Protein 3HR0 (pdb70)

Nearest PDB structures (foldseek):
  3hr0-assembly1_B  TM=9.623E-01  e=1.674E-31  Homo sapiens
  5h11-assembly1_A  TM=6.540E-01  e=1.143E-01  Danio rerio
  2b7m-assembly4_D  TM=2.422E-01  e=5.672E-01  Saccharomyces cerevisiae
  8ips-assembly1_B  TM=4.112E-01  e=6.415E+00  Escherichia coli BL21(DE3)
  3hr0-assembly1_B  TM=1.004E+00  e=2.377E-34  Homo sapiens

GO terms:
  GO:0032588 trans-Golgi network membrane (C, TAS)
  GO:0000139 Golgi membrane (C, TAS)
  GO:0005515 protein binding (F, IPI)
  GO:0000301 retrograde transport, vesicle recycling within Golgi (P, IMP)
  GO:0007030 Golgi organization (P, IMP)
  GO:0017119 COG complex (C, IDA)
  GO:0006890 retrograde vesicle-mediated transport, Golgi to endoplasmic reticulum (P, IMP)
  GO:0042802 identical protein binding (F, IPI)

B-factor: mean 29.46, std 10.55, range [13.44, 82.01]

Sequence (499 aa):
STDEAKMSFLVTLNNVEVCSENISTLKKTLESDCTKLFSQGIGGEQAQAKFDSCLSDLAAVSNKFRDLLQEGLTELNSTAIKPQVQPWINSFFSVSHNIEEEEFNDYEANDPWVQQFILNLEQQMAEFKASLSPVIYDSLTGLMTSLVAVELEKVVLKSTFNRLGGLQFDKELRSLIAYLTTVTTWTIRDKFARLSQMATILNLERVTEILDYWGPNSGPLTWRLTPAEVRQVLALRIDFRSEDIKRLRLTDEAKMSFLVTLNNVEVCSENISTLKKTLESDCTKLFSQGIGGEQAQAKFDSCLSDLAAVSNKFRDLLQEGLTELNSTAIKPQVQPWINSFFSVSHNIEEEEFNDYEANDPWVQQFILNLEQQMAEFKASLSPVIYDSLTGLMTSLVAVELEKVVLKSTFNRLGGLQFDKELRSLIAYLTTVTTWTIRDKFARLSQMATILNLERVTEILDYWGPNSGPLTWRLTPAEVRQVLALRIDFRSEDIKRLRL

Foldseek 3Di:
DLVVVLLVLQLVLQVLVVVLVVLVVVLVVLVVVLCVVPVPPDDDDVVNVVSVVVSVVSVVVSVVSVVVSLVSLLCSCVPRPCVQLLVLLLQVQVQAQADDVVVVVVCVVPPRHQVVSLVSVVVVLVSSVVRHDPVSSQSNLVSVLLSSLVSNVVNLLVHAHAQSSLVVLLVSVVVNLVSSCVRYPPCSCVSNVQVNVLSVLRNDPALVCVVCCDDVNVVPDDHPADLVRSLSSNVSHVPYDNVSSVPDDD/DVVVLVVLLLVLQVLVVVLVVLVVVLVVLVVVLCVVPVPPPDDDVRNVVSVVVSVVSVVVSVVSVVVSLVSLLVSCVPPVCVVLLVLLLQVQVQAQADDVVVVVVCVVPPRHQVVSLVSVVVVLVVVVVRHDPVSSQSNLVSVLLSSLVSNVVSLLVHAHAQVSLVVLQVSLVVNLVSSCVVHVDRCCVSNVQVNVLSVLRNDPANQCVVCCDDPNVPPDDDPADLVRSLSSNVSYVPYDNVCSVPHDD

Radius of gyration: 40.69 Å; Cα contacts (8 Å, |Δi|>4): 498; chains: 2; bounding box: 79×62×114 Å

InterPro domains:
  IPR013167 COG4 transport protein, middle alpha-helical bundle [PF08318] (217-497)
  IPR013167 COG4 transport protein, middle alpha-helical bundle [SM00762] (188-498)
  IPR048680 Conserved oligomeric Golgi complex subunit 4, N-terminal [PF20663] (76-170)
  IPR048682 Conserved oligomeric Golgi complex subunit 4 [PTHR24016] (25-785)
  IPR048684 Conserved oligomeric Golgi complex subunit 4, C-terminal [PF20662] (544-767)

Organism: Homo sapiens (NCBI:txid9606)

Structure (mmCIF, N/CA/C/O backbone):
data_3HR0
#
_entry.id   3HR0
#
_cell.length_a   87.114
_cell.length_b   87.114
_cell.length_c   214.773
_cell.angle_alpha   90.000
_cell.angle_beta   90.000
_cell.angle_gamma   120.000
#
_symmetry.space_group_name_H-M   'P 32 2 1'
#
loop_
_entity.id
_entity.type
_entity.pdbx_description
1 polymer CoG4
2 water water
#
loop_
_atom_site.group_PDB
_atom_site.id
_atom_site.type_symbol
_atom_site.label_atom_id
_atom_site.label_alt_id
_atom_site.label_comp_id
_atom_site.label_asym_id
_atom_site.label_entity_id
_atom_site.label_seq_id
_atom_site.pdbx_PDB_ins_code
_atom_site.Cartn_x
_atom_site.Cartn_y
_atom_site.Cartn_z
_atom_site.occupancy
_atom_site.B_iso_or_equiv
_atom_site.auth_seq_id
_atom_site.auth_comp_id
_atom_site.auth_asym_id
_atom_site.auth_atom_id
_atom_site.pdbx_PDB_model_num
ATOM 1 N N . SER A 1 14 ? 59.624 55.516 49.657 1.00 64.34 536 SER A N 1
ATOM 2 C CA . SER A 1 14 ? 60.228 54.675 48.659 1.00 59.22 536 SER A CA 1
ATOM 3 C C . SER A 1 14 ? 59.642 53.325 48.293 1.00 54.53 536 SER A C 1
ATOM 4 O O . SER A 1 14 ? 59.550 53.037 47.147 1.00 49.14 536 SER A O 1
ATOM 7 N N . THR A 1 15 ? 59.268 52.473 49.225 1.00 49.95 537 THR A N 1
ATOM 8 C CA . THR A 1 15 ? 58.853 51.157 48.713 1.00 46.27 537 THR A CA 1
ATOM 9 C C . THR A 1 15 ? 57.508 51.217 47.953 1.00 43.81 537 THR A C 1
ATOM 10 O O . THR A 1 15 ? 57.350 50.504 46.971 1.00 37.69 537 THR A O 1
ATOM 14 N N . ASP A 1 16 ? 56.573 52.086 48.353 1.00 40.36 538 ASP A N 1
ATOM 15 C CA . ASP A 1 16 ? 55.355 52.295 47.537 1.00 39.79 538 ASP A CA 1
ATOM 16 C C . ASP A 1 16 ? 55.676 52.834 46.138 1.00 39.96 538 ASP A C 1
ATOM 17 O O . ASP A 1 16 ? 55.049 52.429 45.148 1.00 34.59 538 ASP A O 1
ATOM 22 N N . GLU A 1 17 ? 56.629 53.765 46.058 1.00 38.55 539 GLU A N 1
ATOM 23 C CA . GLU A 1 17 ? 56.981 54.340 44.764 1.00 39.35 539 GLU A CA 1
ATOM 24 C C . GLU A 1 17 ? 57.775 53.344 43.910 1.00 33.14 539 GLU A C 1
ATOM 25 O O . GLU A 1 17 ? 57.604 53.332 42.702 1.00 34.04 539 GLU A O 1
ATOM 31 N N . ALA A 1 18 ? 58.610 52.512 44.534 1.00 31.66 540 ALA A N 1
ATOM 32 C CA . ALA A 1 18 ? 59.313 51.454 43.798 1.00 32.99 540 ALA A CA 1
ATOM 33 C C . ALA A 1 18 ? 58.294 50.468 43.217 1.00 34.19 540 ALA A C 1
ATOM 34 O O . ALA A 1 18 ? 58.396 50.055 42.053 1.00 30.52 540 ALA A O 1
ATOM 36 N N . LYS A 1 19 ? 57.318 50.092 44.043 1.00 29.91 541 LYS A N 1
ATOM 37 C CA . LYS A 1 19 ? 56.276 49.154 43.628 1.00 29.62 541 LYS A CA 1
ATOM 38 C C . LYS A 1 19 ? 55.496 49.696 42.432 1.00 29.07 541 LYS A C 1
ATOM 39 O O . LYS A 1 19 ? 55.292 48.984 41.444 1.00 27.57 541 LYS A O 1
ATOM 45 N N . MET A 1 20 ? 55.062 50.954 42.518 1.00 28.49 542 MET A N 1
ATOM 46 C CA . MET A 1 20 ? 54.260 51.566 41.455 1.00 28.36 542 MET A CA 1
ATOM 47 C C . MET A 1 20 ? 55.081 51.857 40.210 1.00 28.14 542 MET A C 1
ATOM 48 O O . MET A 1 20 ? 54.578 51.728 39.108 1.00 28.89 542 MET A O 1
ATOM 53 N N . SER A 1 21 ? 56.344 52.236 40.384 1.00 29.64 543 SER A N 1
ATOM 54 C CA . SER A 1 21 ? 57.227 52.407 39.229 1.00 31.20 543 SER A CA 1
ATOM 55 C C . SER A 1 21 ? 57.378 51.086 38.460 1.00 25.64 543 SER A C 1
ATOM 56 O O . SER A 1 21 ? 57.275 51.072 37.241 1.00 27.54 543 SER A O 1
ATOM 59 N N . PHE A 1 22 ? 57.618 49.988 39.177 1.00 24.59 544 PHE A N 1
ATOM 60 C CA . PHE A 1 22 ? 57.661 48.657 38.569 1.00 23.61 544 PHE A CA 1
ATOM 61 C C . PHE A 1 22 ? 56.385 48.319 37.781 1.00 25.43 544 PHE A C 1
ATOM 62 O O . PHE A 1 22 ? 56.449 47.873 36.638 1.00 25.92 544 PHE A O 1
ATOM 70 N N . LEU A 1 23 ? 55.224 48.514 38.407 1.00 22.84 545 LEU A N 1
ATOM 71 C CA . LEU A 1 23 ? 53.944 48.186 37.782 1.00 25.36 545 LEU A CA 1
ATOM 72 C C . LEU A 1 23 ? 53.640 49.027 36.543 1.00 26.08 545 LEU A C 1
ATOM 73 O O . LEU A 1 23 ? 53.180 48.505 35.518 1.00 24.91 545 LEU A O 1
ATOM 78 N N . VAL A 1 24 ? 53.890 50.326 36.649 1.00 24.78 546 VAL A N 1
ATOM 79 C CA . VAL A 1 24 ? 53.654 51.246 35.536 1.00 25.49 546 VAL A CA 1
ATOM 80 C C . VAL A 1 24 ? 54.608 50.927 34.382 1.00 23.57 546 VAL A C 1
ATOM 81 O O . VAL A 1 24 ? 54.226 51.011 33.197 1.00 25.78 546 VAL A O 1
ATOM 85 N N . THR A 1 25 ? 55.832 50.534 34.726 1.00 22.77 547 THR A N 1
ATOM 86 C CA . THR A 1 25 ? 56.808 50.169 33.682 1.00 25.51 547 THR A CA 1
ATOM 87 C C . THR A 1 25 ? 56.380 48.865 33.008 1.00 25.35 547 THR A C 1
ATOM 88 O O . THR A 1 25 ? 56.349 48.767 31.782 1.00 25.54 547 THR A O 1
ATOM 92 N N . LEU A 1 26 ? 56.003 47.873 33.811 1.00 26.76 548 LEU A N 1
ATOM 93 C CA . LEU A 1 26 ? 55.541 46.605 33.254 1.00 25.86 548 LEU A CA 1
ATOM 94 C C . LEU A 1 26 ? 54.289 46.814 32.394 1.00 22.81 548 LEU A C 1
ATOM 95 O O . LEU A 1 26 ? 54.104 46.153 31.374 1.00 23.42 548 LEU A O 1
ATOM 100 N N . ASN A 1 27 ? 53.412 47.715 32.816 1.00 24.22 549 ASN A N 1
ATOM 101 C CA . ASN A 1 27 ? 52.236 48.046 32.023 1.00 25.20 549 ASN A CA 1
ATOM 102 C C . ASN A 1 27 ? 52.622 48.632 30.664 1.00 26.79 549 ASN A C 1
ATOM 103 O O . ASN A 1 27 ? 52.007 48.314 29.645 1.00 23.83 549 ASN A O 1
ATOM 108 N N . ASN A 1 28 ? 53.653 49.470 30.645 1.00 25.07 550 ASN A N 1
ATOM 109 C CA . ASN A 1 28 ? 54.173 49.949 29.359 1.00 25.26 550 ASN A CA 1
ATOM 110 C C . ASN A 1 28 ? 54.725 48.832 28.466 1.00 23.69 550 ASN A C 1
ATOM 111 O O . ASN A 1 28 ? 54.539 48.853 27.241 1.00 25.65 550 ASN A O 1
ATOM 116 N N . VAL A 1 29 ? 55.395 47.854 29.071 1.00 23.56 551 VAL A N 1
ATOM 117 C CA . VAL A 1 29 ? 55.853 46.669 28.330 1.00 23.87 551 VAL A CA 1
ATOM 118 C C . VAL A 1 29 ? 54.653 45.964 27.672 1.00 26.41 551 VAL A C 1
ATOM 119 O O . VAL A 1 29 ? 54.722 45.551 26.514 1.00 24.61 551 VAL A O 1
ATOM 123 N N . GLU A 1 30 ? 53.553 45.832 28.419 1.00 26.68 552 GLU A N 1
ATOM 124 C CA . GLU A 1 30 ? 52.299 45.276 27.881 1.00 25.16 552 GLU A CA 1
ATOM 125 C C . GLU A 1 30 ? 51.768 46.066 26.670 1.00 22.59 552 GLU A C 1
ATOM 126 O O . GLU A 1 30 ? 51.358 45.459 25.676 1.00 26.47 552 GLU A O 1
ATOM 132 N N . VAL A 1 31 ? 51.756 47.396 26.767 1.00 23.45 553 VAL A N 1
ATOM 133 C CA . VAL A 1 31 ? 51.352 48.275 25.646 1.00 26.34 553 VAL A CA 1
ATOM 134 C C . VAL A 1 31 ? 52.238 48.031 24.401 1.00 24.74 553 VAL A C 1
ATOM 135 O O . VAL A 1 31 ? 51.728 47.819 23.287 1.00 23.75 553 VAL A O 1
ATOM 139 N N . CYS A 1 32 ? 53.559 48.023 24.608 1.00 23.07 554 CYS A N 1
ATOM 140 C CA . CYS A 1 32 ? 54.502 47.634 23.549 1.00 24.67 554 CYS A CA 1
ATOM 141 C C . CYS A 1 32 ? 54.233 46.259 22.922 1.00 26.26 554 CYS A C 1
ATOM 142 O O . CYS A 1 32 ? 54.260 46.132 21.699 1.00 25.28 554 CYS A O 1
ATOM 145 N N . SER A 1 33 ? 53.984 45.234 23.746 1.00 24.53 555 SER A N 1
ATOM 146 C CA . SER A 1 33 ? 53.746 43.889 23.218 1.00 25.04 555 SER A CA 1
ATOM 147 C C . SER A 1 33 ? 52.458 43.814 22.401 1.00 26.34 555 SER A C 1
ATOM 148 O O . SER A 1 33 ? 52.415 43.139 21.369 1.00 25.71 555 SER A O 1
ATOM 151 N N . GLU A 1 34 ? 51.418 44.511 22.845 1.00 26.84 556 GLU A N 1
ATOM 152 C CA . GLU A 1 34 ? 50.188 44.624 22.047 1.00 29.86 556 GLU A CA 1
ATOM 153 C C . GLU A 1 34 ? 50.465 45.293 20.701 1.00 27.17 556 GLU A C 1
ATOM 154 O O . GLU A 1 34 ? 49.908 44.886 19.689 1.00 26.51 556 GLU A O 1
ATOM 160 N N . ASN A 1 35 ? 51.326 46.306 20.698 1.00 27.11 557 ASN A N 1
ATOM 161 C CA . ASN A 1 35 ? 51.719 46.991 19.456 1.00 28.93 557 ASN A CA 1
ATOM 162 C C . ASN A 1 35 ? 52.474 46.035 18.514 1.00 29.01 557 ASN A C 1
ATOM 163 O O . ASN A 1 35 ? 52.243 46.046 17.305 1.00 28.98 557 ASN A O 1
ATOM 168 N N . ILE A 1 36 ? 53.347 45.192 19.073 1.00 25.05 558 ILE A N 1
ATOM 169 C CA . ILE A 1 36 ? 54.031 44.166 18.287 1.00 25.93 558 ILE A CA 1
ATOM 170 C C . ILE A 1 36 ? 53.013 43.218 17.627 1.00 28.14 558 ILE A C 1
ATOM 171 O O . ILE A 1 36 ? 53.100 42.901 16.433 1.00 26.42 558 ILE A O 1
ATOM 176 N N . SER A 1 37 ? 52.021 42.790 18.402 1.00 26.26 559 SER A N 1
ATOM 177 C CA . SER A 1 37 ? 50.960 41.929 17.869 1.00 25.94 559 SER A CA 1
ATOM 178 C C . SER A 1 37 ? 50.176 42.575 16.730 1.00 22.93 559 SER A C 1
ATOM 179 O O . SER A 1 37 ? 49.863 41.892 15.759 1.00 29.11 559 SER A O 1
ATOM 182 N N . THR A 1 38 ? 49.857 43.862 16.845 1.00 23.97 560 THR A N 1
ATOM 183 C CA . THR A 1 38 ? 49.117 44.540 15.773 1.00 30.55 560 THR A CA 1
ATOM 184 C C . THR A 1 38 ? 49.989 44.700 14.526 1.00 30.63 560 THR A C 1
ATOM 185 O O . THR A 1 38 ? 49.508 44.544 13.398 1.00 27.07 560 THR A O 1
ATOM 189 N N . LEU A 1 39 ? 51.278 44.971 14.732 1.00 26.45 561 LEU A N 1
ATOM 190 C CA . LEU A 1 39 ? 52.219 45.020 13.610 1.00 24.01 561 LEU A CA 1
ATOM 191 C C . LEU A 1 39 ? 52.327 43.660 12.940 1.00 25.26 561 LEU A C 1
ATOM 192 O O . LEU A 1 39 ? 52.301 43.576 11.710 1.00 28.80 561 LEU A O 1
ATOM 197 N N . LYS A 1 40 ? 52.440 42.589 13.724 1.00 22.70 562 LYS A N 1
ATOM 198 C CA . LYS A 1 40 ? 52.486 41.245 13.152 1.00 24.21 562 LYS A CA 1
ATOM 199 C C . LYS A 1 40 ? 51.269 40.977 12.230 1.00 26.90 562 LYS A C 1
ATOM 200 O O . LYS A 1 40 ? 51.416 40.401 11.140 1.00 25.18 562 LYS A O 1
ATOM 206 N N . LYS A 1 41 ? 50.082 41.419 12.665 1.00 29.41 563 LYS A N 1
ATOM 207 C CA . LYS A 1 41 ? 48.857 41.252 11.863 1.00 30.21 563 LYS A CA 1
ATOM 208 C C . LYS A 1 41 ? 48.923 42.015 10.530 1.00 28.17 563 LYS A C 1
ATOM 209 O O . LYS A 1 41 ? 48.569 41.483 9.476 1.00 27.77 563 LYS A O 1
ATOM 215 N N . THR A 1 42 ? 49.372 43.259 10.581 1.00 25.40 564 THR A N 1
ATOM 216 C CA . THR A 1 42 ? 49.582 44.052 9.363 1.00 29.78 564 THR A CA 1
ATOM 217 C C . THR A 1 42 ? 50.583 43.364 8.435 1.00 28.01 564 THR A C 1
ATOM 218 O O . THR A 1 42 ? 50.380 43.317 7.233 1.00 25.71 564 THR A O 1
ATOM 222 N N . LEU A 1 43 ? 51.651 42.816 9.020 1.00 25.45 565 LEU A N 1
ATOM 223 C CA . LEU A 1 43 ? 52.720 42.165 8.269 1.00 24.46 565 LEU A CA 1
ATOM 224 C C . LEU A 1 43 ? 52.265 40.842 7.634 1.00 28.12 565 LEU A C 1
ATOM 225 O O . LEU A 1 43 ? 52.706 40.484 6.537 1.00 23.68 565 LEU A O 1
ATOM 230 N N . GLU A 1 44 ? 51.380 40.114 8.318 1.00 26.22 566 GLU A N 1
ATOM 231 C CA . GLU A 1 44 ? 50.775 38.906 7.735 1.00 30.75 566 GLU A CA 1
ATOM 232 C C . GLU A 1 44 ? 49.979 39.251 6.472 1.00 27.02 566 GLU A C 1
ATOM 233 O O . GLU A 1 44 ? 50.027 38.514 5.480 1.00 29.89 566 GLU A O 1
ATOM 239 N N . SER A 1 45 ? 49.262 40.368 6.519 1.00 27.83 567 SER A N 1
ATOM 240 C CA . SER A 1 45 ? 48.470 40.836 5.371 1.00 30.26 567 SER A CA 1
ATOM 241 C C . SER A 1 45 ? 49.377 41.316 4.249 1.00 31.88 567 SER A C 1
ATOM 242 O O . SER A 1 45 ? 49.113 41.049 3.080 1.00 26.67 567 SER A O 1
ATOM 245 N N . ASP A 1 46 ? 50.440 42.039 4.612 1.00 29.66 568 ASP A N 1
ATOM 246 C CA . ASP A 1 46 ? 51.482 42.421 3.649 1.00 27.78 568 ASP A CA 1
ATOM 247 C C . ASP A 1 46 ? 52.065 41.205 2.943 1.00 26.74 568 ASP A C 1
ATOM 248 O O . ASP A 1 46 ? 52.219 41.227 1.728 1.00 29.97 568 ASP A O 1
ATOM 253 N N . CYS A 1 47 ? 52.411 40.151 3.686 1.00 24.76 569 CYS A N 1
ATOM 254 C CA . CYS A 1 47 ? 53.021 38.972 3.071 1.00 26.65 569 CYS A CA 1
ATOM 255 C C . CYS A 1 47 ? 52.091 38.375 1.996 1.00 30.52 569 CYS A C 1
ATOM 256 O O . CYS A 1 47 ? 52.509 38.067 0.870 1.00 25.62 569 CYS A O 1
ATOM 259 N N . THR A 1 48 ? 50.819 38.213 2.345 1.00 29.57 570 THR A N 1
ATOM 260 C CA . THR A 1 48 ? 49.833 37.740 1.357 1.00 27.12 570 THR A CA 1
ATOM 261 C C . THR A 1 48 ? 49.758 38.650 0.134 1.00 23.24 570 THR A C 1
ATOM 262 O O . THR A 1 48 ? 49.833 38.172 -0.998 1.00 31.52 570 THR A O 1
ATOM 266 N N . LYS A 1 49 ? 49.613 39.947 0.362 1.00 26.77 571 LYS A N 1
ATOM 267 C CA . LYS A 1 49 ? 49.502 40.906 -0.727 1.00 29.42 571 LYS A CA 1
ATOM 268 C C . LYS A 1 49 ? 50.762 40.903 -1.613 1.00 32.61 571 LYS A C 1
ATOM 269 O O . LYS A 1 49 ? 50.674 40.959 -2.844 1.00 28.45 571 LYS A O 1
ATOM 275 N N . LEU A 1 50 ? 51.934 40.808 -0.984 1.00 28.70 572 LEU A N 1
ATOM 276 C CA . LEU A 1 50 ? 53.191 40.870 -1.725 1.00 27.65 572 LEU A CA 1
ATOM 277 C C . LEU A 1 50 ? 53.293 39.812 -2.829 1.00 24.54 572 LEU A C 1
ATOM 278 O O . LEU A 1 50 ? 53.736 40.107 -3.923 1.00 28.66 572 LEU A O 1
ATOM 283 N N . PHE A 1 51 ? 52.883 38.583 -2.537 1.00 23.59 573 PHE A N 1
ATOM 284 C CA . PHE A 1 51 ? 53.022 37.484 -3.476 1.00 27.70 573 PHE A CA 1
ATOM 285 C C . PHE A 1 51 ? 51.784 37.234 -4.348 1.00 31.42 573 PHE A C 1
ATOM 286 O O . PHE A 1 51 ? 51.762 36.286 -5.135 1.00 31.86 573 PHE A O 1
ATOM 294 N N . SER A 1 52 ? 50.793 38.106 -4.231 1.00 30.70 574 SER A N 1
ATOM 295 C CA . SER A 1 52 ? 49.451 37.854 -4.820 1.00 32.04 574 SER A CA 1
ATOM 296 C C . SER A 1 52 ? 49.360 38.075 -6.334 1.00 36.36 574 SER A C 1
ATOM 297 O O . SER A 1 52 ? 48.396 37.624 -6.968 1.00 34.02 574 SER A O 1
ATOM 300 N N . GLN A 1 53 ? 50.351 38.763 -6.907 1.00 34.78 575 GLN A N 1
ATOM 301 C CA . GLN A 1 53 ? 50.319 39.125 -8.325 1.00 37.65 575 GLN A CA 1
ATOM 302 C C . GLN A 1 53 ? 51.498 38.573 -9.139 1.00 35.16 575 GLN A C 1
ATOM 303 O O . GLN A 1 53 ? 51.910 39.173 -10.130 1.00 37.27 575 GLN A O 1
ATOM 309 N N . GLY A 1 54 ? 52.040 37.438 -8.712 1.00 32.20 576 GLY A N 1
ATOM 310 C CA . GLY A 1 54 ? 53.027 36.712 -9.506 1.00 33.70 576 GLY A CA 1
ATOM 311 C C . GLY A 1 54 ? 54.461 37.228 -9.473 1.00 35.02 576 GLY A C 1
ATOM 312 O O . GLY A 1 54 ? 55.310 36.701 -10.191 1.00 35.45 576 GLY A O 1
ATOM 313 N N . ILE A 1 55 ? 54.724 38.246 -8.650 1.00 32.29 577 ILE A N 1
ATOM 314 C CA . ILE A 1 55 ? 56.097 38.725 -8.378 1.00 30.98 577 ILE A CA 1
ATOM 315 C C . ILE A 1 55 ? 56.544 38.197 -7.005 1.00 30.75 577 ILE A C 1
ATOM 316 O O . ILE A 1 55 ? 55.718 38.056 -6.073 1.00 29.28 577 ILE A O 1
ATOM 321 N N . GLY A 1 56 ? 57.833 37.886 -6.885 1.00 29.75 578 GLY A N 1
ATOM 322 C CA . GLY A 1 56 ? 58.392 37.409 -5.617 1.00 27.33 578 GLY A CA 1
ATOM 323 C C . GLY A 1 56 ? 58.911 35.999 -5.757 1.00 30.14 578 GLY A C 1
ATOM 324 O O . GLY A 1 56 ? 58.242 35.122 -6.311 1.00 31.84 578 GLY A O 1
ATOM 325 N N . GLY A 1 57 ? 60.113 35.774 -5.246 1.00 26.81 579 GLY A N 1
ATOM 326 C CA . GLY A 1 57 ? 60.782 34.501 -5.399 1.00 24.49 579 GLY A CA 1
ATOM 327 C C . GLY A 1 57 ? 60.925 33.733 -4.106 1.00 22.29 579 GLY A C 1
ATOM 328 O O . GLY A 1 57 ? 60.347 34.099 -3.078 1.00 23.28 579 GLY A O 1
ATOM 329 N N . GLU A 1 58 ? 61.722 32.671 -4.171 1.00 21.10 580 GLU A N 1
ATOM 330 C CA . GLU A 1 58 ? 61.859 31.711 -3.088 1.00 24.67 580 GLU A CA 1
ATOM 331 C C . GLU A 1 58 ? 62.435 32.408 -1.863 1.00 27.97 580 GLU A C 1
ATOM 332 O O . GLU A 1 58 ? 61.948 32.221 -0.744 1.00 24.78 580 GLU A O 1
ATOM 338 N N . GLN A 1 59 ? 63.470 33.220 -2.086 1.00 23.33 581 GLN A N 1
ATOM 339 C CA . GLN A 1 59 ? 64.136 33.896 -0.972 1.00 23.05 581 GLN A CA 1
ATOM 340 C C . GLN A 1 59 ? 63.236 34.908 -0.259 1.00 19.15 581 GLN A C 1
ATOM 341 O O . GLN A 1 59 ? 63.219 34.948 0.965 1.00 20.13 581 GLN A O 1
ATOM 347 N N . ALA A 1 60 ? 62.484 35.725 -0.994 1.00 18.15 582 ALA A N 1
ATOM 348 C CA . ALA A 1 60 ? 61.625 36.690 -0.317 1.00 20.55 582 ALA A CA 1
ATOM 349 C C . ALA A 1 60 ? 60.525 35.976 0.505 1.00 23.17 582 ALA A C 1
ATOM 350 O O . ALA A 1 60 ? 60.189 36.403 1.600 1.00 20.28 582 ALA A O 1
ATOM 352 N N . GLN A 1 61 ? 59.961 34.913 -0.057 1.00 23.04 583 GLN A N 1
ATOM 353 C CA . GLN A 1 61 ? 58.921 34.115 0.628 1.00 24.31 583 GLN A CA 1
ATOM 354 C C . GLN A 1 61 ? 59.452 33.487 1.921 1.00 21.42 583 GLN A C 1
ATOM 355 O O . GLN A 1 61 ? 58.846 33.634 2.981 1.00 24.16 583 GLN A O 1
ATOM 361 N N . ALA A 1 62 ? 60.581 32.789 1.816 1.00 20.59 584 ALA A N 1
ATOM 362 C CA . ALA A 1 62 ? 61.244 32.137 2.965 1.00 24.32 584 ALA A CA 1
ATOM 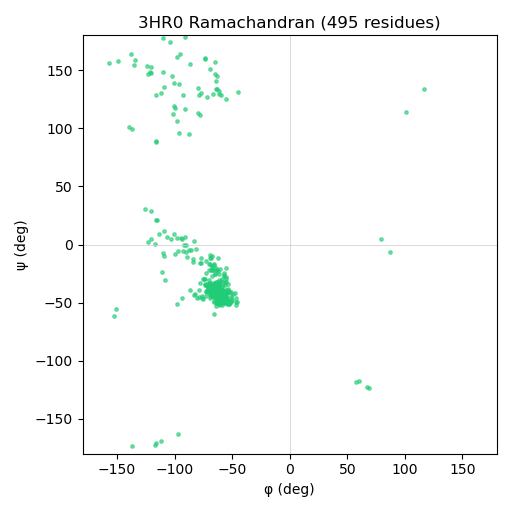363 C C . ALA A 1 62 ? 61.594 33.170 4.051 1.00 23.84 584 ALA A C 1
ATOM 364 O O . ALA A 1 62 ? 61.355 32.939 5.237 1.00 21.02 584 ALA A O 1
ATOM 366 N N . LYS A 1 63 ? 62.130 34.320 3.641 1.00 22.34 585 LYS A N 1
ATOM 367 C CA . LYS A 1 63 ? 62.502 35.362 4.628 1.00 20.38 585 LYS A CA 1
ATOM 368 C C . LYS A 1 63 ? 61.279 35.945 5.330 1.00 19.74 585 LYS A C 1
ATOM 369 O O . LYS A 1 63 ? 61.272 36.149 6.553 1.00 17.89 585 LYS A O 1
ATOM 375 N N . PHE A 1 64 ? 60.226 36.204 4.556 1.00 18.86 586 PHE A N 1
ATOM 376 C CA . PHE A 1 64 ? 59.045 36.797 5.150 1.00 18.71 586 PHE A CA 1
ATOM 377 C C . PHE A 1 64 ? 58.426 35.775 6.116 1.00 19.03 586 PHE A C 1
ATOM 378 O O . PHE A 1 64 ? 58.019 36.150 7.222 1.00 22.49 586 PHE A O 1
ATOM 386 N N . ASP A 1 65 ? 58.359 34.503 5.714 1.00 20.05 587 ASP A N 1
ATOM 387 C CA . ASP A 1 65 ? 57.772 33.477 6.596 1.00 23.73 587 ASP A CA 1
ATOM 388 C C . ASP A 1 65 ? 58.568 33.374 7.898 1.00 26.10 587 ASP A C 1
ATOM 389 O O . ASP A 1 65 ? 58.003 33.264 8.997 1.00 22.97 587 ASP A O 1
ATOM 394 N N . SER A 1 66 ? 59.890 33.425 7.760 1.00 22.75 588 SER A N 1
ATOM 395 C CA . SER A 1 66 ? 60.779 33.375 8.918 1.00 24.11 588 SER A CA 1
ATOM 396 C C . SER A 1 66 ? 60.582 34.581 9.841 1.00 24.22 588 SER A C 1
ATOM 397 O O . SER A 1 66 ? 60.543 34.423 11.078 1.00 24.94 588 SER A O 1
ATOM 400 N N . CYS A 1 67 ? 60.463 35.779 9.265 1.00 25.10 589 CYS A N 1
ATOM 401 C CA . CYS A 1 67 ? 60.214 36.983 10.055 1.00 19.48 589 CYS A CA 1
ATOM 402 C C . CYS A 1 67 ? 58.926 36.858 10.866 1.00 24.19 589 CYS A C 1
ATOM 403 O O . CYS A 1 67 ? 58.886 37.226 12.019 1.00 19.74 589 CYS A O 1
ATOM 406 N N . LEU A 1 68 ? 57.860 36.378 10.225 1.00 21.85 590 LEU A N 1
ATOM 407 C CA . LEU A 1 68 ? 56.581 36.229 10.919 1.00 22.09 590 LEU A CA 1
ATOM 408 C C . LEU A 1 68 ? 56.623 35.174 12.039 1.00 19.56 590 LEU A C 1
ATOM 409 O O . LEU A 1 68 ? 56.038 35.387 13.087 1.00 24.57 590 LEU A O 1
ATOM 414 N N . SER A 1 69 ? 57.295 34.055 11.798 1.00 20.32 591 SER A N 1
ATOM 415 C CA . SER A 1 69 ? 57.470 32.996 12.786 1.00 23.52 591 SER A CA 1
ATOM 416 C C . SER A 1 69 ? 58.232 33.566 13.986 1.00 27.66 591 SER A C 1
ATOM 417 O O . SER A 1 69 ? 57.912 33.274 15.128 1.00 22.82 591 SER A O 1
ATOM 420 N N . ASP A 1 70 ? 59.228 34.410 13.718 1.00 24.50 592 ASP A N 1
ATOM 421 C CA . ASP A 1 70 ? 60.012 35.050 14.786 1.00 24.36 592 ASP A CA 1
ATOM 422 C C . ASP A 1 70 ? 59.184 36.014 15.629 1.00 21.10 592 ASP A C 1
ATOM 423 O O . ASP A 1 70 ? 59.382 36.121 16.845 1.00 23.93 592 ASP A O 1
ATOM 428 N N . LEU A 1 71 ? 58.267 36.735 14.992 1.00 20.89 593 LEU A N 1
ATOM 429 C CA . LEU A 1 71 ? 57.406 37.644 15.716 1.00 19.76 593 LEU A CA 1
ATOM 430 C C . LEU A 1 71 ? 56.411 36.871 16.574 1.00 22.80 593 LEU A C 1
ATOM 431 O O . LEU A 1 71 ? 56.112 37.284 17.679 1.00 26.01 593 LEU A O 1
ATOM 436 N N . ALA A 1 72 ? 55.922 35.748 16.057 1.00 24.00 594 ALA A N 1
ATOM 437 C CA . ALA A 1 72 ? 55.103 34.810 16.862 1.00 24.35 594 ALA A CA 1
ATOM 438 C C . ALA A 1 72 ? 55.859 34.345 18.122 1.00 26.93 594 ALA A C 1
ATOM 439 O O . ALA A 1 72 ? 55.333 34.431 19.225 1.00 26.07 594 ALA A O 1
ATOM 441 N N . ALA A 1 73 ? 57.101 33.889 17.953 1.00 21.44 595 ALA A N 1
ATOM 442 C CA . ALA A 1 73 ? 57.925 33.424 19.054 1.00 21.86 595 ALA A CA 1
ATOM 443 C C . ALA A 1 73 ? 58.153 34.520 20.106 1.00 25.08 595 ALA A C 1
ATOM 444 O O . ALA A 1 73 ? 58.058 34.263 21.310 1.00 25.20 595 ALA A O 1
ATOM 446 N N . VAL A 1 74 ? 58.445 35.741 19.661 1.00 24.51 596 VAL A N 1
ATOM 447 C CA . VAL A 1 74 ? 58.756 36.811 20.616 1.00 25.42 596 VAL A CA 1
ATOM 448 C C . VAL A 1 74 ? 57.504 37.313 21.346 1.00 25.48 596 VAL A C 1
ATOM 449 O O . VAL A 1 74 ? 57.588 37.709 22.517 1.00 23.54 596 VAL A O 1
ATOM 453 N N . SER A 1 75 ? 56.335 37.244 20.690 1.00 25.52 597 SER A N 1
ATOM 454 C CA . SER A 1 75 ? 55.069 37.565 21.379 1.00 26.19 597 SER A CA 1
ATOM 455 C C . SER A 1 75 ? 54.800 36.611 22.529 1.00 23.05 597 SER A C 1
ATOM 456 O O . SER A 1 75 ? 54.289 37.018 23.556 1.00 25.19 597 SER A O 1
ATOM 459 N N . ASN A 1 76 ? 55.132 35.338 22.347 1.00 23.48 598 ASN A N 1
ATOM 460 C CA . ASN A 1 76 ? 55.054 34.373 23.442 1.00 26.72 598 ASN A CA 1
ATOM 461 C C . ASN A 1 76 ? 56.017 34.745 24.570 1.00 26.92 598 ASN A C 1
ATOM 462 O O . ASN A 1 76 ? 55.667 34.668 25.746 1.00 24.98 598 ASN A O 1
ATOM 467 N N . LYS A 1 77 ? 57.234 35.138 24.212 1.00 26.98 599 LYS A N 1
ATOM 468 C CA . LYS A 1 77 ? 58.221 35.503 25.224 1.00 25.24 599 LYS A CA 1
ATOM 469 C C . LYS A 1 77 ? 57.788 36.731 25.996 1.00 21.75 599 LYS A C 1
ATOM 470 O O . LYS A 1 77 ? 58.019 36.801 27.206 1.00 26.08 599 LYS A O 1
ATOM 476 N N . PHE A 1 78 ? 57.151 37.692 25.320 1.00 19.49 600 PHE A N 1
ATOM 477 C CA . PHE A 1 78 ? 56.644 38.887 26.008 1.00 21.59 600 PHE A CA 1
ATOM 478 C C . PHE A 1 78 ? 55.552 38.580 27.018 1.00 25.62 600 PHE A C 1
ATOM 479 O O . PHE A 1 78 ? 55.547 39.132 28.111 1.00 22.42 600 PHE A O 1
ATOM 487 N N . ARG A 1 79 ? 54.645 37.677 26.658 1.00 23.95 601 ARG A N 1
ATOM 488 C CA . ARG A 1 79 ? 53.621 37.222 27.609 1.00 26.26 601 ARG A CA 1
ATOM 489 C C . ARG A 1 79 ? 54.238 36.576 28.859 1.00 21.99 601 ARG A C 1
ATOM 490 O O . ARG A 1 79 ? 53.791 36.861 29.990 1.00 25.21 601 ARG A O 1
ATOM 498 N N . ASP A 1 80 ? 55.249 35.729 28.643 1.00 22.47 602 ASP A N 1
ATOM 499 C CA . ASP A 1 80 ? 56.016 35.036 29.692 1.00 21.30 602 ASP A CA 1
ATOM 500 C C . ASP A 1 80 ? 56.685 36.073 30.622 1.00 25.86 602 ASP A C 1
ATOM 501 O O . ASP A 1 80 ? 56.599 35.983 31.856 1.00 22.56 602 ASP A O 1
ATOM 506 N N . LEU A 1 81 ? 57.340 37.057 30.013 1.00 21.77 603 LEU A N 1
ATOM 507 C CA . LEU A 1 81 ? 57.978 38.161 30.754 1.00 20.59 603 LEU A CA 1
ATOM 508 C C . LEU A 1 81 ? 56.985 38.908 31.642 1.00 21.61 603 LEU A C 1
ATOM 509 O O . LEU A 1 81 ? 57.261 39.208 32.803 1.00 21.63 603 LEU A O 1
ATOM 514 N N . LEU A 1 82 ? 55.833 39.247 31.078 1.00 19.43 604 LEU A N 1
ATOM 515 C CA . LEU A 1 82 ? 54.816 39.982 31.814 1.00 20.31 604 LEU A CA 1
ATOM 516 C C . LEU A 1 82 ? 54.329 39.201 33.036 1.00 21.75 604 LEU A C 1
ATOM 517 O O . LEU A 1 82 ? 54.224 39.751 34.127 1.00 22.65 604 LEU A O 1
ATOM 522 N N . GLN A 1 83 ? 54.073 37.911 32.847 1.00 23.55 605 GLN A N 1
ATOM 523 C CA . GLN A 1 83 ? 53.621 37.051 33.939 1.00 23.44 605 GLN A CA 1
ATOM 524 C C . GLN A 1 83 ? 54.722 36.884 34.977 1.00 24.19 605 GLN A C 1
ATOM 525 O O . GLN A 1 83 ? 54.453 36.914 36.176 1.00 21.99 605 GLN A O 1
ATOM 531 N N . GLU A 1 84 ? 55.964 36.709 34.528 1.00 21.03 606 GLU A N 1
ATOM 532 C CA . GLU A 1 84 ? 57.085 36.636 35.462 1.00 20.07 606 GLU A CA 1
ATOM 533 C C . GLU A 1 84 ? 57.197 37.931 36.295 1.00 20.69 606 GLU A C 1
ATOM 534 O O . GLU A 1 84 ? 57.362 37.900 37.518 1.00 23.45 606 GLU A O 1
ATOM 540 N N . GLY A 1 85 ? 57.143 39.065 35.613 1.00 21.36 607 GLY A N 1
ATOM 541 C CA . GLY A 1 85 ? 57.180 40.362 36.264 1.00 21.86 607 GLY A CA 1
ATOM 542 C C . GLY A 1 85 ? 56.104 40.475 37.328 1.00 23.67 607 GLY A C 1
ATOM 543 O O . GLY A 1 85 ? 56.376 40.890 38.448 1.00 20.63 607 GLY A O 1
ATOM 544 N N . LEU A 1 86 ? 54.870 40.123 36.979 1.00 21.41 608 LEU A N 1
ATOM 545 C CA . LEU A 1 86 ? 53.768 40.300 37.937 1.00 21.14 608 LEU A CA 1
ATOM 546 C C . LEU A 1 86 ? 53.874 39.389 39.154 1.00 19.91 608 LEU A C 1
ATOM 547 O O . LEU A 1 86 ? 53.576 39.819 40.270 1.00 21.29 608 LEU A O 1
ATOM 552 N N . THR A 1 87 ? 54.287 38.135 38.937 1.00 19.47 609 THR A N 1
ATOM 553 C CA . THR A 1 87 ? 54.449 37.196 40.043 1.00 22.72 609 THR A CA 1
ATOM 554 C C . THR A 1 87 ? 55.588 37.635 40.982 1.00 23.75 609 THR A C 1
ATOM 555 O O . THR A 1 87 ? 55.465 37.525 42.203 1.00 19.45 609 THR A O 1
ATOM 559 N N . GLU A 1 88 ? 56.685 38.155 40.419 1.00 21.88 610 GLU A N 1
ATOM 560 C CA . GLU A 1 88 ? 57.781 38.685 41.252 1.00 20.52 610 GLU A CA 1
ATOM 561 C C . GLU A 1 88 ? 57.358 39.933 42.023 1.00 19.64 610 GLU A C 1
ATOM 562 O O . GLU A 1 88 ? 57.707 40.072 43.188 1.00 25.95 610 GLU A O 1
ATOM 568 N N . LEU A 1 89 ? 56.615 40.835 41.383 1.00 20.51 611 LEU A N 1
ATOM 569 C CA . LEU A 1 89 ? 56.105 42.025 42.062 1.00 22.04 611 LEU A CA 1
ATOM 570 C C . LEU A 1 89 ? 55.208 41.609 43.247 1.00 25.34 611 LEU A C 1
ATOM 571 O O . LEU A 1 89 ? 55.370 42.094 44.379 1.00 22.05 611 LEU A O 1
ATOM 576 N N . ASN A 1 90 ? 54.264 40.712 42.974 1.00 24.19 612 ASN A N 1
ATOM 577 C CA . ASN A 1 90 ? 53.388 40.165 44.023 1.00 23.46 612 ASN A CA 1
ATOM 578 C C . ASN A 1 90 ? 54.215 39.611 45.203 1.00 24.87 612 ASN A C 1
ATOM 579 O O . ASN A 1 90 ? 53.974 39.974 46.354 1.00 26.42 612 ASN A O 1
ATOM 584 N N . SER A 1 91 ? 55.197 38.748 44.926 1.00 22.94 613 SER A N 1
ATOM 585 C CA . SER A 1 91 ? 56.029 38.165 45.983 1.00 25.18 613 SER A CA 1
ATOM 586 C C . SER A 1 91 ? 56.879 39.212 46.710 1.00 26.58 613 SER A C 1
ATOM 587 O O . SER A 1 91 ? 57.066 39.127 47.922 1.00 25.39 613 SER A O 1
ATOM 590 N N . THR A 1 92 ? 57.387 40.189 45.966 1.00 26.75 614 THR A N 1
ATOM 591 C CA . THR A 1 92 ? 58.357 41.153 46.520 1.00 27.94 614 THR A CA 1
ATOM 592 C C . THR A 1 92 ? 57.717 42.304 47.270 1.00 26.95 614 THR A C 1
ATOM 593 O O . THR A 1 92 ? 58.197 42.697 48.334 1.00 28.00 614 THR A O 1
ATOM 597 N N . ALA A 1 93 ? 56.653 42.865 46.705 1.00 23.55 615 ALA A N 1
ATOM 598 C CA . ALA A 1 93 ? 56.113 44.129 47.175 1.00 27.55 615 ALA A CA 1
ATOM 599 C C . ALA A 1 93 ? 54.746 43.971 47.841 1.00 30.56 615 ALA A C 1
ATOM 600 O O . ALA A 1 93 ? 54.331 44.815 48.635 1.00 30.01 615 ALA A O 1
ATOM 602 N N . ILE A 1 94 ? 54.035 42.908 47.491 1.00 26.38 616 ILE A N 1
ATOM 603 C CA . ILE A 1 94 ? 52.663 42.736 47.979 1.00 24.88 616 ILE A CA 1
ATOM 604 C C . ILE A 1 94 ? 52.605 41.806 49.179 1.00 24.79 616 ILE A C 1
ATOM 605 O O . ILE A 1 94 ? 52.034 42.167 50.206 1.00 26.44 616 ILE A O 1
ATOM 610 N N . LYS A 1 95 ? 53.206 40.626 49.052 1.00 21.09 617 LYS A N 1
ATOM 611 C CA . LYS A 1 95 ? 53.246 39.651 50.125 1.00 24.79 617 LYS A CA 1
ATOM 612 C C . LYS A 1 95 ? 53.740 40.229 51.469 1.00 28.01 617 LYS A C 1
ATOM 613 O O . LYS A 1 95 ? 53.128 39.961 52.516 1.00 24.26 617 LYS A O 1
ATOM 619 N N . PRO A 1 96 ? 54.829 41.040 51.461 1.00 29.19 618 PRO A N 1
ATOM 620 C CA . PRO A 1 96 ? 55.301 41.623 52.733 1.00 30.30 618 PRO A CA 1
ATOM 621 C C . PRO A 1 96 ? 54.324 42.602 53.405 1.00 28.27 618 PRO A C 1
ATOM 622 O O . PRO A 1 96 ? 54.394 42.766 54.610 1.00 28.11 618 PRO A O 1
ATOM 626 N N . GLN A 1 97 ? 53.441 43.247 52.644 1.00 27.46 619 GLN A N 1
ATOM 627 C CA . GLN A 1 97 ? 52.376 44.067 53.234 1.00 29.40 619 GLN A CA 1
ATOM 628 C C . GLN A 1 97 ? 51.237 43.191 53.729 1.00 31.60 619 GLN A C 1
ATOM 629 O O . GLN A 1 97 ? 50.691 43.423 54.811 1.00 30.70 619 GLN A O 1
ATOM 635 N N . VAL A 1 98 ? 50.841 42.230 52.889 1.00 27.81 620 VAL A N 1
ATOM 636 C CA . VAL A 1 98 ? 49.648 41.405 53.129 1.00 25.93 620 VAL A CA 1
ATOM 637 C C . VAL A 1 98 ? 49.840 40.378 54.244 1.00 29.14 620 VAL A C 1
ATOM 638 O O . VAL A 1 98 ? 48.917 40.146 55.057 1.00 26.44 620 VAL A O 1
ATOM 642 N N . GLN A 1 99 ? 51.021 39.759 54.306 1.00 24.22 621 GLN A N 1
ATOM 643 C CA . GLN A 1 99 ? 51.290 38.730 55.324 1.00 31.93 621 GLN A CA 1
ATOM 644 C C . GLN A 1 99 ? 51.051 39.184 56.783 1.00 27.78 621 GLN A C 1
ATOM 645 O O . GLN A 1 99 ? 50.396 38.463 57.545 1.00 27.89 621 GLN A O 1
ATOM 651 N N . PRO A 1 100 ? 51.598 40.352 57.191 1.00 27.73 622 PRO A N 1
ATOM 652 C CA . PRO A 1 100 ? 51.290 40.887 58.527 1.00 28.78 622 PRO A CA 1
ATOM 653 C C . PRO A 1 100 ? 49.789 41.109 58.772 1.00 26.29 622 PRO A C 1
ATOM 654 O O . PRO A 1 100 ? 49.302 40.825 59.867 1.00 25.84 622 PRO A O 1
ATOM 658 N N . TRP A 1 101 ? 49.076 41.610 57.766 1.00 21.25 623 TRP A N 1
ATOM 659 C CA . TRP A 1 101 ? 47.629 41.849 57.887 1.00 25.89 623 TRP A CA 1
ATOM 660 C C . TRP A 1 101 ? 46.877 40.559 58.151 1.00 26.42 623 TRP A C 1
ATOM 661 O O . TRP A 1 101 ? 45.945 40.532 58.951 1.00 24.34 623 TRP A O 1
ATOM 672 N N . ILE A 1 102 ? 47.279 39.496 57.457 1.00 21.90 624 ILE A N 1
ATOM 673 C CA . ILE A 1 102 ? 46.675 38.171 57.626 1.00 22.69 624 ILE A CA 1
ATOM 674 C C . ILE A 1 102 ? 47.094 37.536 58.957 1.00 24.49 624 ILE A C 1
ATOM 675 O O . ILE A 1 102 ? 46.254 36.997 59.686 1.00 22.11 624 ILE A O 1
ATOM 680 N N . ASN A 1 103 ? 48.386 37.622 59.299 1.00 23.90 625 ASN A N 1
ATOM 681 C CA . ASN A 1 103 ? 48.878 37.058 60.555 1.00 26.25 625 ASN A CA 1
ATOM 682 C C . ASN A 1 103 ? 48.165 37.616 61.772 1.00 22.14 625 ASN A C 1
ATOM 683 O O . ASN A 1 103 ? 48.078 36.934 62.795 1.00 23.55 625 ASN A O 1
ATOM 688 N N . SER A 1 104 ? 47.643 38.839 61.645 1.00 23.58 626 SER A N 1
ATOM 689 C CA . SER A 1 104 ? 46.859 39.495 62.708 1.00 25.79 626 SER A CA 1
ATOM 690 C C . SER A 1 104 ? 45.640 38.688 63.147 1.00 25.66 626 SER A C 1
ATOM 691 O O . SER A 1 104 ? 45.166 38.842 64.266 1.00 23.23 626 SER A O 1
ATOM 694 N N . PHE A 1 105 ? 45.143 37.835 62.253 1.00 21.21 627 PHE A N 1
ATOM 695 C CA . PHE A 1 105 ? 44.016 36.932 62.564 1.00 22.72 627 PHE A CA 1
ATOM 696 C C . PHE A 1 105 ? 44.320 36.090 63.810 1.00 22.90 627 PHE A C 1
ATOM 697 O O . PHE A 1 105 ? 43.440 35.840 64.648 1.00 22.61 627 PHE A O 1
ATOM 705 N N . PHE A 1 106 ? 45.579 35.651 63.921 1.00 23.03 628 PHE A N 1
ATOM 706 C CA . PHE A 1 106 ? 46.021 34.825 65.043 1.00 25.20 628 PHE A CA 1
ATOM 707 C C . PHE A 1 106 ? 45.791 35.468 66.422 1.00 24.25 628 PHE A C 1
ATOM 708 O O . PHE A 1 106 ? 45.506 34.774 67.402 1.00 27.40 628 PHE A O 1
ATOM 716 N N . SER A 1 107 ? 45.894 36.791 66.489 1.00 23.64 629 SER A N 1
ATOM 717 C CA . SER A 1 107 ? 45.714 37.538 67.731 1.00 24.81 629 SER A CA 1
ATOM 718 C C . SER A 1 107 ? 44.266 37.814 68.111 1.00 26.67 629 SER A C 1
ATOM 719 O O . SER A 1 107 ? 43.987 38.400 69.168 1.00 26.22 629 SER A O 1
ATOM 722 N N . VAL A 1 108 ? 43.341 37.423 67.240 1.00 21.23 630 VAL A N 1
ATOM 723 C CA . VAL A 1 108 ? 41.922 37.612 67.504 1.00 21.27 630 VAL A CA 1
ATOM 724 C C . VAL A 1 108 ? 41.391 36.278 68.009 1.00 22.00 630 VAL A C 1
ATOM 725 O O . VAL A 1 108 ? 41.434 35.280 67.278 1.00 20.23 630 VAL A O 1
ATOM 729 N N . SER A 1 109 ? 40.905 36.243 69.247 1.00 16.98 631 SER A N 1
ATOM 730 C CA . SER A 1 109 ? 40.399 34.971 69.782 1.00 21.32 631 SER A CA 1
ATOM 731 C C . SER A 1 109 ? 39.185 34.526 68.979 1.00 19.19 631 SER A C 1
ATOM 732 O O . SER A 1 109 ? 38.312 35.331 68.679 1.00 19.02 631 SER A O 1
ATOM 735 N N . HIS A 1 110 ? 39.162 33.262 68.597 1.00 19.04 632 HIS A N 1
ATOM 736 C CA . HIS A 1 110 ? 38.010 32.592 68.017 1.00 18.73 632 HIS A CA 1
ATOM 737 C C . HIS A 1 110 ? 37.533 31.462 68.927 1.00 20.41 632 HIS A C 1
ATOM 738 O O . HIS A 1 110 ? 36.855 30.584 68.529 1.00 18.43 632 HIS A O 1
ATOM 745 N N . ASN A 1 111 ? 37.911 31.572 70.186 1.00 19.69 633 ASN A N 1
ATOM 746 C CA . ASN A 1 111 ? 37.347 30.705 71.223 1.00 22.09 633 ASN A CA 1
ATOM 747 C C . ASN A 1 111 ? 36.586 31.618 72.172 1.00 20.56 633 ASN A C 1
ATOM 748 O O . ASN A 1 111 ? 37.151 32.123 73.151 1.00 19.98 633 ASN A O 1
ATOM 753 N N . ILE A 1 112 ? 35.304 31.855 71.866 1.00 21.95 634 ILE A N 1
ATOM 754 C CA . ILE A 1 112 ? 34.595 33.024 72.414 1.00 19.41 634 ILE A CA 1
ATOM 755 C C . ILE A 1 112 ? 33.204 32.670 72.948 1.00 19.85 634 ILE A C 1
ATOM 756 O O . ILE A 1 112 ? 32.597 31.663 72.568 1.00 19.37 634 ILE A O 1
ATOM 761 N N . GLU A 1 113 ? 32.706 33.535 73.821 1.00 21.47 635 GLU A N 1
ATOM 762 C CA . GLU A 1 113 ? 31.313 33.467 74.269 1.00 26.58 635 GLU A CA 1
ATOM 763 C C . GLU A 1 113 ? 30.547 34.654 73.700 1.00 24.07 635 GLU A C 1
ATOM 764 O O . GLU A 1 113 ? 31.133 35.500 72.995 1.00 18.87 635 GLU A O 1
ATOM 770 N N . GLU A 1 114 ? 29.243 34.732 73.972 1.00 22.98 636 GLU A N 1
ATOM 771 C CA . GLU A 1 114 ? 28.417 35.772 73.341 1.00 21.51 636 GLU A CA 1
ATOM 772 C C . GLU A 1 114 ? 28.865 37.161 73.681 1.00 19.39 636 GLU A C 1
ATOM 773 O O . GLU A 1 114 ? 28.737 38.052 72.869 1.00 23.19 636 GLU A O 1
ATOM 779 N N . GLU A 1 115 ? 29.385 37.374 74.883 1.00 20.10 637 GLU A N 1
ATOM 780 C CA . GLU A 1 115 ? 29.800 38.730 75.237 1.00 25.30 637 GLU A CA 1
ATOM 781 C C . GLU A 1 115 ? 30.881 39.228 74.272 1.00 22.93 637 GLU A C 1
ATOM 782 O O . GLU A 1 115 ? 30.807 40.354 73.753 1.00 22.55 637 GLU A O 1
ATOM 788 N N . GLU A 1 116 ? 31.882 38.391 74.011 1.00 22.44 638 GLU A N 1
ATOM 789 C CA . GLU A 1 116 ? 32.914 38.729 73.019 1.00 21.26 638 GLU A CA 1
ATOM 790 C C . GLU A 1 116 ? 32.401 38.762 71.579 1.00 18.37 638 GLU A C 1
ATOM 791 O O . GLU A 1 116 ? 32.824 39.624 70.791 1.00 18.69 638 GLU A O 1
ATOM 797 N N . PHE A 1 117 ? 31.550 37.801 71.211 1.00 19.06 639 PHE A N 1
ATOM 798 C CA . PHE A 1 117 ? 30.919 37.800 69.890 1.00 20.00 639 PHE A CA 1
ATOM 799 C C . PHE A 1 117 ? 30.190 39.125 69.668 1.00 22.81 639 PHE A C 1
ATOM 800 O O . PHE A 1 117 ? 30.305 39.735 68.591 1.00 18.50 639 PHE A O 1
ATOM 808 N N . ASN A 1 118 ? 29.463 39.587 70.694 1.00 22.10 640 ASN A N 1
ATOM 809 C CA . ASN A 1 118 ? 28.760 40.881 70.583 1.00 22.72 640 ASN A CA 1
ATOM 810 C C . ASN A 1 118 ? 29.718 42.059 70.511 1.00 21.63 640 ASN A C 1
ATOM 811 O O . ASN A 1 118 ? 29.457 43.003 69.769 1.00 21.51 640 ASN A O 1
ATOM 816 N N . ASP A 1 119 ? 30.829 41.985 71.259 1.00 20.44 641 ASP A N 1
ATOM 817 C CA . ASP A 1 119 ? 31.920 42.961 71.156 1.00 22.78 641 ASP A CA 1
ATOM 818 C C . ASP A 1 119 ? 32.412 43.068 69.718 1.00 20.88 641 ASP A C 1
ATOM 819 O O . ASP A 1 119 ? 32.587 44.176 69.193 1.00 21.28 641 ASP A O 1
ATOM 824 N N . TYR A 1 120 ? 32.645 41.911 69.089 1.00 18.71 642 TYR A N 1
ATOM 825 C CA . TYR A 1 120 ? 33.098 41.850 67.678 1.00 19.57 642 TYR A CA 1
ATOM 826 C C . TYR A 1 120 ? 32.102 42.434 66.700 1.00 21.30 642 TYR A C 1
ATOM 827 O O . TYR A 1 120 ? 32.490 42.987 65.689 1.00 21.50 642 TYR A O 1
ATOM 836 N N . GLU A 1 121 ? 30.813 42.250 66.976 1.00 21.89 643 GLU A N 1
ATOM 837 C CA . GLU A 1 121 ? 29.765 42.831 66.125 1.00 25.85 643 GLU A CA 1
ATOM 838 C C . GLU A 1 121 ? 29.761 44.364 66.193 1.00 27.29 643 GLU A C 1
ATOM 839 O O . GLU A 1 121 ? 29.611 45.035 65.155 1.00 25.43 643 GLU A O 1
ATOM 845 N N . ALA A 1 122 ? 29.961 44.900 67.398 1.00 25.04 644 ALA A N 1
ATOM 846 C CA . ALA A 1 122 ? 29.991 46.341 67.635 1.00 27.41 644 ALA A CA 1
ATOM 847 C C . ALA A 1 122 ? 31.256 46.953 67.068 1.00 29.73 644 ALA A C 1
ATOM 848 O O . ALA A 1 122 ? 31.213 48.052 66.512 1.00 28.04 644 ALA A O 1
ATOM 850 N N . ASN A 1 123 ? 32.382 46.247 67.219 1.00 25.42 645 ASN A N 1
ATOM 851 C CA . ASN A 1 123 ? 33.668 46.724 66.723 1.00 25.70 645 ASN A CA 1
ATOM 852 C C . ASN A 1 123 ? 34.444 45.556 66.118 1.00 23.40 645 ASN A C 1
ATOM 853 O O . ASN A 1 123 ? 35.043 44.756 66.845 1.00 22.01 645 ASN A O 1
ATOM 858 N N . ASP A 1 124 ? 34.420 45.474 64.794 1.00 25.42 646 ASP A N 1
ATOM 859 C CA . ASP A 1 124 ? 35.009 44.330 64.099 1.00 23.93 646 ASP A CA 1
ATOM 860 C C . ASP A 1 124 ? 36.520 44.242 64.398 1.00 21.57 646 ASP A C 1
ATOM 861 O O . ASP A 1 124 ? 37.236 45.242 64.306 1.00 23.46 646 ASP A O 1
ATOM 866 N N . PRO A 1 125 ? 37.003 43.046 64.816 1.00 19.74 647 PRO A N 1
ATOM 867 C CA . PRO A 1 125 ? 38.397 42.931 65.237 1.00 20.68 647 PRO A CA 1
ATOM 868 C C . PRO A 1 125 ? 39.470 42.719 64.165 1.00 21.46 647 PRO A C 1
ATOM 869 O O . PRO A 1 125 ? 40.656 42.844 64.491 1.00 22.09 647 PRO A O 1
ATOM 873 N N . TRP A 1 126 ? 39.081 42.390 62.933 1.00 22.14 648 TRP A N 1
ATOM 874 C CA . TRP A 1 126 ? 40.081 42.004 61.913 1.00 20.33 648 TRP A CA 1
ATOM 875 C C . TRP A 1 126 ? 39.696 42.264 60.463 1.00 20.68 648 TRP A C 1
ATOM 876 O O . TRP A 1 126 ? 40.389 42.984 59.738 1.00 19.44 648 TRP A O 1
ATOM 887 N N . VAL A 1 127 ? 38.617 41.632 60.007 1.00 20.04 649 VAL A N 1
ATOM 888 C CA . VAL A 1 127 ? 38.358 41.574 58.578 1.00 18.54 649 VAL A CA 1
ATOM 889 C C . VAL A 1 127 ? 38.063 42.935 57.950 1.00 20.89 649 VAL A C 1
ATOM 890 O O . VAL A 1 127 ? 38.439 43.169 56.821 1.00 20.22 649 VAL A O 1
ATOM 894 N N . GLN A 1 128 ? 37.406 43.846 58.675 1.00 20.50 650 GLN A N 1
ATOM 895 C CA . GLN A 1 128 ? 36.995 45.107 58.036 1.00 20.92 650 GLN A CA 1
ATOM 896 C C . GLN A 1 128 ? 38.211 45.983 57.753 1.00 18.82 650 GLN A C 1
ATOM 897 O O . GLN A 1 128 ? 38.294 46.584 56.685 1.00 21.18 650 GLN A O 1
ATOM 903 N N . GLN A 1 129 ? 39.157 46.019 58.691 1.00 21.27 651 GLN A N 1
ATOM 904 C CA . GLN A 1 129 ? 40.412 46.730 58.486 1.00 22.28 651 GLN A CA 1
ATOM 905 C C . GLN A 1 129 ? 41.258 46.041 57.414 1.00 26.16 651 GLN A C 1
ATOM 906 O O . GLN A 1 129 ? 41.909 46.714 56.618 1.00 21.39 651 GLN A O 1
ATOM 912 N N . PHE A 1 130 ? 41.277 44.708 57.422 1.00 23.12 652 PHE A N 1
ATOM 913 C CA . PHE A 1 130 ? 41.967 43.965 56.365 1.00 20.72 652 PHE A CA 1
ATOM 914 C C . PHE A 1 130 ? 41.430 44.351 54.984 1.00 20.95 652 PHE A C 1
ATOM 915 O O . PHE A 1 130 ? 42.212 44.608 54.048 1.00 20.52 652 PHE A O 1
ATOM 923 N N . ILE A 1 131 ? 40.099 44.397 54.855 1.00 18.94 653 ILE A N 1
ATOM 924 C CA . ILE A 1 131 ? 39.447 44.809 53.618 1.00 20.75 653 ILE A CA 1
ATOM 925 C C . ILE A 1 131 ? 39.846 46.236 53.233 1.00 25.69 653 ILE A C 1
ATOM 926 O O . ILE A 1 131 ? 40.179 46.501 52.073 1.00 22.41 653 ILE A O 1
ATOM 931 N N . LEU A 1 132 ? 39.814 47.157 54.196 1.00 23.97 654 LEU A N 1
ATOM 932 C CA . LEU A 1 132 ? 40.272 48.533 53.916 1.00 25.13 654 LEU A CA 1
ATOM 933 C C . LEU A 1 132 ? 41.725 48.589 53.404 1.00 24.82 654 LEU A C 1
ATOM 934 O O . LEU A 1 132 ? 42.024 49.345 52.472 1.00 25.61 654 LEU A O 1
ATOM 939 N N . ASN A 1 133 ? 42.607 47.815 54.043 1.00 21.81 655 ASN A N 1
ATOM 940 C CA . ASN A 1 133 ? 44.026 47.714 53.661 1.00 26.05 655 ASN A CA 1
ATOM 941 C C . ASN A 1 133 ? 44.171 47.213 52.224 1.00 26.46 655 ASN A C 1
ATOM 942 O O . ASN A 1 133 ? 44.944 47.783 51.422 1.00 27.04 655 ASN A O 1
ATOM 947 N N . LEU A 1 134 ? 43.415 46.170 51.884 1.00 24.28 656 LEU A N 1
ATOM 948 C CA . LEU A 1 134 ? 43.386 45.641 50.505 1.00 26.41 656 LEU A CA 1
ATOM 949 C C . LEU A 1 134 ? 42.844 46.639 49.491 1.00 26.69 656 LEU A C 1
ATOM 950 O O . LEU A 1 134 ? 43.427 46.794 48.417 1.00 25.08 656 LEU A O 1
ATOM 955 N N . GLU A 1 135 ? 41.717 47.283 49.829 1.00 27.45 657 GLU A N 1
ATOM 956 C CA . GLU A 1 135 ? 41.065 48.303 48.981 1.00 29.82 657 GLU A CA 1
ATOM 957 C C . GLU A 1 135 ? 42.011 49.422 48.567 1.00 25.25 657 GLU A C 1
ATOM 958 O O . GLU A 1 135 ? 41.966 49.901 47.436 1.00 25.82 657 GLU A O 1
ATOM 964 N N . GLN A 1 136 ? 42.836 49.855 49.504 1.00 26.28 658 GLN A N 1
ATOM 965 C CA . GLN A 1 136 ? 43.742 50.965 49.269 1.00 32.97 658 GLN A CA 1
ATOM 966 C C . GLN A 1 136 ? 44.763 50.549 48.194 1.00 32.00 658 GLN A C 1
ATOM 967 O O . GLN A 1 136 ? 45.045 51.322 47.274 1.00 25.67 658 GLN A O 1
ATOM 973 N N . GLN A 1 137 ? 45.272 49.315 48.298 1.00 30.50 659 GLN A N 1
ATOM 974 C CA . GLN A 1 137 ? 46.142 48.730 47.254 1.00 29.60 659 GLN A CA 1
ATOM 975 C C . GLN A 1 137 ? 45.426 48.540 45.928 1.00 29.22 659 GLN A C 1
ATOM 976 O O . GLN A 1 137 ? 45.946 48.936 44.886 1.00 30.62 659 GLN A O 1
ATOM 982 N N . MET A 1 138 ? 44.245 47.917 45.948 1.00 27.45 660 MET A N 1
ATOM 983 C CA . MET A 1 138 ? 43.524 47.602 44.707 1.00 27.99 660 MET A CA 1
ATOM 984 C C . MET A 1 138 ? 43.234 48.865 43.898 1.00 31.82 660 MET A C 1
ATOM 985 O O . MET A 1 138 ? 43.377 48.874 42.669 1.00 26.68 660 MET A O 1
ATOM 990 N N . ALA A 1 139 ? 42.797 49.912 44.598 1.00 28.63 661 ALA A N 1
ATOM 991 C CA . ALA A 1 139 ? 42.433 51.177 43.959 1.00 33.60 661 ALA A CA 1
ATOM 992 C C . ALA A 1 139 ? 43.656 51.868 43.364 1.00 32.12 661 ALA A C 1
ATOM 993 O O . ALA A 1 139 ? 43.555 52.511 42.320 1.00 34.50 661 ALA A O 1
ATOM 995 N N . GLU A 1 140 ? 44.790 51.755 44.047 1.00 31.38 662 GLU A N 1
ATOM 996 C CA . GLU A 1 140 ? 46.065 52.267 43.536 1.00 35.53 662 GLU A CA 1
ATOM 997 C C . GLU A 1 140 ? 46.398 51.574 42.198 1.00 36.96 662 GLU A C 1
ATOM 998 O O . GLU A 1 140 ? 46.722 52.238 41.214 1.00 35.08 662 GLU A O 1
ATOM 1004 N N . PHE A 1 141 ? 46.271 50.245 42.164 1.00 34.53 663 PHE A N 1
ATOM 1005 C CA . PHE A 1 141 ? 46.516 49.454 40.944 1.00 33.64 663 PHE A CA 1
ATOM 1006 C C . PHE A 1 141 ? 45.524 49.771 39.833 1.00 33.75 663 PHE A C 1
ATOM 1007 O O . PHE A 1 141 ? 45.902 49.903 38.658 1.00 32.16 663 PHE A O 1
ATOM 1015 N N . LYS A 1 142 ? 44.252 49.905 40.193 1.00 32.85 664 LYS A N 1
ATOM 1016 C CA . LYS A 1 142 ? 43.238 50.117 39.173 1.00 35.08 664 LYS A CA 1
ATOM 1017 C C . LYS A 1 142 ? 43.414 51.438 38.441 1.00 36.76 664 LYS A C 1
ATOM 1018 O O . LYS A 1 142 ? 43.131 51.519 37.259 1.00 37.35 664 LYS A O 1
ATOM 1024 N N . ALA A 1 143 ? 43.867 52.463 39.153 1.00 40.59 665 ALA A N 1
ATOM 1025 C CA . ALA A 1 143 ? 44.001 53.792 38.567 1.00 41.82 665 ALA A CA 1
ATOM 1026 C C . ALA A 1 143 ? 45.183 53.885 37.592 1.00 44.21 665 ALA A C 1
ATOM 1027 O O . ALA A 1 143 ? 45.165 54.720 36.688 1.00 44.19 665 ALA A O 1
ATOM 1029 N N . SER A 1 144 ? 46.181 53.013 37.755 1.00 40.16 666 SER A N 1
ATOM 1030 C CA . SER A 1 144 ? 47.432 53.111 36.988 1.00 42.13 666 SER A CA 1
ATOM 1031 C C . SER A 1 144 ? 47.706 52.027 35.928 1.00 40.81 666 SER A C 1
ATOM 1032 O O . SER A 1 144 ? 48.670 52.141 35.167 1.00 43.10 666 SER A O 1
ATOM 1035 N N . LEU A 1 145 ? 46.874 50.991 35.868 1.00 34.77 667 LEU A N 1
ATOM 1036 C CA . LEU A 1 145 ? 47.184 49.822 35.046 1.00 31.78 667 LEU A CA 1
ATOM 1037 C C . LEU A 1 145 ? 46.094 49.527 34.048 1.00 33.31 667 LEU A C 1
ATOM 1038 O O . LEU A 1 145 ? 44.929 49.854 34.274 1.00 34.66 667 LEU A O 1
ATOM 1043 N N . SER A 1 146 ? 46.481 48.894 32.944 1.00 29.73 668 SER A N 1
ATOM 1044 C CA . SER A 1 146 ? 45.542 48.437 31.946 1.00 29.81 668 SER A CA 1
ATOM 1045 C C . SER A 1 146 ? 44.720 47.272 32.535 1.00 32.02 668 SER A C 1
ATOM 1046 O O . SER A 1 146 ? 45.208 46.554 33.436 1.00 30.87 668 SER A O 1
ATOM 1049 N N . PRO A 1 147 ? 43.464 47.100 32.070 1.00 33.98 669 PRO A N 1
ATOM 1050 C CA . PRO A 1 147 ? 42.643 45.973 32.538 1.00 34.89 669 PRO A CA 1
ATOM 1051 C C . PRO A 1 147 ? 43.348 44.627 32.533 1.00 35.53 669 PRO A C 1
ATOM 1052 O O . PRO A 1 147 ? 43.198 43.876 33.484 1.00 33.67 669 PRO A O 1
ATOM 1056 N N . VAL A 1 148 ? 44.118 44.324 31.488 1.00 34.14 670 VAL A N 1
ATOM 1057 C CA . VAL A 1 148 ? 44.807 43.039 31.397 1.00 32.65 670 VAL A CA 1
ATOM 1058 C C . VAL A 1 148 ? 45.812 42.805 32.539 1.00 28.91 670 VAL A C 1
ATOM 1059 O O . VAL A 1 148 ? 45.878 41.704 33.099 1.00 29.90 670 VAL A O 1
ATOM 1063 N N . ILE A 1 149 ? 46.584 43.832 32.881 1.00 27.58 671 ILE A N 1
ATOM 1064 C CA . ILE A 1 149 ? 47.593 43.725 33.932 1.00 26.20 671 ILE A CA 1
ATOM 1065 C C . ILE A 1 149 ? 46.923 43.738 35.312 1.00 25.52 671 ILE A C 1
ATOM 1066 O O . ILE A 1 149 ? 47.258 42.935 36.187 1.00 24.67 671 ILE A O 1
ATOM 1071 N N . TYR A 1 150 ? 46.001 44.675 35.505 1.00 21.91 672 TYR A N 1
ATOM 1072 C CA . TYR A 1 150 ? 45.236 44.765 36.748 1.00 23.85 672 TYR A CA 1
ATOM 1073 C C . TYR A 1 150 ? 44.542 43.440 37.060 1.00 21.70 672 TYR A C 1
ATOM 1074 O O . TYR A 1 150 ? 44.676 42.940 38.167 1.00 21.70 672 TYR A O 1
ATOM 1083 N N . ASP A 1 151 ? 43.819 42.862 36.085 1.00 22.82 673 ASP A N 1
ATOM 1084 C CA . ASP A 1 151 ? 43.128 41.574 36.295 1.00 27.61 673 ASP A CA 1
ATOM 1085 C C . ASP A 1 151 ? 44.072 40.422 36.660 1.00 25.42 673 ASP A C 1
ATOM 1086 O O . ASP A 1 151 ? 43.793 39.610 37.544 1.00 24.10 673 ASP A O 1
ATOM 1091 N N . SER A 1 152 ? 45.201 40.358 35.963 1.00 23.93 674 SER A N 1
ATOM 1092 C CA . SER A 1 152 ? 46.226 39.376 36.245 1.00 25.74 674 SER A CA 1
ATOM 1093 C C . SER A 1 152 ? 46.764 39.557 37.678 1.00 23.90 674 SER A C 1
ATOM 1094 O O . SER A 1 152 ? 46.889 38.585 38.449 1.00 22.41 674 SER A O 1
ATOM 1097 N N . LEU A 1 153 ? 47.038 40.805 38.050 1.00 24.98 675 LEU A N 1
ATOM 1098 C CA . LEU A 1 153 ? 47.568 41.108 39.388 1.00 24.79 675 LEU A CA 1
ATOM 1099 C C . LEU A 1 153 ? 46.568 40.785 40.491 1.00 24.95 675 LEU A C 1
ATOM 1100 O O . LEU A 1 153 ? 46.928 40.150 41.473 1.00 23.21 675 LEU A O 1
ATOM 1105 N N . THR A 1 154 ? 45.304 41.178 40.322 1.00 24.86 676 THR A N 1
ATOM 1106 C CA . THR A 1 154 ? 44.302 40.847 41.352 1.00 25.00 676 THR A CA 1
ATOM 1107 C C . THR A 1 154 ? 44.085 39.335 41.497 1.00 21.86 676 THR A C 1
ATOM 1108 O O . THR A 1 154 ? 43.802 38.855 42.602 1.00 24.45 676 THR A O 1
ATOM 1112 N N . GLY A 1 155 ? 44.228 38.589 40.404 1.00 19.78 677 GLY A N 1
ATOM 1113 C CA . GLY A 1 155 ? 44.146 37.125 40.464 1.00 22.14 677 GLY A CA 1
ATOM 1114 C C . GLY A 1 155 ? 45.259 36.547 41.320 1.00 22.44 677 GLY A C 1
ATOM 1115 O O . GLY A 1 155 ? 45.038 35.663 42.136 1.00 20.81 677 GLY A O 1
ATOM 1116 N N . LEU A 1 156 ? 46.475 37.051 41.118 1.00 21.88 678 LEU A N 1
ATOM 1117 C CA . LEU A 1 156 ? 47.643 36.640 41.913 1.00 21.71 678 LEU A CA 1
ATOM 1118 C C . LEU A 1 156 ? 47.466 36.994 43.383 1.00 19.13 678 LEU A C 1
ATOM 1119 O O . LEU A 1 156 ? 47.795 36.202 44.274 1.00 20.31 678 LEU A O 1
ATOM 1124 N N . MET A 1 157 ? 46.948 38.186 43.632 1.00 20.85 679 MET A N 1
ATOM 1125 C CA . MET A 1 157 ? 46.673 38.645 45.000 1.00 22.81 679 MET A CA 1
ATOM 1126 C C . MET A 1 157 ? 45.599 37.814 45.681 1.00 21.08 679 MET A C 1
ATOM 1127 O O . MET A 1 157 ? 45.717 37.474 46.855 1.00 21.78 679 MET A O 1
ATOM 1132 N N . THR A 1 158 ? 44.540 37.488 44.944 1.00 21.21 680 THR A N 1
ATOM 1133 C CA . THR A 1 158 ? 43.456 36.659 45.505 1.00 18.80 680 THR A CA 1
ATOM 1134 C C . THR A 1 158 ? 44.018 35.296 45.928 1.00 19.66 680 THR A C 1
ATOM 1135 O O . THR A 1 158 ? 43.716 34.798 47.012 1.00 18.94 680 THR A O 1
ATOM 1139 N N . SER A 1 159 ? 44.848 34.686 45.079 1.00 17.53 681 SER A N 1
ATOM 1140 C CA . SER A 1 159 ? 45.461 33.403 45.431 1.00 20.01 681 SER A CA 1
ATOM 1141 C C . SER A 1 159 ? 46.345 33.484 46.682 1.00 20.18 681 SER A C 1
ATOM 1142 O O . SER A 1 159 ? 46.313 32.591 47.536 1.00 21.64 681 SER A O 1
ATOM 1145 N N . LEU A 1 160 ? 47.169 34.527 46.752 1.00 19.85 682 LEU A N 1
ATOM 1146 C CA . LEU A 1 160 ? 48.032 34.793 47.896 1.00 20.22 682 LEU A CA 1
ATOM 1147 C C . LEU A 1 160 ? 47.232 34.904 49.224 1.00 18.49 682 LEU A C 1
ATOM 1148 O O . LEU A 1 160 ? 47.582 34.295 50.240 1.00 17.79 682 LEU A O 1
ATOM 1153 N N . VAL A 1 161 ? 46.157 35.679 49.206 1.00 20.01 683 VAL A N 1
ATOM 1154 C CA . VAL A 1 161 ? 45.299 35.804 50.396 1.00 17.88 683 VAL A CA 1
ATOM 1155 C C . VAL A 1 161 ? 44.752 34.437 50.802 1.00 18.23 683 VAL A C 1
ATOM 1156 O O . VAL A 1 161 ? 44.792 34.079 51.988 1.00 19.39 683 VAL A O 1
ATOM 1160 N N . ALA A 1 162 ? 44.252 33.667 49.832 1.00 17.40 684 ALA A N 1
ATOM 1161 C CA . ALA A 1 162 ? 43.712 32.331 50.157 1.00 20.09 684 ALA A CA 1
ATOM 1162 C C . ALA A 1 162 ? 44.762 31.407 50.792 1.00 19.87 684 ALA A C 1
ATOM 1163 O O . ALA A 1 162 ? 44.466 30.710 51.765 1.00 17.38 684 ALA A O 1
ATOM 1165 N N . VAL A 1 163 ? 45.978 31.394 50.234 1.00 20.44 685 VAL A N 1
ATOM 1166 C CA . VAL A 1 163 ? 47.080 30.564 50.748 1.00 19.83 685 VAL A CA 1
ATOM 1167 C C . VAL A 1 163 ? 47.489 30.974 52.167 1.00 18.76 685 VAL A C 1
ATOM 1168 O O . VAL A 1 163 ? 47.592 30.129 53.069 1.00 18.72 685 VAL A O 1
ATOM 1172 N N . GLU A 1 164 ? 47.702 32.269 52.371 1.00 17.22 686 GLU A N 1
ATOM 1173 C CA . GLU A 1 164 ? 48.159 32.761 53.660 1.00 19.50 686 GLU A CA 1
ATOM 1174 C C . GLU A 1 164 ? 47.068 32.713 54.742 1.00 18.87 686 GLU A C 1
ATOM 1175 O O . GLU A 1 164 ? 47.368 32.447 55.894 1.00 17.61 686 GLU A O 1
ATOM 1181 N N . LEU A 1 165 ? 45.808 32.944 54.373 1.00 17.26 687 LEU A N 1
ATOM 1182 C CA . LEU A 1 165 ? 44.726 32.858 55.381 1.00 18.10 687 LEU A CA 1
ATOM 1183 C C . LEU A 1 165 ? 44.544 31.413 55.831 1.00 16.88 687 LEU A C 1
ATOM 1184 O O . LEU A 1 165 ? 44.359 31.151 57.012 1.00 18.51 687 LEU A O 1
ATOM 1189 N N . GLU A 1 166 ? 44.627 30.466 54.888 1.00 18.12 688 GLU A N 1
ATOM 1190 C CA . GLU A 1 166 ? 44.588 29.056 55.260 1.00 17.88 688 GLU A CA 1
ATOM 1191 C C . GLU A 1 166 ? 45.652 28.698 56.318 1.00 20.46 688 GLU A C 1
ATOM 1192 O O . GLU A 1 166 ? 45.334 28.050 57.316 1.00 19.76 688 GLU A O 1
ATOM 1198 N N . LYS A 1 167 ? 46.896 29.135 56.108 1.00 20.86 689 LYS A N 1
ATOM 1199 C CA . LYS A 1 167 ? 47.985 28.888 57.077 1.00 22.58 689 LYS A CA 1
ATOM 1200 C C . LYS A 1 167 ? 47.681 29.381 58.503 1.00 22.48 689 LYS A C 1
ATOM 1201 O O . LYS A 1 167 ? 47.888 28.643 59.474 1.00 22.06 689 LYS A O 1
ATOM 1207 N N . VAL A 1 168 ? 47.205 30.622 58.628 1.00 20.51 690 VAL A N 1
ATOM 1208 C CA . VAL A 1 168 ? 46.909 31.198 59.950 1.00 17.94 690 VAL A CA 1
ATOM 1209 C C . VAL A 1 168 ? 45.672 30.554 60.612 1.00 17.55 690 VAL A C 1
ATOM 1210 O O . VAL A 1 168 ? 45.649 30.334 61.835 1.00 20.83 690 VAL A O 1
ATOM 1214 N N . VAL A 1 169 ? 44.672 30.217 59.803 1.00 18.22 691 VAL A N 1
ATOM 1215 C CA . VAL A 1 169 ? 43.521 29.457 60.308 1.00 18.87 691 VAL A CA 1
ATOM 1216 C C . VAL A 1 169 ? 43.983 28.136 60.937 1.00 17.48 691 VAL A C 1
ATOM 1217 O O . VAL A 1 169 ? 43.540 27.768 62.012 1.00 18.19 691 VAL A O 1
ATOM 1221 N N . LEU A 1 170 ? 44.897 27.440 60.268 1.00 19.81 692 LEU A N 1
ATOM 1222 C CA . LEU A 1 170 ? 45.388 26.139 60.768 1.00 19.61 692 LEU A CA 1
ATOM 1223 C C . LEU A 1 170 ? 46.232 26.250 62.044 1.00 21.64 692 LEU A C 1
ATOM 1224 O O . LEU A 1 170 ? 46.503 25.247 62.710 1.00 22.71 692 LEU A O 1
ATOM 1229 N N . LYS A 1 171 ? 46.613 27.475 62.401 1.00 19.31 693 LYS A N 1
ATOM 1230 C CA . LYS A 1 171 ? 47.319 27.731 63.635 1.00 21.29 693 LYS A CA 1
ATOM 1231 C C . LYS A 1 171 ? 46.371 28.188 64.752 1.00 22.77 693 LYS A C 1
ATOM 1232 O O . LYS A 1 171 ? 46.793 28.341 65.888 1.00 21.07 693 LYS A O 1
ATOM 1238 N N . SER A 1 172 ? 45.099 28.395 64.418 1.00 20.28 694 SER A N 1
ATOM 1239 C CA . SER A 1 172 ? 44.151 29.074 65.329 1.00 19.38 694 SER A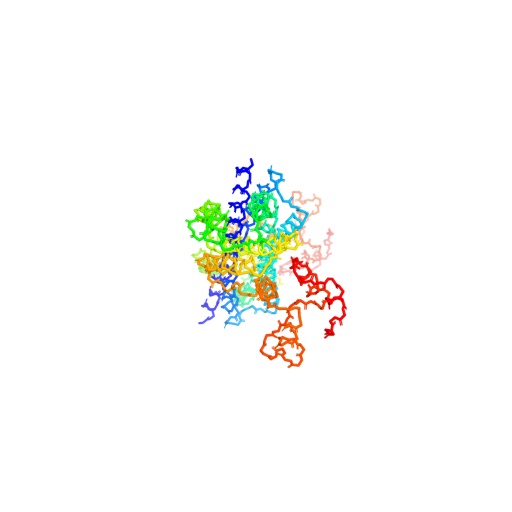 CA 1
ATOM 1240 C C . SER A 1 172 ? 43.289 28.074 66.120 1.00 21.02 694 SER A C 1
ATOM 1241 O O . SER A 1 172 ? 43.157 26.906 65.742 1.00 20.77 694 SER A O 1
ATOM 1244 N N . THR A 1 173 ? 42.703 28.553 67.215 1.00 19.25 695 THR A N 1
ATOM 1245 C CA . THR A 1 173 ? 41.821 27.750 68.058 1.00 21.05 695 THR A CA 1
ATOM 1246 C C . THR A 1 173 ? 40.390 28.276 67.956 1.00 21.01 695 THR A C 1
ATOM 1247 O O . THR A 1 173 ? 40.170 29.492 68.133 1.00 18.34 695 THR A O 1
ATOM 1251 N N . PHE A 1 174 ? 39.435 27.366 67.717 1.00 18.85 696 PHE A N 1
ATOM 1252 C CA . PHE A 1 174 ? 38.006 27.713 67.545 1.00 20.00 696 PHE A CA 1
ATOM 1253 C C . PHE A 1 174 ? 37.105 26.992 68.525 1.00 19.86 696 PHE A C 1
ATOM 1254 O O . PHE A 1 174 ? 37.384 25.855 68.924 1.00 18.78 696 PHE A O 1
ATOM 1262 N N . ASN A 1 175 ? 36.025 27.653 68.937 1.00 19.83 697 ASN A N 1
ATOM 1263 C CA . ASN A 1 175 ? 34.884 26.925 69.499 1.00 18.84 697 ASN A CA 1
ATOM 1264 C C . ASN A 1 175 ? 33.709 27.181 68.535 1.00 19.79 697 ASN A C 1
ATOM 1265 O O . ASN A 1 175 ? 33.913 27.724 67.442 1.00 17.31 697 ASN A O 1
ATOM 1270 N N . ARG A 1 176 ? 32.493 26.796 68.903 1.00 19.11 698 ARG A N 1
ATOM 1271 C CA . ARG A 1 176 ? 31.388 26.890 67.949 1.00 18.23 698 ARG A CA 1
ATOM 1272 C C . ARG A 1 176 ? 31.142 28.342 67.538 1.00 18.45 698 ARG A C 1
ATOM 1273 O O . ARG A 1 176 ? 31.048 28.668 66.363 1.00 20.31 698 ARG A O 1
ATOM 1281 N N . LEU A 1 177 ? 31.042 29.219 68.524 1.00 19.55 699 LEU A N 1
ATOM 1282 C CA . LEU A 1 177 ? 30.739 30.614 68.250 1.00 22.03 699 LEU A CA 1
ATOM 1283 C C . LEU A 1 177 ? 31.908 31.305 67.530 1.00 21.23 699 LEU A C 1
ATOM 1284 O O . LEU A 1 177 ? 31.686 32.183 66.693 1.00 19.49 699 LEU A O 1
ATOM 1289 N N . GLY A 1 178 ? 33.145 30.894 67.838 1.00 18.73 700 GLY A N 1
ATOM 1290 C CA . GLY A 1 178 ? 34.309 31.324 67.037 1.00 17.91 700 GLY A CA 1
ATOM 1291 C C . GLY A 1 178 ? 34.219 30.881 65.580 1.00 16.94 700 GLY A C 1
ATOM 1292 O O . GLY A 1 178 ? 34.631 31.608 64.667 1.00 17.68 700 GLY A O 1
ATOM 1293 N N . GLY A 1 179 ? 33.719 29.665 65.353 1.00 15.96 701 GLY A N 1
ATOM 1294 C CA . GLY A 1 179 ? 33.487 29.198 63.992 1.00 16.34 701 GLY A CA 1
ATOM 1295 C C . GLY A 1 179 ? 32.457 30.093 63.299 1.00 18.59 701 GLY A C 1
ATOM 1296 O O . GLY A 1 179 ? 32.579 30.423 62.114 1.00 16.85 701 GLY A O 1
ATOM 1297 N N . LEU A 1 180 ? 31.428 30.490 64.045 1.00 17.85 702 LEU A N 1
ATOM 1298 C CA . LEU A 1 180 ? 30.390 31.351 63.486 1.00 17.11 702 LEU A CA 1
ATOM 1299 C C . LEU A 1 180 ? 30.973 32.716 63.097 1.00 15.24 702 LEU A C 1
ATOM 1300 O O . LEU A 1 180 ? 30.644 33.257 62.051 1.00 15.34 702 LEU A O 1
ATOM 1305 N N . GLN A 1 181 ? 31.843 33.255 63.947 1.00 16.23 703 GLN A N 1
ATOM 1306 C CA . GLN A 1 181 ? 32.557 34.494 63.653 1.00 17.68 703 GLN A CA 1
ATOM 1307 C C . GLN A 1 181 ? 33.391 34.357 62.375 1.00 19.06 703 GLN A C 1
ATOM 1308 O O . GLN A 1 181 ? 33.368 35.232 61.501 1.00 15.88 703 GLN A O 1
ATOM 1314 N N . PHE A 1 182 ? 34.124 33.251 62.280 1.00 16.70 704 PHE A N 1
ATOM 1315 C CA . PHE A 1 182 ? 34.937 32.981 61.076 1.00 15.21 704 PHE A CA 1
ATOM 1316 C C . PHE A 1 182 ? 34.093 32.895 59.803 1.00 15.35 704 PHE A C 1
ATOM 1317 O O . PHE A 1 182 ? 34.462 33.428 58.755 1.00 19.00 704 PHE A O 1
ATOM 1325 N N . ASP A 1 183 ? 32.944 32.227 59.886 1.00 15.07 705 ASP A N 1
ATOM 1326 C CA . ASP A 1 183 ? 32.046 32.176 58.722 1.00 16.14 705 ASP A CA 1
ATOM 1327 C C . ASP A 1 183 ? 31.654 33.588 58.219 1.00 17.04 705 ASP A C 1
ATOM 1328 O O . ASP A 1 183 ? 31.646 33.843 57.008 1.00 19.05 705 ASP A O 1
ATOM 1333 N N . LYS A 1 184 ? 31.328 34.491 59.143 1.00 17.33 706 LYS A N 1
ATOM 1334 C CA . LYS A 1 184 ? 31.022 35.885 58.773 1.00 17.92 706 LYS A CA 1
ATOM 1335 C C . LYS A 1 184 ? 32.221 36.587 58.161 1.00 17.42 706 LYS A C 1
ATOM 1336 O O . LYS A 1 184 ? 32.097 37.294 57.168 1.00 16.32 706 LYS A O 1
ATOM 1342 N N . GLU A 1 185 ? 33.356 36.467 58.830 1.00 16.47 707 GLU A N 1
ATOM 1343 C CA . GLU A 1 185 ? 34.614 37.097 58.358 1.00 18.64 707 GLU A CA 1
ATOM 1344 C C . GLU A 1 185 ? 34.992 36.595 56.967 1.00 17.45 707 GLU A C 1
ATOM 1345 O O . GLU A 1 185 ? 35.308 37.403 56.074 1.00 16.56 707 GLU A O 1
ATOM 1351 N N . LEU A 1 186 ? 34.966 35.279 56.777 1.00 15.75 708 LEU A N 1
ATOM 1352 C CA . LEU A 1 186 ? 35.289 34.711 55.461 1.00 14.46 708 LEU A CA 1
ATOM 1353 C C . LEU A 1 186 ? 34.315 35.174 54.356 1.00 18.83 708 LEU A C 1
ATOM 1354 O O . LEU A 1 186 ? 34.728 35.563 53.262 1.00 16.84 708 LEU A O 1
ATOM 1359 N N . ARG A 1 187 ? 33.017 35.141 54.645 1.00 16.48 709 ARG A N 1
ATOM 1360 C CA . ARG A 1 187 ? 32.035 35.590 53.649 1.00 18.03 709 ARG A CA 1
ATOM 1361 C C . ARG A 1 187 ? 32.224 37.074 53.283 1.00 17.04 709 ARG A C 1
ATOM 1362 O O . ARG A 1 187 ? 32.081 37.431 52.102 1.00 18.71 709 ARG A O 1
ATOM 1370 N N . SER A 1 188 ? 32.536 37.938 54.267 1.00 18.57 710 SER A N 1
ATOM 1371 C CA . SER A 1 188 ? 32.817 39.367 53.969 1.00 19.47 710 SER A CA 1
ATOM 1372 C C . SER A 1 188 ? 34.040 39.534 53.079 1.00 18.88 710 SER A C 1
ATOM 1373 O O . SER A 1 188 ? 34.050 40.354 52.164 1.00 15.85 710 SER A O 1
ATOM 1376 N N . LEU A 1 189 ? 35.105 38.807 53.407 1.00 16.78 711 LEU A N 1
ATOM 1377 C CA . LEU A 1 189 ? 36.340 38.890 52.621 1.00 16.67 711 LEU A CA 1
ATOM 1378 C C . LEU A 1 189 ? 36.122 38.451 51.182 1.00 19.00 711 LEU A C 1
ATOM 1379 O O . LEU A 1 189 ? 36.544 39.114 50.239 1.00 19.91 711 LEU A O 1
ATOM 1384 N N . ILE A 1 190 ? 35.466 37.316 51.006 1.00 21.62 712 ILE A N 1
ATOM 1385 C CA . ILE A 1 190 ? 35.185 36.807 49.672 1.00 19.65 712 ILE A CA 1
ATOM 1386 C C . ILE A 1 190 ? 34.272 37.789 48.916 1.00 23.25 712 ILE A C 1
ATOM 1387 O O . ILE A 1 190 ? 34.491 38.063 47.720 1.00 20.46 712 ILE A O 1
ATOM 1392 N N . ALA A 1 191 ? 33.265 38.324 49.611 1.00 20.54 713 ALA A N 1
ATOM 1393 C CA . ALA A 1 191 ? 32.367 39.308 49.018 1.00 21.69 713 ALA A CA 1
ATOM 1394 C C . ALA A 1 191 ? 33.165 40.505 48.484 1.00 20.52 713 ALA A C 1
ATOM 1395 O O . ALA A 1 191 ? 32.918 40.961 47.361 1.00 21.83 713 ALA A O 1
ATOM 1397 N N . TYR A 1 192 ? 34.113 41.003 49.274 1.00 19.45 714 TYR A N 1
ATOM 1398 C CA . TYR A 1 192 ? 34.955 42.113 48.818 1.00 21.26 714 TYR A CA 1
ATOM 1399 C C . TYR A 1 192 ? 35.815 41.710 47.602 1.00 20.83 714 TYR A C 1
ATOM 1400 O O . TYR A 1 192 ? 35.826 42.408 46.576 1.00 19.91 714 TYR A O 1
ATOM 1409 N N . LEU A 1 193 ? 36.558 40.602 47.731 1.00 19.93 715 LEU A N 1
ATOM 1410 C CA . LEU A 1 193 ? 37.482 40.184 46.660 1.00 21.78 715 LEU A CA 1
ATOM 1411 C C . LEU A 1 193 ? 36.749 39.881 45.365 1.00 21.32 715 LEU A C 1
ATOM 1412 O O . LEU A 1 193 ? 37.270 40.122 44.271 1.00 22.87 715 LEU A O 1
ATOM 1417 N N . THR A 1 194 ? 35.519 39.391 45.484 1.00 19.50 716 THR A N 1
ATOM 1418 C CA . THR A 1 194 ? 34.691 39.093 44.315 1.00 20.92 716 THR A CA 1
ATOM 1419 C C . THR A 1 194 ? 34.552 40.334 43.429 1.00 24.78 716 THR A C 1
ATOM 1420 O O . THR A 1 194 ? 34.509 40.216 42.202 1.00 23.32 716 THR A O 1
ATOM 1424 N N . THR A 1 195 ? 34.551 41.521 44.040 1.00 22.62 717 THR A N 1
ATOM 1425 C CA . THR A 1 195 ? 34.383 42.776 43.271 1.00 25.81 717 THR A CA 1
ATOM 1426 C C . THR A 1 195 ? 35.633 43.235 42.512 1.00 27.93 717 THR A C 1
ATOM 1427 O O . THR A 1 195 ? 35.552 44.145 41.689 1.00 29.41 717 THR A O 1
ATOM 1431 N N . VAL A 1 196 ? 36.786 42.641 42.789 1.00 24.07 718 VAL A N 1
ATOM 1432 C CA . VAL A 1 196 ? 38.016 43.005 42.046 1.00 25.26 718 VAL A CA 1
ATOM 1433 C C . VAL A 1 196 ? 38.660 41.882 41.210 1.00 29.21 718 VAL A C 1
ATOM 1434 O O . VAL A 1 196 ? 39.706 42.084 40.567 1.00 29.82 718 VAL A O 1
ATOM 1438 N N . THR A 1 197 ? 38.064 40.700 41.217 1.00 25.56 719 THR A N 1
ATOM 1439 C CA . THR A 1 197 ? 38.583 39.588 40.411 1.00 23.75 719 THR A CA 1
ATOM 1440 C C . THR A 1 197 ? 37.446 38.845 39.707 1.00 27.60 719 THR A C 1
ATOM 1441 O O . THR A 1 197 ? 36.297 39.308 39.725 1.00 28.97 719 THR A O 1
ATOM 1445 N N . THR A 1 198 ? 37.758 37.726 39.057 1.00 25.48 720 THR A N 1
ATOM 1446 C CA . THR A 1 198 ? 36.769 36.970 38.276 1.00 26.36 720 THR A CA 1
ATOM 1447 C C . THR A 1 198 ? 36.083 35.907 39.135 1.00 27.91 720 THR A C 1
ATOM 1448 O O . THR A 1 198 ? 36.431 35.729 40.310 1.00 26.79 720 THR A O 1
ATOM 1452 N N . TRP A 1 199 ? 35.135 35.181 38.532 1.00 24.09 721 TRP A N 1
ATOM 1453 C CA . TRP A 1 199 ? 34.424 34.053 39.190 1.00 24.92 721 TRP A CA 1
ATOM 1454 C C . TRP A 1 199 ? 35.336 32.943 39.770 1.00 24.60 721 TRP A C 1
ATOM 1455 O O . TRP A 1 199 ? 34.895 32.145 40.603 1.00 23.17 721 TRP A O 1
ATOM 1466 N N . THR A 1 200 ? 36.586 32.854 39.305 1.00 24.29 722 THR A N 1
ATOM 1467 C CA . THR A 1 200 ? 37.513 31.823 39.834 1.00 23.79 722 THR A CA 1
ATOM 1468 C C . THR A 1 200 ? 37.784 32.004 41.336 1.00 23.89 722 THR A C 1
ATOM 1469 O O . THR A 1 200 ? 38.353 31.124 41.985 1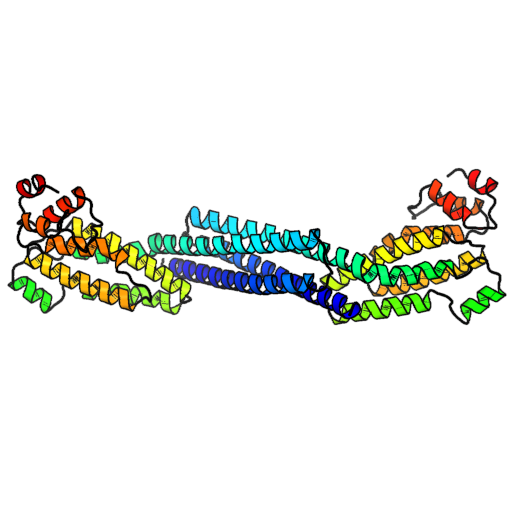.00 24.10 722 THR A O 1
ATOM 1473 N N . ILE A 1 201 ? 37.372 33.138 41.896 1.00 20.98 723 ILE A N 1
ATOM 1474 C CA . ILE A 1 201 ? 37.510 33.334 43.341 1.00 22.30 723 ILE A CA 1
ATOM 1475 C C . ILE A 1 201 ? 36.859 32.186 44.101 1.00 21.79 723 ILE A C 1
ATOM 1476 O O . ILE A 1 201 ? 37.344 31.765 45.147 1.00 18.70 723 ILE A O 1
ATOM 1481 N N . ARG A 1 202 ? 35.768 31.649 43.556 1.00 24.77 724 ARG A N 1
ATOM 1482 C CA . ARG A 1 202 ? 35.057 30.562 44.223 1.00 26.75 724 ARG A CA 1
ATOM 1483 C C . ARG A 1 202 ? 35.928 29.322 44.381 1.00 26.35 724 ARG A C 1
ATOM 1484 O O . ARG A 1 202 ? 35.931 28.695 45.445 1.00 28.17 724 ARG A O 1
ATOM 1492 N N . ASP A 1 203 ? 36.671 28.972 43.335 1.00 25.16 725 ASP A N 1
ATOM 1493 C CA . ASP A 1 203 ? 37.594 27.847 43.411 1.00 27.06 725 ASP A CA 1
ATOM 1494 C C . ASP A 1 203 ? 38.812 28.156 44.298 1.00 23.82 725 ASP A C 1
ATOM 1495 O O . ASP A 1 203 ? 39.272 27.283 45.049 1.00 24.14 725 ASP A O 1
ATOM 1500 N N . LYS A 1 204 ? 39.329 29.383 44.213 1.00 22.07 726 LYS A N 1
ATOM 1501 C CA . LYS A 1 204 ? 40.491 29.775 45.031 1.00 20.82 726 LYS A CA 1
ATOM 1502 C C . LYS A 1 204 ? 40.178 29.699 46.511 1.00 22.22 726 LYS A C 1
ATOM 1503 O O . LYS A 1 204 ? 41.047 29.377 47.315 1.00 21.58 726 LYS A O 1
ATOM 1509 N N . PHE A 1 205 ? 38.929 30.007 46.873 1.00 19.76 727 PHE A N 1
ATOM 1510 C CA . PHE A 1 205 ? 38.536 30.006 48.269 1.00 16.84 727 PHE A CA 1
ATOM 1511 C C . PHE A 1 205 ? 37.792 28.751 48.669 1.00 19.46 727 PHE A C 1
ATOM 1512 O O . PHE A 1 205 ? 37.321 28.665 49.780 1.00 19.01 727 PHE A O 1
ATOM 1520 N N . ALA A 1 206 ? 37.745 27.752 47.788 1.00 19.67 728 ALA A N 1
ATOM 1521 C CA . ALA A 1 206 ? 37.001 26.512 48.095 1.00 20.05 728 ALA A CA 1
ATOM 1522 C C . ALA A 1 206 ? 37.516 25.784 49.331 1.00 19.78 728 ALA A C 1
ATOM 1523 O O . ALA A 1 206 ? 36.712 25.326 50.138 1.00 21.19 728 ALA A O 1
ATOM 1525 N N . ARG A 1 207 ? 38.836 25.666 49.492 1.00 18.56 729 ARG A N 1
ATOM 1526 C CA . ARG A 1 207 ? 39.380 25.012 50.698 1.00 18.49 729 ARG A CA 1
ATOM 1527 C C . ARG A 1 207 ? 38.973 25.733 51.992 1.00 19.62 729 ARG A C 1
ATOM 1528 O O . ARG A 1 207 ? 38.540 25.105 52.959 1.00 17.52 729 ARG A O 1
ATOM 1536 N N . LEU A 1 208 ? 39.163 27.050 52.010 1.00 21.16 730 LEU A N 1
ATOM 1537 C CA . LEU A 1 208 ? 38.738 27.878 53.146 1.00 16.42 730 LEU A CA 1
ATOM 1538 C C . LEU A 1 208 ? 37.237 27.798 53.451 1.00 15.20 730 LEU A C 1
ATOM 1539 O O . LEU A 1 208 ? 36.848 27.736 54.629 1.00 16.97 730 LEU A O 1
ATOM 1544 N N . SER A 1 209 ? 36.398 27.800 52.406 1.00 17.80 731 SER A N 1
ATOM 1545 C CA . SER A 1 209 ? 34.944 27.677 52.633 1.00 18.97 731 SER A CA 1
ATOM 1546 C C . SER A 1 209 ? 34.593 26.326 53.255 1.00 19.82 731 SER A C 1
ATOM 1547 O O . SER A 1 209 ? 33.696 26.219 54.113 1.00 18.45 731 SER A O 1
ATOM 1550 N N . GLN A 1 210 ? 35.287 25.290 52.795 1.00 18.56 732 GLN A N 1
ATOM 1551 C CA . GLN A 1 210 ? 35.134 23.940 53.362 1.00 17.54 732 GLN A CA 1
ATOM 1552 C C . GLN A 1 210 ? 35.652 23.850 54.785 1.00 16.22 732 GLN A C 1
ATOM 1553 O O . GLN A 1 210 ? 35.051 23.183 55.647 1.00 19.24 732 GLN A O 1
ATOM 1559 N N . MET A 1 211 ? 36.758 24.531 55.054 1.00 17.60 733 MET A N 1
ATOM 1560 C CA . MET A 1 211 ? 37.242 24.642 56.432 1.00 18.09 733 MET A CA 1
ATOM 1561 C C . MET A 1 211 ? 36.205 25.324 57.310 1.00 18.56 733 MET A C 1
ATOM 1562 O O . MET A 1 211 ? 35.987 24.906 58.426 1.00 16.81 733 MET A O 1
ATOM 1567 N N . ALA A 1 212 ? 35.575 26.376 56.797 1.00 19.27 734 ALA A N 1
ATOM 1568 C CA . ALA A 1 212 ? 34.527 27.079 57.566 1.00 20.38 734 ALA A CA 1
ATOM 1569 C C . ALA A 1 212 ? 33.342 26.149 57.860 1.00 16.01 734 ALA A C 1
ATOM 1570 O O . ALA A 1 212 ? 32.789 26.166 58.963 1.00 17.32 734 ALA A O 1
ATOM 1572 N N . THR A 1 213 ? 32.951 25.331 56.889 1.00 19.90 735 THR A N 1
ATOM 1573 C CA . THR A 1 213 ? 31.901 24.324 57.133 1.00 20.51 735 THR A CA 1
ATOM 1574 C C . THR A 1 213 ? 32.249 23.434 58.331 1.00 18.67 735 THR A C 1
ATOM 1575 O O . THR A 1 213 ? 31.430 23.236 59.253 1.00 18.06 735 THR A O 1
ATOM 1579 N N . ILE A 1 214 ? 33.474 22.918 58.340 1.00 15.69 736 ILE A N 1
ATOM 1580 C CA . ILE A 1 214 ? 33.920 22.043 59.435 1.00 17.28 736 ILE A CA 1
ATOM 1581 C C . ILE A 1 214 ? 33.922 22.815 60.777 1.00 19.80 736 ILE A C 1
ATOM 1582 O O . ILE A 1 214 ? 33.418 22.325 61.791 1.00 18.35 736 ILE A O 1
ATOM 1587 N N . LEU A 1 215 ? 34.446 24.046 60.767 1.00 16.88 737 LEU A N 1
ATOM 1588 C CA . LEU A 1 215 ? 34.546 24.844 61.990 1.00 19.46 737 LEU A CA 1
ATOM 1589 C C . LEU A 1 215 ? 33.183 25.306 62.504 1.00 17.42 737 LEU A C 1
ATOM 1590 O O . LEU A 1 215 ? 33.090 25.857 63.607 1.00 20.62 737 LEU A O 1
ATOM 1595 N N . ASN A 1 216 ? 32.136 25.095 61.696 1.00 21.08 738 ASN A N 1
ATOM 1596 C CA . ASN A 1 216 ? 30.757 25.445 62.097 1.00 18.82 738 ASN A CA 1
ATOM 1597 C C . ASN A 1 216 ? 29.860 24.262 62.437 1.00 21.96 738 ASN A C 1
ATOM 1598 O O . ASN A 1 216 ? 28.664 24.440 62.713 1.00 22.66 738 ASN A O 1
ATOM 1603 N N . LEU A 1 217 ? 30.431 23.062 62.462 1.00 17.59 739 LEU A N 1
ATOM 1604 C CA . LEU A 1 217 ? 29.678 21.874 62.907 1.00 18.87 739 LEU A CA 1
ATOM 1605 C C . LEU A 1 217 ? 29.281 21.959 64.374 1.00 20.10 739 LEU A C 1
ATOM 1606 O O . LEU A 1 217 ? 30.005 22.537 65.200 1.00 19.81 739 LEU A O 1
ATOM 1611 N N . GLU A 1 218 ? 28.122 21.393 64.708 1.00 21.30 740 GLU A N 1
ATOM 1612 C CA . GLU A 1 218 ? 27.694 21.283 66.106 1.00 22.14 740 GLU A CA 1
ATOM 1613 C C . GLU A 1 218 ? 28.402 20.139 66.841 1.00 22.67 740 GLU A C 1
ATOM 1614 O O . GLU A 1 218 ? 28.660 20.243 68.037 1.00 23.44 740 GLU A O 1
ATOM 1620 N N . ARG A 1 219 ? 28.718 19.058 66.128 1.00 23.87 741 ARG A N 1
ATOM 1621 C CA . ARG A 1 219 ? 29.447 17.919 66.720 1.00 24.86 741 ARG A CA 1
ATOM 1622 C C . ARG A 1 219 ? 30.287 17.294 65.636 1.00 21.51 741 ARG A C 1
ATOM 1623 O O . ARG A 1 219 ? 29.979 17.431 64.454 1.00 20.97 741 ARG A O 1
ATOM 1631 N N . VAL A 1 220 ? 31.333 16.575 66.038 1.00 22.16 742 VAL A N 1
ATOM 1632 C CA . VAL A 1 220 ? 32.228 15.884 65.099 1.00 19.94 742 VAL A CA 1
ATOM 1633 C C . VAL A 1 220 ? 31.464 15.010 64.084 1.00 23.69 742 VAL A C 1
ATOM 1634 O O . VAL A 1 220 ? 31.704 15.099 62.882 1.00 21.46 742 VAL A O 1
ATOM 1638 N N . THR A 1 221 ? 30.531 14.184 64.559 1.00 22.60 743 THR A N 1
ATOM 1639 C CA . THR A 1 221 ? 29.864 13.233 63.653 1.00 24.78 743 THR A CA 1
ATOM 1640 C C . THR A 1 221 ? 29.012 13.938 62.589 1.00 27.26 743 THR A C 1
ATOM 1641 O O . THR A 1 221 ? 28.671 13.329 61.571 1.00 28.47 743 THR A O 1
ATOM 1645 N N . GLU A 1 222 ? 28.679 15.216 62.808 1.00 26.53 744 GLU A N 1
ATOM 1646 C CA . GLU A 1 222 ? 27.854 15.960 61.835 1.00 27.32 744 GLU A CA 1
ATOM 1647 C C . GLU A 1 222 ? 28.534 16.088 60.469 1.00 25.82 744 GLU A C 1
ATOM 1648 O O . GLU A 1 222 ? 27.859 16.280 59.449 1.00 27.64 744 GLU A O 1
ATOM 1654 N N . ILE A 1 223 ? 29.861 15.971 60.430 1.00 22.89 745 ILE A N 1
ATOM 1655 C CA . ILE A 1 223 ? 30.589 16.044 59.145 1.00 26.45 745 ILE A CA 1
ATOM 1656 C C . ILE A 1 223 ? 30.104 14.956 58.157 1.00 29.91 745 ILE A C 1
ATOM 1657 O O . ILE A 1 223 ? 30.133 15.145 56.932 1.00 26.76 745 ILE A O 1
ATOM 1662 N N . LEU A 1 224 ? 29.647 13.830 58.708 1.00 28.17 746 LEU A N 1
ATOM 1663 C CA . LEU A 1 224 ? 29.182 12.698 57.886 1.00 34.61 746 LEU A CA 1
ATOM 1664 C C . LEU A 1 224 ? 27.910 13.043 57.107 1.00 34.68 746 LEU A C 1
ATOM 1665 O O . LEU A 1 224 ? 27.614 12.417 56.088 1.00 36.26 746 LEU A O 1
ATOM 1670 N N . ASP A 1 225 ? 27.165 14.043 57.580 1.00 35.49 747 ASP A N 1
ATOM 1671 C CA . ASP A 1 225 ? 26.029 14.594 56.830 1.00 38.11 747 ASP A CA 1
ATOM 1672 C C . ASP A 1 225 ? 26.430 15.308 55.527 1.00 39.48 747 ASP A C 1
ATOM 1673 O O . ASP A 1 225 ? 25.572 15.559 54.679 1.00 39.70 747 ASP A O 1
ATOM 1678 N N . TYR A 1 226 ? 27.709 15.651 55.375 1.00 36.32 748 TYR A N 1
ATOM 1679 C CA . TYR A 1 226 ? 28.168 16.447 54.227 1.00 38.84 748 TYR A CA 1
ATOM 1680 C C . TYR A 1 226 ? 29.268 15.756 53.432 1.00 38.70 748 TYR A C 1
ATOM 1681 O O . TYR A 1 226 ? 29.762 16.317 52.451 1.00 38.35 748 TYR A O 1
ATOM 1690 N N . TRP A 1 227 ? 29.630 14.543 53.847 1.00 35.38 749 TRP A N 1
ATOM 1691 C CA . TRP A 1 227 ? 30.839 13.867 53.358 1.00 39.47 749 TRP A CA 1
ATOM 1692 C C . TRP A 1 227 ? 30.535 12.665 52.465 1.00 42.29 749 TRP A C 1
ATOM 1693 O O . TRP A 1 227 ? 29.525 11.986 52.654 1.00 43.38 749 TRP A O 1
ATOM 1704 N N . GLY A 1 228 ? 31.425 12.407 51.508 1.00 42.47 750 GLY A N 1
ATOM 1705 C CA . GLY A 1 228 ? 31.372 11.199 50.680 1.00 46.41 750 GLY A CA 1
ATOM 1706 C C . GLY A 1 228 ? 30.087 11.082 49.879 1.00 50.32 750 GLY A C 1
ATOM 1707 O O . GLY A 1 228 ? 29.806 11.935 49.027 1.00 49.23 750 GLY A O 1
ATOM 1708 N N . PRO A 1 229 ? 29.288 10.029 50.152 1.00 53.05 751 PRO A N 1
ATOM 1709 C CA . PRO A 1 229 ? 28.000 9.860 49.467 1.00 54.42 751 PRO A CA 1
ATOM 1710 C C . PRO A 1 229 ? 27.034 11.016 49.741 1.00 54.62 751 PRO A C 1
ATOM 1711 O O . PRO A 1 229 ? 26.160 11.290 48.922 1.00 55.85 751 PRO A O 1
ATOM 1715 N N . ASN A 1 230 ? 27.220 11.693 50.876 1.00 52.85 752 ASN A N 1
ATOM 1716 C CA . ASN A 1 230 ? 26.369 12.804 51.295 1.00 49.86 752 ASN A CA 1
ATOM 1717 C C . ASN A 1 230 ? 26.847 14.186 50.823 1.00 50.42 752 ASN A C 1
ATOM 1718 O O . ASN A 1 230 ? 26.272 15.200 51.222 1.00 47.89 752 ASN A O 1
ATOM 1723 N N . SER A 1 231 ? 27.890 14.218 49.982 1.00 48.87 753 SER A N 1
ATOM 1724 C CA . SER A 1 231 ? 28.429 15.464 49.403 1.00 52.01 753 SER A CA 1
ATOM 1725 C C . SER A 1 231 ? 27.395 16.212 48.565 1.00 53.83 753 SER A C 1
ATOM 1726 O O . SER A 1 231 ? 27.353 17.445 48.569 1.00 51.43 753 SER A O 1
ATOM 1729 N N . GLY A 1 232 ? 26.579 15.457 47.830 1.00 57.04 754 GLY A N 1
ATOM 1730 C CA . GLY A 1 232 ? 25.664 16.037 46.851 1.00 60.43 754 GLY A CA 1
ATOM 1731 C C . GLY A 1 232 ? 26.450 16.647 45.695 1.00 63.36 754 GLY A C 1
ATOM 1732 O O . GLY A 1 232 ? 27.243 15.950 45.047 1.00 62.91 754 GLY A O 1
ATOM 1733 N N . PRO A 1 233 ? 26.245 17.957 45.435 1.00 62.85 755 PRO A N 1
ATOM 1734 C CA . PRO A 1 233 ? 26.952 18.656 44.358 1.00 62.48 755 PRO A CA 1
ATOM 1735 C C . PRO A 1 233 ? 28.399 19.027 44.712 1.00 59.43 755 PRO A C 1
ATOM 1736 O O . PRO A 1 233 ? 29.187 19.351 43.818 1.00 57.54 755 PRO A O 1
ATOM 1740 N N . LEU A 1 234 ? 28.736 18.982 46.000 1.00 57.47 756 LEU A N 1
ATOM 1741 C CA . LEU A 1 234 ? 30.039 19.456 46.478 1.00 54.23 756 LEU A CA 1
ATOM 1742 C C . LEU A 1 234 ? 31.164 18.449 46.240 1.00 50.55 756 LEU A C 1
ATOM 1743 O O . LEU A 1 234 ? 31.046 17.275 46.602 1.00 52.05 756 LEU A O 1
ATOM 1748 N N . THR A 1 235 ? 32.251 18.910 45.630 1.00 48.14 757 THR A N 1
ATOM 1749 C CA . THR A 1 235 ? 33.483 18.124 45.600 1.00 49.26 757 THR A CA 1
ATOM 1750 C C . THR A 1 235 ? 34.464 18.661 46.646 1.00 43.70 757 THR A C 1
ATOM 1751 O O . THR A 1 235 ? 34.959 19.784 46.533 1.00 40.65 757 THR A O 1
ATOM 1755 N N . TRP A 1 236 ? 34.719 17.855 47.673 1.00 40.50 758 TRP A N 1
ATOM 1756 C CA . TRP A 1 236 ? 35.647 18.241 48.728 1.00 36.68 758 TRP A CA 1
ATOM 1757 C C . TRP A 1 236 ? 37.060 18.393 48.163 1.00 37.66 758 TRP A C 1
ATOM 1758 O O . TRP A 1 236 ? 37.467 17.653 47.272 1.00 37.66 758 TRP A O 1
ATOM 1769 N N . ARG A 1 237 ? 37.779 19.399 48.642 1.00 34.43 759 ARG A N 1
ATOM 1770 C CA . ARG A 1 237 ? 39.126 19.679 48.183 1.00 36.24 759 ARG A CA 1
ATOM 1771 C C . ARG A 1 237 ? 40.074 19.434 49.331 1.00 34.70 759 ARG A C 1
ATOM 1772 O O . ARG A 1 237 ? 41.254 19.763 49.247 1.00 37.79 759 ARG A O 1
ATOM 1780 N N . LEU A 1 238 ? 39.541 18.860 50.408 1.00 30.02 760 LEU A N 1
ATOM 1781 C CA . LEU A 1 238 ? 40.324 18.497 51.576 1.00 30.30 760 LEU A CA 1
ATOM 1782 C C . LEU A 1 238 ? 40.438 16.971 51.647 1.00 28.22 760 LEU A C 1
ATOM 1783 O O . LEU A 1 238 ? 39.453 16.267 51.447 1.00 28.65 760 LEU A O 1
ATOM 1788 N N . THR A 1 239 ? 41.638 16.478 51.933 1.00 30.74 761 THR A N 1
ATOM 1789 C CA . THR A 1 239 ? 41.834 15.040 52.176 1.00 33.35 761 THR A CA 1
ATOM 1790 C C . THR A 1 239 ? 41.266 14.666 53.546 1.00 34.62 761 THR A C 1
ATOM 1791 O O . THR A 1 239 ? 41.092 15.551 54.405 1.00 29.92 761 THR A O 1
ATOM 1795 N N . PRO A 1 240 ? 40.988 13.362 53.770 1.00 32.57 762 PRO A N 1
ATOM 1796 C CA . PRO A 1 240 ? 40.647 12.898 55.110 1.00 30.83 762 PRO A CA 1
ATOM 1797 C C . PRO A 1 240 ? 41.591 13.416 56.190 1.00 28.59 762 PRO A C 1
ATOM 1798 O O . PRO A 1 240 ? 41.110 13.872 57.233 1.00 29.18 762 PRO A O 1
ATOM 1802 N N . ALA A 1 241 ? 42.910 13.366 55.961 1.00 26.72 763 ALA A N 1
ATOM 1803 C CA . ALA A 1 241 ? 43.869 13.853 56.963 1.00 27.71 763 ALA A CA 1
ATOM 1804 C C . ALA A 1 241 ? 43.654 15.353 57.252 1.00 27.98 763 ALA A C 1
ATOM 1805 O O . ALA A 1 241 ? 43.699 15.788 58.405 1.00 26.71 763 ALA A O 1
ATOM 1807 N N . GLU A 1 242 ? 43.440 16.124 56.192 1.00 26.50 764 GLU A N 1
ATOM 1808 C CA . GLU A 1 242 ? 43.177 17.572 56.329 1.00 27.09 764 GLU A CA 1
ATOM 1809 C C . GLU A 1 242 ? 41.851 17.842 57.059 1.00 24.40 764 GLU A C 1
ATOM 1810 O O . GLU A 1 242 ? 41.782 18.747 57.879 1.00 24.44 764 GLU A O 1
ATOM 1816 N N . VAL A 1 243 ? 40.820 17.052 56.774 1.00 23.15 765 VAL A N 1
ATOM 1817 C CA . VAL A 1 243 ? 39.549 17.142 57.508 1.00 23.90 765 VAL A CA 1
ATOM 1818 C C . VAL A 1 243 ? 39.759 16.926 59.004 1.00 27.02 765 VAL A C 1
ATOM 1819 O O . VAL A 1 243 ? 39.284 17.717 59.817 1.00 21.43 765 VAL A O 1
ATOM 1823 N N . ARG A 1 244 ? 40.472 15.860 59.370 1.00 24.52 766 ARG A N 1
ATOM 1824 C CA . ARG A 1 244 ? 40.794 15.606 60.770 1.00 24.13 766 ARG A CA 1
ATOM 1825 C C . ARG A 1 244 ? 41.609 16.735 61.392 1.00 21.06 766 ARG A C 1
ATOM 1826 O O . ARG A 1 244 ? 41.388 17.088 62.554 1.00 24.00 766 ARG A O 1
ATOM 1834 N N . GLN A 1 245 ? 42.562 17.272 60.630 1.00 20.56 767 GLN A N 1
ATOM 1835 C CA . GLN A 1 245 ? 43.364 18.435 61.078 1.00 20.10 767 GLN A CA 1
ATOM 1836 C C . GLN A 1 245 ? 42.480 19.651 61.406 1.00 18.39 767 GLN A C 1
ATOM 1837 O O . GLN A 1 245 ? 42.687 20.328 62.407 1.00 21.49 767 GLN A O 1
ATOM 1843 N N . VAL A 1 246 ? 41.526 19.938 60.527 1.00 21.95 768 VAL A N 1
ATOM 1844 C CA . VAL A 1 246 ? 40.606 21.096 60.724 1.00 20.72 768 VAL A CA 1
ATOM 1845 C C . VAL A 1 246 ? 39.655 20.839 61.898 1.00 19.83 768 VAL A C 1
ATOM 1846 O O . VAL A 1 246 ? 39.460 21.717 62.746 1.00 19.36 768 VAL A O 1
ATOM 1850 N N . LEU A 1 247 ? 39.097 19.627 61.998 1.00 19.79 769 LEU A N 1
ATOM 1851 C CA . LEU A 1 247 ? 38.267 19.271 63.162 1.00 19.79 769 LEU A CA 1
ATOM 1852 C C . LEU A 1 247 ? 38.997 19.509 64.476 1.00 20.71 769 LEU A C 1
ATOM 1853 O O . LEU A 1 247 ? 38.400 19.934 65.473 1.00 20.87 769 LEU A O 1
ATOM 1858 N N . ALA A 1 248 ? 40.288 19.206 64.482 1.00 19.17 770 ALA A N 1
ATOM 1859 C CA . ALA A 1 248 ? 41.118 19.332 65.669 1.00 19.12 770 ALA A CA 1
ATOM 1860 C C . ALA A 1 248 ? 41.302 20.780 66.091 1.00 20.42 770 ALA A C 1
ATOM 1861 O O . ALA A 1 248 ? 41.651 21.039 67.250 1.00 22.31 770 ALA A O 1
ATOM 1863 N N . LEU A 1 249 ? 41.046 21.729 65.177 1.00 18.61 771 LEU A N 1
ATOM 1864 C CA . LEU A 1 249 ? 41.105 23.172 65.545 1.00 17.63 771 LEU A CA 1
ATOM 1865 C C . LEU A 1 249 ? 40.002 23.558 66.516 1.00 20.85 771 LEU A C 1
ATOM 1866 O O . LEU A 1 249 ? 40.113 24.573 67.231 1.00 19.62 771 LEU A O 1
ATOM 1871 N N . ARG A 1 250 ? 38.933 22.759 66.531 1.00 18.12 772 ARG A N 1
ATOM 1872 C CA . ARG A 1 250 ? 37.824 22.972 67.489 1.00 19.99 772 ARG A CA 1
ATOM 1873 C C . ARG A 1 250 ? 38.191 22.414 68.851 1.00 21.99 772 ARG A C 1
ATOM 1874 O O . ARG A 1 250 ? 38.357 21.204 69.039 1.00 22.18 772 ARG A O 1
ATOM 1882 N N . ILE A 1 251 ? 38.344 23.316 69.814 1.00 19.33 773 ILE A N 1
ATOM 1883 C CA . ILE A 1 251 ? 38.853 22.940 71.127 1.00 21.96 773 ILE A CA 1
ATOM 1884 C C . ILE A 1 251 ? 37.856 22.050 71.874 1.00 22.76 773 ILE A C 1
ATOM 1885 O O . ILE A 1 251 ? 38.243 21.340 72.808 1.00 21.28 773 ILE A O 1
ATOM 1890 N N . ASP A 1 252 ? 36.589 22.088 71.441 1.00 18.85 774 ASP A N 1
ATOM 1891 C CA . ASP A 1 252 ? 35.512 21.328 72.089 1.00 21.53 774 ASP A CA 1
ATOM 1892 C C . ASP A 1 252 ? 35.345 19.940 71.486 1.00 21.67 774 ASP A C 1
ATOM 1893 O O . ASP A 1 252 ? 34.582 19.133 71.988 1.00 23.74 774 ASP A O 1
ATOM 1898 N N . PHE A 1 253 ? 36.072 19.665 70.413 1.00 19.90 775 PHE A N 1
ATOM 1899 C CA . PHE A 1 253 ? 35.952 18.390 69.700 1.00 20.86 775 PHE A CA 1
ATOM 1900 C C . PHE A 1 253 ? 36.965 17.355 70.195 1.00 21.41 775 PHE A C 1
ATOM 1901 O O . PHE A 1 253 ? 38.162 17.624 70.246 1.00 21.38 775 PHE A O 1
ATOM 1909 N N . ARG A 1 254 ? 36.476 16.166 70.533 1.00 23.16 776 ARG A N 1
ATOM 1910 C CA . ARG A 1 254 ? 37.324 15.112 71.106 1.00 21.87 776 ARG A CA 1
ATOM 1911 C C . ARG A 1 254 ? 38.172 14.438 70.040 1.00 22.50 776 ARG A C 1
ATOM 1912 O O . ARG A 1 254 ? 37.658 13.993 69.014 1.00 21.38 776 ARG A O 1
ATOM 1920 N N . SER A 1 255 ? 39.468 14.325 70.312 1.00 24.99 777 SER A N 1
ATOM 1921 C CA . SER A 1 255 ? 40.381 13.557 69.460 1.00 28.20 777 SER A CA 1
ATOM 1922 C C . SER A 1 255 ? 39.855 12.154 69.131 1.00 31.11 777 SER A C 1
ATOM 1923 O O . SER A 1 255 ? 39.939 11.720 67.975 1.00 29.78 777 SER A O 1
ATOM 1926 N N . GLU A 1 256 ? 39.298 11.466 70.136 1.00 27.91 778 GLU A N 1
ATOM 1927 C CA . GLU A 1 256 ? 38.754 10.111 69.975 1.00 33.13 778 GLU A CA 1
ATOM 1928 C C . GLU A 1 256 ? 37.697 10.084 68.886 1.00 31.08 778 GLU A C 1
ATOM 1929 O O . GLU A 1 256 ? 37.690 9.180 68.044 1.00 28.53 778 GLU A O 1
ATOM 1935 N N . ASP A 1 257 ? 36.791 11.070 68.931 1.00 25.85 779 ASP A N 1
ATOM 1936 C CA . ASP A 1 257 ? 35.685 11.168 67.985 1.00 25.59 779 ASP A CA 1
ATOM 1937 C C . ASP A 1 257 ? 36.162 11.454 66.561 1.00 24.04 779 ASP A C 1
ATOM 1938 O O . ASP A 1 257 ? 35.621 10.904 65.576 1.00 24.41 779 ASP A O 1
ATOM 1943 N N . ILE A 1 258 ? 37.180 12.302 66.463 1.00 23.25 780 ILE A N 1
ATOM 1944 C CA . ILE A 1 258 ? 37.772 12.691 65.190 1.00 22.75 780 ILE A CA 1
ATOM 1945 C C . ILE A 1 258 ? 38.423 11.469 64.526 1.00 27.44 780 ILE A C 1
ATOM 1946 O O . ILE A 1 258 ? 38.232 11.217 63.329 1.00 24.76 780 ILE A O 1
ATOM 1951 N N . LYS A 1 259 ? 39.158 10.696 65.321 1.00 26.59 781 LYS A N 1
ATOM 1952 C CA . LYS A 1 259 ? 39.838 9.475 64.826 1.00 27.51 781 LYS A CA 1
ATOM 1953 C C . LYS A 1 259 ? 38.836 8.350 64.483 1.00 30.77 781 LYS A C 1
ATOM 1954 O O . LYS A 1 259 ? 39.085 7.533 63.589 1.00 31.92 781 LYS A O 1
ATOM 1960 N N . ARG A 1 260 ? 37.719 8.323 65.202 1.00 28.32 782 ARG A N 1
ATOM 1961 C CA . ARG A 1 260 ? 36.660 7.356 64.939 1.00 31.73 782 ARG A CA 1
ATOM 1962 C C . ARG A 1 260 ? 36.159 7.471 63.504 1.00 34.40 782 ARG A C 1
ATOM 1963 O O . ARG A 1 260 ? 35.940 6.463 62.831 1.00 30.27 782 ARG A O 1
ATOM 1971 N N . LEU A 1 261 ? 35.979 8.703 63.040 1.00 30.08 783 LEU A N 1
ATOM 1972 C CA . LEU A 1 261 ? 35.351 8.944 61.740 1.00 30.47 783 LEU A CA 1
ATOM 1973 C C . LEU A 1 261 ? 35.876 8.039 60.630 1.00 30.30 783 LEU A C 1
ATOM 1974 O O . LEU A 1 261 ? 37.086 7.922 60.432 1.00 28.21 783 LEU A O 1
ATOM 1979 N N . ARG A 1 262 ? 34.954 7.441 59.890 1.00 29.93 784 ARG A N 1
ATOM 1980 C CA . ARG A 1 262 ? 35.305 6.666 58.705 1.00 35.37 784 ARG A CA 1
ATOM 1981 C C . ARG A 1 262 ? 35.140 7.576 57.494 1.00 36.74 784 ARG A C 1
ATOM 1982 O O . ARG A 1 262 ? 34.027 7.737 56.980 1.00 39.00 784 ARG A O 1
ATOM 1990 N N . LEU A 1 263 ? 36.249 8.178 57.059 1.00 36.38 785 LEU A N 1
ATOM 1991 C CA . LEU A 1 263 ? 36.237 9.184 55.993 1.00 41.04 785 LEU A CA 1
ATOM 1992 C C . LEU A 1 263 ? 36.739 8.619 54.673 1.00 45.98 785 LEU A C 1
ATOM 1993 O O . LEU A 1 263 ? 36.412 9.144 53.606 1.00 45.08 785 LEU A O 1
ATOM 1999 N N . THR B 1 15 ? 50.890 44.672 -15.712 1.00 48.23 537 THR B N 1
ATOM 2000 C CA . THR B 1 15 ? 52.350 44.649 -15.371 1.00 46.04 537 THR B CA 1
ATOM 2001 C C . THR B 1 15 ? 52.737 45.832 -14.489 1.00 43.26 537 THR B C 1
ATOM 2002 O O . THR B 1 15 ? 53.287 45.635 -13.405 1.00 38.04 537 THR B O 1
ATOM 2006 N N . ASP B 1 16 ? 52.446 47.054 -14.932 1.00 40.31 538 ASP B N 1
ATOM 2007 C CA . ASP B 1 16 ? 52.780 48.227 -14.125 1.00 38.88 538 ASP B CA 1
ATOM 2008 C C . ASP B 1 16 ? 52.053 48.225 -12.779 1.00 40.76 538 ASP B C 1
ATOM 2009 O O . ASP B 1 16 ? 52.642 48.588 -11.756 1.00 38.21 538 ASP B O 1
ATOM 2014 N N . GLU B 1 17 ? 50.787 47.820 -12.786 1.00 38.65 539 GLU B N 1
ATOM 2015 C CA . GLU B 1 17 ? 50.011 47.710 -11.557 1.00 39.36 539 GLU B CA 1
ATOM 2016 C C . GLU B 1 17 ? 50.671 46.749 -10.574 1.00 36.10 539 GLU B C 1
ATOM 2017 O O . GLU B 1 17 ? 50.900 47.093 -9.414 1.00 37.83 539 GLU B O 1
ATOM 2023 N N . ALA B 1 18 ? 50.975 45.544 -11.045 1.00 32.96 540 ALA B N 1
ATOM 2024 C CA . ALA B 1 18 ? 51.537 44.506 -10.190 1.00 33.50 540 ALA B CA 1
ATOM 2025 C C . ALA B 1 18 ? 52.909 44.944 -9.630 1.00 35.68 540 ALA B C 1
ATOM 2026 O O . ALA B 1 18 ? 53.229 44.654 -8.475 1.00 32.99 540 ALA B O 1
ATOM 2028 N N . LYS B 1 19 ? 53.686 45.660 -10.450 1.00 32.29 541 LYS B N 1
ATOM 2029 C CA . LYS B 1 19 ? 54.987 46.204 -10.049 1.00 32.87 541 LYS B CA 1
ATOM 2030 C C . LYS B 1 19 ? 54.848 47.230 -8.926 1.00 32.79 541 LYS B C 1
ATOM 2031 O O . LYS B 1 19 ? 55.549 47.154 -7.903 1.00 31.09 541 LYS B O 1
ATOM 2037 N N . MET B 1 20 ? 53.955 48.197 -9.114 1.00 29.90 542 MET B N 1
ATOM 2038 C CA . MET B 1 20 ? 53.780 49.245 -8.109 1.00 32.06 542 MET B CA 1
ATOM 2039 C C . MET B 1 20 ? 53.137 48.686 -6.843 1.00 31.95 542 MET B C 1
ATOM 2040 O O . MET B 1 20 ? 53.478 49.111 -5.754 1.00 31.33 542 MET B O 1
ATOM 2045 N N . SER B 1 21 ? 52.219 47.733 -6.984 1.00 31.06 543 SER B N 1
ATOM 2046 C CA . SER B 1 21 ? 51.655 47.086 -5.796 1.00 32.50 543 SER B CA 1
ATOM 2047 C C . SER B 1 21 ? 52.761 46.418 -4.955 1.00 29.66 543 SER B C 1
ATOM 2048 O O . SER B 1 21 ? 52.804 46.600 -3.734 1.00 30.23 543 SER B O 1
ATOM 2051 N N . PHE B 1 22 ? 53.632 45.645 -5.604 1.00 25.35 544 PHE B N 1
ATOM 2052 C CA . PHE B 1 22 ? 54.781 45.018 -4.909 1.00 25.31 544 PHE B CA 1
ATOM 2053 C C . PHE B 1 22 ? 55.555 46.066 -4.123 1.00 27.49 544 PHE B C 1
ATOM 2054 O O . PHE B 1 22 ? 55.838 45.874 -2.940 1.00 27.26 544 PHE B O 1
ATOM 2062 N N . LEU B 1 23 ? 55.888 47.180 -4.773 1.00 25.45 545 LEU B N 1
ATOM 2063 C CA . LEU B 1 23 ? 56.711 48.222 -4.151 1.00 25.19 545 LEU B CA 1
ATOM 2064 C C . LEU B 1 23 ? 56.046 48.907 -2.979 1.00 28.40 545 LEU B C 1
ATOM 2065 O O . LEU B 1 23 ? 56.670 49.133 -1.924 1.00 27.12 545 LEU B O 1
ATOM 2070 N N . VAL B 1 24 ? 54.775 49.256 -3.171 1.00 26.39 546 VAL B N 1
ATOM 2071 C CA . VAL B 1 24 ? 53.982 49.883 -2.108 1.00 27.29 546 VAL B CA 1
ATOM 2072 C C . VAL B 1 24 ? 53.811 48.935 -0.898 1.00 25.18 546 VAL B C 1
ATOM 2073 O O . VAL B 1 24 ? 53.807 49.379 0.253 1.00 27.67 546 VAL B O 1
ATOM 2077 N N . THR B 1 25 ? 53.676 47.641 -1.168 1.00 26.45 547 THR B N 1
ATOM 2078 C CA . THR B 1 25 ? 53.606 46.643 -0.097 1.00 26.62 547 THR B CA 1
ATOM 2079 C C . THR B 1 25 ? 54.943 46.580 0.675 1.00 28.40 547 THR B C 1
ATOM 2080 O O . THR B 1 25 ? 54.944 46.645 1.904 1.00 26.64 547 THR B O 1
ATOM 2084 N N . LEU B 1 26 ? 56.074 46.472 -0.041 1.00 27.12 548 LEU B N 1
ATOM 2085 C CA . LEU B 1 26 ? 57.394 46.529 0.614 1.00 27.10 548 LEU B CA 1
ATOM 2086 C C . LEU B 1 26 ? 57.563 47.803 1.422 1.00 22.01 548 LEU B C 1
ATOM 2087 O O . LEU B 1 26 ? 58.142 47.790 2.497 1.00 24.01 548 LEU B O 1
ATOM 2092 N N . ASN B 1 27 ? 57.061 48.914 0.896 1.00 24.22 549 ASN B N 1
ATOM 2093 C CA . ASN B 1 27 ? 57.137 50.174 1.594 1.00 22.49 549 ASN B CA 1
ATOM 2094 C C . ASN B 1 27 ? 56.360 50.127 2.909 1.00 27.25 549 ASN B C 1
ATOM 2095 O O . ASN B 1 27 ? 56.782 50.728 3.898 1.00 24.87 549 ASN B O 1
ATOM 2100 N N . ASN B 1 28 ? 55.214 49.448 2.921 1.00 26.96 550 ASN B N 1
ATOM 2101 C CA . ASN B 1 28 ? 54.515 49.279 4.204 1.00 27.30 550 ASN B CA 1
ATOM 2102 C C . ASN B 1 28 ? 55.273 48.331 5.155 1.00 22.85 550 ASN B C 1
ATOM 2103 O O . ASN B 1 28 ? 55.228 48.510 6.362 1.00 24.10 550 ASN B O 1
ATOM 2108 N N . VAL B 1 29 ? 55.939 47.321 4.607 1.00 23.24 551 VAL B N 1
ATOM 2109 C CA . VAL B 1 29 ? 56.789 46.461 5.453 1.00 24.39 551 VAL B CA 1
ATOM 2110 C C . VAL B 1 29 ? 57.852 47.322 6.156 1.00 24.69 551 VAL B C 1
ATOM 2111 O O . VAL B 1 29 ? 58.132 47.140 7.339 1.00 22.58 551 VAL B O 1
ATOM 2115 N N . GLU B 1 30 ? 58.426 48.277 5.423 1.00 25.09 552 GLU B N 1
ATOM 2116 C CA . GLU B 1 30 ? 59.428 49.190 5.973 1.00 24.45 552 GLU B CA 1
ATOM 2117 C C . GLU B 1 30 ? 58.865 50.073 7.093 1.00 22.79 552 GLU B C 1
ATOM 2118 O O . GLU B 1 30 ? 59.525 50.309 8.114 1.00 24.38 552 GLU B O 1
ATOM 2124 N N . VAL B 1 31 ? 57.649 50.575 6.909 1.00 25.37 553 VAL B N 1
ATOM 2125 C CA . VAL B 1 31 ? 56.988 51.360 7.965 1.00 26.63 553 VAL B CA 1
ATOM 2126 C C . VAL B 1 31 ? 56.821 50.497 9.225 1.00 20.72 553 VAL B C 1
ATOM 2127 O O . VAL B 1 31 ? 57.101 50.966 10.328 1.00 23.43 553 VAL B O 1
ATOM 2131 N N . CYS B 1 32 ? 56.408 49.238 9.057 1.00 21.50 554 CYS B N 1
ATOM 2132 C CA . CYS B 1 32 ? 56.206 48.355 10.204 1.00 22.14 554 CYS B CA 1
ATOM 2133 C C . CYS B 1 32 ? 57.543 48.055 10.877 1.00 24.05 554 CYS B C 1
ATOM 2134 O O . CYS B 1 32 ? 57.637 47.969 12.095 1.00 23.48 554 CYS B O 1
ATOM 2137 N N . SER B 1 33 ? 58.572 47.883 10.059 1.00 22.47 555 SER B N 1
ATOM 2138 C CA . SER B 1 33 ? 59.913 47.563 10.554 1.00 23.87 555 SER B CA 1
ATOM 2139 C C . SER B 1 33 ? 60.486 48.716 11.383 1.00 23.92 555 SER B C 1
ATOM 2140 O O . SER B 1 33 ? 61.119 48.491 12.421 1.00 22.98 555 SER B O 1
ATOM 2143 N N . GLU B 1 34 ? 60.282 49.948 10.911 1.00 24.54 556 GLU B N 1
ATOM 2144 C CA . GLU B 1 34 ? 60.655 51.153 11.659 1.00 28.51 556 GLU B CA 1
ATOM 2145 C C . GLU B 1 34 ? 59.904 51.254 12.992 1.00 27.75 556 GLU B C 1
ATOM 2146 O O . GLU B 1 34 ? 60.480 51.635 14.009 1.00 22.71 556 GLU B O 1
ATOM 2152 N N . ASN B 1 35 ? 58.617 50.917 12.968 1.00 25.67 557 ASN B N 1
ATOM 2153 C CA . ASN B 1 35 ? 57.801 50.878 14.187 1.00 27.70 557 ASN B CA 1
ATOM 2154 C C . ASN B 1 35 ? 58.334 49.832 15.195 1.00 25.81 557 ASN B C 1
ATOM 2155 O O . ASN B 1 35 ? 58.310 50.072 16.399 1.00 26.49 557 ASN B O 1
ATOM 2160 N N . ILE B 1 36 ? 58.789 48.678 14.704 1.00 23.72 558 ILE B N 1
ATOM 2161 C CA . ILE B 1 36 ? 59.399 47.658 15.571 1.00 24.18 558 ILE B CA 1
ATOM 2162 C C . ILE B 1 36 ? 60.670 48.216 16.226 1.00 26.11 558 ILE B C 1
ATOM 2163 O O . ILE B 1 36 ? 60.915 48.003 17.410 1.00 23.11 558 ILE B O 1
ATOM 2168 N N . SER B 1 37 ? 61.473 48.943 15.450 1.00 23.08 559 SER B N 1
ATOM 2169 C CA . SER B 1 37 ? 62.695 49.562 15.987 1.00 24.07 559 SER B CA 1
ATOM 2170 C C . SER B 1 37 ? 62.402 50.590 17.056 1.00 24.16 559 SER B C 1
ATOM 2171 O O . SER B 1 37 ? 63.114 50.652 18.052 1.00 24.66 559 SER B O 1
ATOM 2174 N N . THR B 1 38 ? 61.352 51.385 16.850 1.00 24.85 560 THR B N 1
ATOM 2175 C CA . THR B 1 38 ? 60.974 52.386 17.835 1.00 28.64 560 THR B CA 1
ATOM 2176 C C . THR B 1 38 ? 60.447 51.718 19.109 1.00 28.26 560 THR B C 1
ATOM 2177 O O . THR B 1 38 ? 60.729 52.175 20.214 1.00 24.31 560 THR B O 1
ATOM 2181 N N . LEU B 1 39 ? 59.744 50.598 18.955 1.00 24.68 561 LEU B N 1
ATOM 2182 C CA . LEU B 1 39 ? 59.273 49.868 20.139 1.00 23.90 561 LEU B CA 1
ATOM 2183 C C . LEU B 1 39 ? 60.439 49.247 20.891 1.00 23.11 561 LEU B C 1
ATOM 2184 O O . LEU B 1 39 ? 60.461 49.268 22.125 1.00 26.77 561 LEU B O 1
ATOM 2189 N N . LYS B 1 40 ? 61.409 48.706 20.155 1.00 23.53 562 LYS B N 1
ATOM 2190 C CA . LYS B 1 40 ? 62.596 48.127 20.781 1.00 24.58 562 LYS B CA 1
ATOM 2191 C C . LYS B 1 40 ? 63.284 49.154 21.685 1.00 25.93 562 LYS B C 1
ATOM 2192 O O . LYS B 1 40 ? 63.705 48.824 22.805 1.00 25.77 562 LYS B O 1
ATOM 2198 N N . LYS B 1 41 ? 63.372 50.399 21.214 1.00 26.77 563 LYS B N 1
ATOM 2199 C CA . LYS B 1 41 ? 63.999 51.466 21.997 1.00 29.74 563 LYS B CA 1
ATOM 2200 C C . LYS B 1 41 ? 63.217 51.829 23.252 1.00 27.83 563 LYS B C 1
ATOM 2201 O O . LYS B 1 41 ? 63.801 52.072 24.321 1.00 26.36 563 LYS B O 1
ATOM 2207 N N . THR B 1 42 ? 61.893 51.852 23.130 1.00 24.55 564 THR B N 1
ATOM 2208 C CA . THR B 1 42 ? 61.048 52.094 24.288 1.00 26.29 564 THR B CA 1
ATOM 2209 C C . THR B 1 42 ? 61.260 50.947 25.281 1.00 25.20 564 THR B C 1
ATOM 2210 O O . THR B 1 42 ? 61.418 51.182 26.470 1.00 26.00 564 THR B O 1
ATOM 2214 N N . LEU B 1 43 ? 61.282 49.717 24.769 1.00 23.05 565 LEU B N 1
ATOM 2215 C CA . LEU B 1 43 ? 61.467 48.511 25.612 1.00 23.72 565 LEU B CA 1
ATOM 2216 C C . LEU B 1 43 ? 62.845 48.459 26.301 1.00 25.36 565 LEU B C 1
ATOM 2217 O O . LEU B 1 43 ? 62.969 48.027 27.451 1.00 23.10 565 LEU B O 1
ATOM 2222 N N . GLU B 1 44 ? 63.888 48.914 25.608 1.00 25.28 566 GLU B N 1
ATOM 2223 C CA . GLU B 1 44 ? 65.222 48.980 26.228 1.00 28.25 566 GLU B CA 1
ATOM 2224 C C . GLU B 1 44 ? 65.232 49.920 27.435 1.00 27.10 566 GLU B C 1
ATOM 2225 O O . GLU B 1 44 ? 65.849 49.628 28.465 1.00 27.38 566 GLU B O 1
ATOM 2231 N N . SER B 1 45 ? 64.541 51.045 27.305 1.00 26.31 567 SER B N 1
ATOM 2232 C CA . SER B 1 45 ? 64.435 52.010 28.387 1.00 29.89 567 SER B CA 1
ATOM 2233 C C . SER B 1 45 ? 63.540 51.471 29.521 1.00 32.51 567 SER B C 1
ATOM 2234 O O . SER B 1 45 ? 63.830 51.687 30.699 1.00 26.35 567 SER B O 1
ATOM 2237 N N . ASP B 1 46 ? 62.467 50.760 29.152 1.00 27.18 568 ASP B N 1
ATOM 2238 C CA . ASP B 1 46 ? 61.621 50.050 30.121 1.00 27.62 568 ASP B CA 1
ATOM 2239 C C . ASP B 1 46 ? 62.432 49.032 30.923 1.00 25.43 568 ASP B C 1
ATOM 2240 O O . ASP B 1 46 ? 62.274 48.921 32.143 1.00 28.30 568 ASP B O 1
ATOM 2245 N N . CYS B 1 47 ? 63.289 48.273 30.244 1.00 23.67 569 CYS B N 1
ATOM 2246 C CA . CYS B 1 47 ? 64.055 47.236 30.916 1.00 23.90 569 CYS B CA 1
ATOM 2247 C C . CYS B 1 47 ? 64.931 47.874 31.999 1.00 30.22 569 CYS B C 1
ATOM 2248 O O . CYS B 1 47 ? 64.938 47.447 33.160 1.00 25.35 569 CYS B O 1
ATOM 2251 N N . THR B 1 48 ? 65.655 48.925 31.633 1.00 28.38 570 THR B N 1
ATOM 2252 C CA . THR B 1 48 ? 66.478 49.609 32.631 1.00 27.04 570 THR B CA 1
ATOM 2253 C C . THR B 1 48 ? 65.630 50.140 33.798 1.00 25.70 570 THR B C 1
ATOM 2254 O O . THR B 1 48 ? 65.962 49.894 34.955 1.00 30.84 570 THR B O 1
ATOM 2258 N N . LYS B 1 49 ? 64.534 50.831 33.489 1.00 26.68 571 LYS B N 1
ATOM 2259 C CA . LYS B 1 49 ? 63.666 51.420 34.519 1.00 29.82 571 LYS B CA 1
ATOM 2260 C C . LYS B 1 49 ? 63.081 50.309 35.415 1.00 32.43 571 LYS B C 1
ATOM 2261 O O . LYS B 1 49 ? 63.096 50.419 36.648 1.00 26.91 571 LYS B O 1
ATOM 2267 N N . LEU B 1 50 ? 62.623 49.224 34.789 1.00 27.14 572 LEU B N 1
ATOM 2268 C CA . LEU B 1 50 ? 61.922 48.163 35.516 1.00 27.07 572 LEU B CA 1
ATOM 2269 C C . LEU B 1 50 ? 62.765 47.651 36.667 1.00 26.12 572 LEU B C 1
ATOM 2270 O O . LEU B 1 50 ? 62.262 47.477 37.774 1.00 28.92 572 LEU B O 1
ATOM 2275 N N . PHE B 1 51 ? 64.051 47.410 36.405 1.00 25.25 573 PHE B N 1
ATOM 2276 C CA . PHE B 1 51 ? 64.930 46.795 37.405 1.00 26.75 573 PHE B CA 1
ATOM 2277 C C . PHE B 1 51 ? 65.723 47.800 38.266 1.00 28.55 573 PHE B C 1
ATOM 2278 O O . PHE B 1 51 ? 66.516 47.394 39.104 1.00 29.28 573 PHE B O 1
ATOM 2286 N N . SER B 1 52 ? 65.456 49.088 38.074 1.00 29.16 574 SER B N 1
ATOM 2287 C CA . SER B 1 52 ? 66.276 50.166 38.643 1.00 29.39 574 SER B CA 1
ATOM 2288 C C . SER B 1 52 ? 66.140 50.373 40.159 1.00 34.03 574 SER B C 1
ATOM 2289 O O . SER B 1 52 ? 66.964 51.055 40.781 1.00 29.92 574 SER B O 1
ATOM 2292 N N . GLN B 1 53 ? 65.110 49.780 40.758 1.00 31.63 575 GLN B N 1
ATOM 2293 C CA . GLN B 1 53 ? 64.846 50.006 42.172 1.00 32.83 575 GLN B CA 1
ATOM 2294 C C . GLN B 1 53 ? 64.751 48.737 43.010 1.00 31.14 575 GLN B C 1
ATOM 2295 O O . GLN B 1 53 ? 64.035 48.702 44.013 1.00 32.01 575 GLN B O 1
ATOM 2301 N N . GLY B 1 54 ? 65.484 47.695 42.608 1.00 25.37 576 GLY B N 1
ATOM 2302 C CA . GLY B 1 54 ? 65.611 46.493 43.422 1.00 25.93 576 GLY B CA 1
ATOM 2303 C C . GLY B 1 54 ? 64.542 45.418 43.246 1.00 28.94 576 GLY B C 1
ATOM 2304 O O . GLY B 1 54 ? 64.664 44.335 43.814 1.00 28.96 576 GLY B O 1
ATOM 2305 N N . ILE B 1 55 ? 63.506 45.710 42.464 1.00 24.58 577 ILE B N 1
ATOM 2306 C CA . ILE B 1 55 ? 62.433 44.729 42.197 1.00 25.76 577 ILE B CA 1
ATOM 2307 C C . ILE B 1 55 ? 62.726 44.018 40.881 1.00 25.57 577 ILE B C 1
ATOM 2308 O O . ILE B 1 55 ? 63.169 44.639 39.919 1.00 25.97 577 ILE B O 1
ATOM 2313 N N . GLY B 1 56 ? 62.517 42.708 40.841 1.00 27.32 578 GLY B N 1
ATOM 2314 C CA . GLY B 1 56 ? 62.772 41.953 39.624 1.00 25.72 578 GLY B CA 1
ATOM 2315 C C . GLY B 1 56 ? 64.093 41.231 39.736 1.00 28.57 578 GLY B C 1
ATOM 2316 O O . GLY B 1 56 ? 65.156 41.862 39.788 1.00 31.47 578 GLY B O 1
ATOM 2317 N N . GLY B 1 57 ? 64.021 39.910 39.766 1.00 24.29 579 GLY B N 1
ATOM 2318 C CA . GLY B 1 57 ? 65.171 39.062 39.947 1.00 23.74 579 GLY B CA 1
ATOM 2319 C C . GLY B 1 57 ? 65.733 38.540 38.646 1.00 23.52 579 GLY B C 1
ATOM 2320 O O . GLY B 1 57 ? 65.434 39.048 37.555 1.00 23.88 579 GLY B O 1
ATOM 2321 N N . GLU B 1 58 ? 66.543 37.503 38.780 1.00 25.43 580 GLU B N 1
ATOM 2322 C CA . GLU B 1 58 ? 67.239 36.866 37.663 1.00 29.44 580 GLU B CA 1
ATOM 2323 C C . GLU B 1 58 ? 66.291 36.380 36.571 1.00 28.26 580 GLU B C 1
ATOM 2324 O O . GLU B 1 58 ? 66.595 36.527 35.402 1.00 28.44 580 GLU B O 1
ATOM 2330 N N . GLN B 1 59 ? 65.147 35.803 36.942 1.00 27.24 581 GLN B N 1
ATOM 2331 C CA . GLN B 1 59 ? 64.254 35.253 35.918 1.00 24.75 581 GLN B CA 1
ATOM 2332 C C . GLN B 1 59 ? 63.693 36.372 35.044 1.00 21.69 581 GLN B C 1
ATOM 2333 O O . GLN B 1 59 ? 63.726 36.264 33.815 1.00 24.30 581 GLN B O 1
ATOM 2339 N N . ALA B 1 60 ? 63.172 37.440 35.651 1.00 21.13 582 ALA B N 1
ATOM 2340 C CA . ALA B 1 60 ? 62.605 38.526 34.867 1.00 21.69 582 ALA B CA 1
ATOM 2341 C C . ALA B 1 60 ? 63.703 39.227 34.041 1.00 23.84 582 ALA B C 1
ATOM 2342 O O . ALA B 1 60 ? 63.477 39.585 32.895 1.00 21.85 582 ALA B O 1
ATOM 2344 N N . GLN B 1 61 ? 64.876 39.420 34.636 1.00 21.41 583 GLN B N 1
ATOM 2345 C CA . GLN B 1 61 ? 65.994 40.074 33.934 1.00 24.64 583 GLN B CA 1
ATOM 2346 C C . GLN B 1 61 ? 66.456 39.273 32.717 1.00 23.33 583 GLN B C 1
ATOM 2347 O O . GLN B 1 61 ? 66.680 39.837 31.643 1.00 22.27 583 GLN B O 1
ATOM 2353 N N . ALA B 1 62 ? 66.575 37.963 32.886 1.00 21.80 584 ALA B N 1
ATOM 2354 C CA . ALA B 1 62 ? 66.921 37.064 31.778 1.00 24.09 584 ALA B CA 1
ATOM 2355 C C . ALA B 1 62 ? 65.853 37.021 30.687 1.00 24.25 584 ALA B C 1
ATOM 2356 O O . ALA B 1 62 ? 66.181 37.051 29.502 1.00 26.36 584 ALA B O 1
ATOM 2358 N N . LYS B 1 63 ? 64.575 36.962 31.070 1.00 24.45 585 LYS B N 1
ATOM 2359 C CA . LYS B 1 63 ? 63.509 36.978 30.074 1.00 21.75 585 LYS B CA 1
ATOM 2360 C C . LYS B 1 63 ? 63.474 38.288 29.291 1.00 23.03 585 LYS B C 1
ATOM 2361 O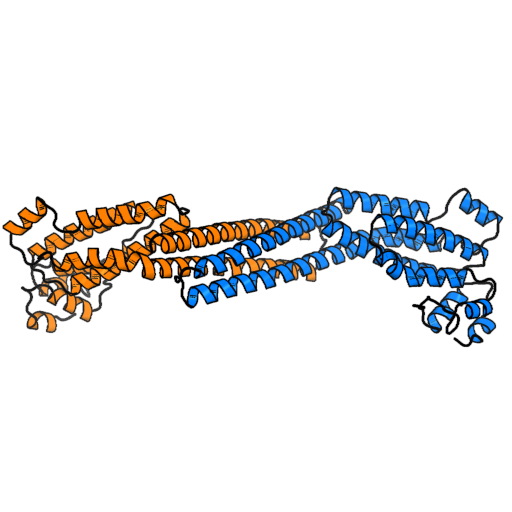 O . LYS B 1 63 ? 63.243 38.279 28.071 1.00 23.22 585 LYS B O 1
ATOM 2367 N N . PHE B 1 64 ? 63.708 39.419 29.964 1.00 21.96 586 PHE B N 1
ATOM 2368 C CA . PHE B 1 64 ? 63.679 40.707 29.272 1.00 19.79 586 PHE B CA 1
ATOM 2369 C C . PHE B 1 64 ? 64.863 40.811 28.280 1.00 23.11 586 PHE B C 1
ATOM 2370 O O . PHE B 1 64 ? 64.706 41.278 27.139 1.00 22.15 586 PHE B O 1
ATOM 2378 N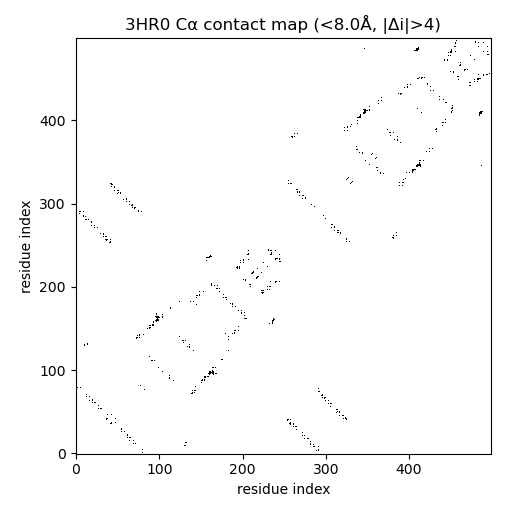 N . ASP B 1 65 ? 66.047 40.376 28.713 1.00 22.93 587 ASP B N 1
ATOM 2379 C CA . ASP B 1 65 ? 67.230 40.443 27.840 1.00 25.76 587 ASP B CA 1
ATOM 2380 C C . ASP B 1 65 ? 67.010 39.592 26.596 1.00 25.98 587 ASP B C 1
ATOM 2381 O O . ASP B 1 65 ? 67.415 39.967 25.481 1.00 23.33 587 ASP B O 1
ATOM 2386 N N . SER B 1 66 ? 66.366 38.446 26.797 1.00 23.25 588 SER B N 1
ATOM 2387 C CA . SER B 1 66 ? 66.113 37.505 25.723 1.00 25.36 588 SER B CA 1
ATOM 2388 C C . SER B 1 66 ? 65.110 38.075 24.713 1.00 24.75 588 SER B C 1
ATOM 2389 O O . SER B 1 66 ? 65.316 37.932 23.501 1.00 25.18 588 SER B O 1
ATOM 2392 N N . CYS B 1 67 ? 64.033 38.695 25.209 1.00 23.57 589 CYS B N 1
ATOM 2393 C CA . CYS B 1 67 ? 63.095 39.438 24.364 1.00 21.26 589 CYS B CA 1
ATOM 2394 C C . CYS B 1 67 ? 63.799 40.501 23.512 1.00 23.08 589 CYS B C 1
ATOM 2395 O O . CYS B 1 67 ? 63.519 40.632 22.326 1.00 20.38 589 CYS B O 1
ATOM 2398 N N . LEU B 1 68 ? 64.661 41.297 24.143 1.00 21.16 590 LEU B N 1
ATOM 2399 C CA . LEU B 1 68 ? 65.324 42.405 23.425 1.00 23.71 590 LEU B CA 1
ATOM 2400 C C . LEU B 1 68 ? 66.293 41.902 22.352 1.00 19.42 590 LEU B C 1
ATOM 2401 O O . LEU B 1 68 ? 66.400 42.462 21.254 1.00 22.10 590 LEU B O 1
ATOM 2406 N N . SER B 1 69 ? 67.014 40.855 22.693 1.00 22.48 591 SER B N 1
ATOM 2407 C CA . SER B 1 69 ? 67.905 40.187 21.769 1.00 25.46 591 SER B CA 1
ATOM 2408 C C . SER B 1 69 ? 67.115 39.634 20.557 1.00 26.33 591 SER B C 1
ATOM 2409 O O . SER B 1 69 ? 67.545 39.762 19.394 1.00 20.63 591 SER B O 1
ATOM 2412 N N . ASP B 1 70 ? 65.952 39.036 20.821 1.00 21.01 592 ASP B N 1
ATOM 2413 C CA . ASP B 1 70 ? 65.095 38.546 19.742 1.00 21.68 592 ASP B CA 1
ATOM 2414 C C . ASP B 1 70 ? 64.589 39.653 18.825 1.00 18.18 592 ASP B C 1
ATOM 2415 O O . ASP B 1 70 ? 64.498 39.451 17.608 1.00 21.45 592 ASP B O 1
ATOM 2420 N N . LEU B 1 71 ? 64.263 40.814 19.391 1.00 17.66 593 LEU B N 1
ATOM 2421 C CA . LEU B 1 71 ? 63.857 41.958 18.579 1.00 19.02 593 LEU B CA 1
ATOM 2422 C C . LEU B 1 71 ? 65.007 42.511 17.714 1.00 22.33 593 LEU B C 1
ATOM 2423 O O . LEU B 1 71 ? 64.784 42.909 16.578 1.00 21.21 593 LEU B O 1
ATOM 2428 N N . ALA B 1 72 ? 66.212 42.581 18.277 1.00 21.34 594 ALA B N 1
ATOM 2429 C CA . ALA B 1 72 ? 67.408 42.930 17.483 1.00 20.73 594 ALA B CA 1
ATOM 2430 C C . ALA B 1 72 ? 67.538 41.960 16.312 1.00 18.93 594 ALA B C 1
ATOM 2431 O O . ALA B 1 72 ? 67.779 42.374 15.179 1.00 22.08 594 ALA B O 1
ATOM 2433 N N . ALA B 1 73 ? 67.380 40.662 16.572 1.00 18.05 595 ALA B N 1
ATOM 2434 C CA . ALA B 1 73 ? 67.578 39.653 15.532 1.00 19.27 595 ALA B CA 1
ATOM 2435 C C . ALA B 1 73 ? 66.530 39.791 14.420 1.00 19.60 595 ALA B C 1
ATOM 2436 O O . ALA B 1 73 ? 66.864 39.732 13.234 1.00 18.35 595 ALA B O 1
ATOM 2438 N N . VAL B 1 74 ? 65.271 40.007 14.792 1.00 20.70 596 VAL B N 1
ATOM 2439 C CA . VAL B 1 74 ? 64.217 40.072 13.761 1.00 20.25 596 VAL B CA 1
ATOM 2440 C C . VAL B 1 74 ? 64.274 41.396 13.012 1.00 21.24 596 VAL B C 1
ATOM 2441 O O . VAL B 1 74 ? 63.897 41.482 11.839 1.00 19.22 596 VAL B O 1
ATOM 2445 N N . SER B 1 75 ? 64.734 42.440 13.697 1.00 20.00 597 SER B N 1
ATOM 2446 C CA . SER B 1 75 ? 64.930 43.727 13.051 1.00 22.35 597 SER B CA 1
ATOM 2447 C C . SER B 1 75 ? 65.971 43.664 11.919 1.00 23.27 597 SER B C 1
ATOM 2448 O O . SER B 1 75 ? 65.770 44.249 10.847 1.00 19.39 597 SER B O 1
ATOM 2451 N N . ASN B 1 76 ? 67.057 42.930 12.149 1.00 18.52 598 ASN B N 1
ATOM 2452 C CA . ASN B 1 76 ? 68.039 42.660 11.102 1.00 19.92 598 ASN B CA 1
ATOM 2453 C C . ASN B 1 76 ? 67.382 41.860 9.957 1.00 22.07 598 ASN B C 1
ATOM 2454 O O . ASN B 1 76 ? 67.530 42.190 8.780 1.00 19.53 598 ASN B O 1
ATOM 2459 N N . LYS B 1 77 ? 66.595 40.846 10.297 1.00 21.39 599 LYS B N 1
ATOM 2460 C CA . LYS B 1 77 ? 65.905 40.053 9.267 1.00 20.52 599 LYS B CA 1
ATOM 2461 C C . LYS B 1 77 ? 64.918 40.866 8.428 1.00 18.71 599 LYS B C 1
ATOM 2462 O O . LYS B 1 77 ? 64.752 40.580 7.248 1.00 21.20 599 LYS B O 1
ATOM 2468 N N . PHE B 1 78 ? 64.239 41.836 9.039 1.00 18.12 600 PHE B N 1
ATOM 2469 C CA . PHE B 1 78 ? 63.324 42.692 8.270 1.00 20.32 600 PHE B CA 1
ATOM 2470 C C . PHE B 1 78 ? 64.078 43.551 7.264 1.00 24.13 600 PHE B C 1
ATOM 2471 O O . PHE B 1 78 ? 63.565 43.820 6.193 1.00 19.25 600 PHE B O 1
ATOM 2479 N N . ARG B 1 79 ? 65.289 44.001 7.611 1.00 19.99 601 ARG B N 1
ATOM 2480 C CA . ARG B 1 79 ? 66.059 44.824 6.664 1.00 20.13 601 ARG B CA 1
ATOM 2481 C C . ARG B 1 79 ? 66.521 43.970 5.488 1.00 19.33 601 ARG B C 1
ATOM 2482 O O . ARG B 1 79 ? 66.513 44.411 4.345 1.00 20.05 601 ARG B O 1
ATOM 2490 N N . ASP B 1 80 ? 66.887 42.730 5.774 1.00 18.44 602 ASP B N 1
ATOM 2491 C CA . ASP B 1 80 ? 67.298 41.765 4.768 1.00 19.63 602 ASP B CA 1
ATOM 2492 C C . ASP B 1 80 ? 66.108 41.426 3.850 1.00 22.12 602 ASP B C 1
ATOM 2493 O O . ASP B 1 80 ? 66.254 41.331 2.637 1.00 19.87 602 ASP B O 1
ATOM 2498 N N . LEU B 1 81 ? 64.938 41.228 4.445 1.00 19.20 603 LEU B N 1
ATOM 2499 C CA . LEU B 1 81 ? 63.710 40.974 3.659 1.00 19.11 603 LEU B CA 1
ATOM 2500 C C . LEU B 1 81 ? 63.442 42.086 2.666 1.00 17.04 603 LEU B C 1
ATOM 2501 O O . LEU B 1 81 ? 63.127 41.833 1.522 1.00 17.46 603 LEU B O 1
ATOM 2506 N N . LEU B 1 82 ? 63.530 43.329 3.133 1.00 18.22 604 LEU B N 1
ATOM 2507 C CA . LEU B 1 82 ? 63.319 44.485 2.290 1.00 18.49 604 LEU B CA 1
ATOM 2508 C C . LEU B 1 82 ? 64.330 44.530 1.153 1.00 22.02 604 LEU B C 1
ATOM 2509 O O . LEU B 1 82 ? 63.959 44.796 0.029 1.00 19.77 604 LEU B O 1
ATOM 2514 N N . GLN B 1 83 ? 65.606 44.272 1.447 1.00 19.88 605 GLN B N 1
ATOM 2515 C CA . GLN B 1 83 ? 66.632 44.270 0.385 1.00 17.47 605 GLN B CA 1
ATOM 2516 C C . GLN B 1 83 ? 66.356 43.160 -0.629 1.00 20.65 605 GLN B C 1
ATOM 2517 O O . GLN B 1 83 ? 66.472 43.357 -1.832 1.00 19.24 605 GLN B O 1
ATOM 2523 N N . GLU B 1 84 ? 65.964 41.987 -0.142 1.00 17.46 606 GLU B N 1
ATOM 2524 C CA . GLU B 1 84 ? 65.647 40.868 -1.035 1.00 17.30 606 GLU B CA 1
ATOM 2525 C C . GLU B 1 84 ? 64.450 41.209 -1.930 1.00 18.35 606 GLU B C 1
ATOM 2526 O O . GLU B 1 84 ? 64.462 40.912 -3.136 1.00 21.05 606 GLU B O 1
ATOM 2532 N N . GLY B 1 85 ? 63.417 41.796 -1.333 1.00 21.17 607 GLY B N 1
ATOM 2533 C CA . GLY B 1 85 ? 62.219 42.189 -2.100 1.00 21.34 607 GLY B CA 1
ATOM 2534 C C . GLY B 1 85 ? 62.563 43.148 -3.223 1.00 22.74 607 GLY B C 1
ATOM 2535 O O . GLY B 1 85 ? 62.152 42.958 -4.359 1.00 21.22 607 GLY B O 1
ATOM 2536 N N . LEU B 1 86 ? 63.320 44.186 -2.887 1.00 21.95 608 LEU B N 1
ATOM 2537 C CA . LEU B 1 86 ? 63.726 45.175 -3.863 1.00 21.95 608 LEU B CA 1
ATOM 2538 C C . LEU B 1 86 ? 64.636 44.612 -4.954 1.00 21.29 608 LEU B C 1
ATOM 2539 O O . LEU B 1 86 ? 64.523 45.004 -6.112 1.00 22.68 608 LEU B O 1
ATOM 2544 N N . THR B 1 87 ? 65.541 43.704 -4.613 1.00 20.88 609 THR B N 1
ATOM 2545 C CA . THR B 1 87 ? 66.408 43.158 -5.668 1.00 23.69 609 THR B CA 1
ATOM 2546 C C . THR B 1 87 ? 65.600 42.268 -6.636 1.00 25.13 609 THR B C 1
ATOM 2547 O O . THR B 1 87 ? 65.847 42.232 -7.860 1.00 19.48 609 THR B O 1
ATOM 2551 N N . GLU B 1 88 ? 64.610 41.563 -6.087 1.00 21.10 610 GLU B N 1
ATOM 2552 C CA . GLU B 1 88 ? 63.723 40.741 -6.910 1.00 21.75 610 GLU B CA 1
ATOM 2553 C C . GLU B 1 88 ? 62.847 41.613 -7.802 1.00 22.33 610 GLU B C 1
ATOM 2554 O O . GLU B 1 88 ? 62.663 41.300 -8.973 1.00 26.19 610 GLU B O 1
ATOM 2560 N N . LEU B 1 89 ? 62.320 42.702 -7.247 1.00 22.91 611 LEU B N 1
ATOM 2561 C CA . LEU B 1 89 ? 61.502 43.641 -8.027 1.00 24.59 611 LEU B CA 1
ATOM 2562 C C . LEU B 1 89 ? 62.346 44.242 -9.167 1.00 27.26 611 LEU B C 1
ATOM 2563 O O . LEU B 1 89 ? 61.936 44.249 -10.330 1.00 25.35 611 LEU B O 1
ATOM 2568 N N . ASN B 1 90 ? 63.533 44.725 -8.813 1.00 24.18 612 ASN B N 1
ATOM 2569 C CA . ASN B 1 90 ? 64.458 45.291 -9.795 1.00 21.81 612 ASN B CA 1
ATOM 2570 C C . ASN B 1 90 ? 64.702 44.306 -10.943 1.00 22.01 612 ASN B C 1
ATOM 2571 O O . ASN B 1 90 ? 64.546 44.652 -12.123 1.00 26.11 612 ASN B O 1
ATOM 2576 N N . SER B 1 91 ? 65.043 43.067 -10.600 1.00 20.79 613 SER B N 1
ATOM 2577 C CA . SER B 1 91 ? 65.342 42.037 -11.588 1.00 23.69 613 SER B CA 1
ATOM 2578 C C . SER B 1 91 ? 64.111 41.644 -12.433 1.00 25.55 613 SER B C 1
ATOM 2579 O O . SER B 1 91 ? 64.231 41.368 -13.622 1.00 25.00 613 SER B O 1
ATOM 2582 N N . THR B 1 92 ? 62.940 41.625 -11.808 1.00 24.27 614 THR B N 1
ATOM 2583 C CA . THR B 1 92 ? 61.707 41.185 -12.475 1.00 27.91 614 THR B CA 1
ATOM 2584 C C . THR B 1 92 ? 61.109 42.275 -13.348 1.00 28.34 614 THR B C 1
ATOM 2585 O O . THR B 1 92 ? 60.699 42.010 -14.487 1.00 31.57 614 THR B O 1
ATOM 2589 N N . ALA B 1 93 ? 61.031 43.483 -12.800 1.00 26.16 615 ALA B N 1
ATOM 2590 C CA . ALA B 1 93 ? 60.263 44.577 -13.404 1.00 30.04 615 ALA B CA 1
ATOM 2591 C C . ALA B 1 93 ? 61.080 45.715 -14.021 1.00 33.96 615 ALA B C 1
ATOM 2592 O O . ALA B 1 93 ? 60.616 46.366 -14.956 1.00 32.90 615 ALA B O 1
ATOM 2594 N N . ILE B 1 94 ? 62.258 45.996 -13.482 1.00 30.04 616 ILE B N 1
ATOM 2595 C CA . ILE B 1 94 ? 63.020 47.153 -13.959 1.00 29.80 616 ILE B CA 1
ATOM 2596 C C . ILE B 1 94 ? 64.018 46.754 -15.047 1.00 26.43 616 ILE B C 1
ATOM 2597 O O . ILE B 1 94 ? 64.103 47.412 -16.104 1.00 29.41 616 ILE B O 1
ATOM 2602 N N . LYS B 1 95 ? 64.748 45.671 -14.795 1.00 25.51 617 LYS B N 1
ATOM 2603 C CA . LYS B 1 95 ? 65.687 45.088 -15.764 1.00 27.28 617 LYS B CA 1
ATOM 2604 C C . LYS B 1 95 ? 65.118 44.933 -17.200 1.00 29.23 617 LYS B C 1
ATOM 2605 O O . LYS B 1 95 ? 65.767 45.368 -18.166 1.00 26.34 617 LYS B O 1
ATOM 2611 N N . PRO B 1 96 ? 63.907 44.336 -17.353 1.00 31.21 618 PRO B N 1
ATOM 2612 C CA . PRO B 1 96 ? 63.319 44.235 -18.699 1.00 31.71 618 PRO B CA 1
ATOM 2613 C C . PRO B 1 96 ? 63.129 45.571 -19.423 1.00 27.68 618 PRO B C 1
ATOM 2614 O O . PRO B 1 96 ? 63.122 45.588 -20.654 1.00 30.38 618 PRO B O 1
ATOM 2618 N N . GLN B 1 97 ? 62.955 46.657 -18.678 1.00 26.86 619 GLN B N 1
ATOM 2619 C CA . GLN B 1 97 ? 62.819 47.989 -19.265 1.00 28.68 619 GLN B CA 1
ATOM 2620 C C . GLN B 1 97 ? 64.170 48.630 -19.595 1.00 32.12 619 GLN B C 1
ATOM 2621 O O . GLN B 1 97 ? 64.332 49.251 -20.645 1.00 30.72 619 GLN B O 1
ATOM 2627 N N . VAL B 1 98 ? 65.125 48.488 -18.681 1.00 27.20 620 VAL B N 1
ATOM 2628 C CA . VAL B 1 98 ? 66.451 49.105 -18.811 1.00 28.12 620 VAL B CA 1
ATOM 2629 C C . VAL B 1 98 ? 67.294 48.387 -19.884 1.00 26.63 620 VAL B C 1
ATOM 2630 O O . VAL B 1 98 ? 68.002 49.029 -20.671 1.00 26.24 620 VAL B O 1
ATOM 2634 N N . GLN B 1 99 ? 67.216 47.059 -19.910 1.00 27.66 621 GLN B N 1
ATOM 2635 C CA . GLN B 1 99 ? 67.994 46.245 -20.842 1.00 32.18 621 GLN B CA 1
ATOM 2636 C C . GLN B 1 99 ? 67.983 46.712 -22.314 1.00 29.86 621 GLN B C 1
ATOM 2637 O O . GLN B 1 99 ? 69.053 46.833 -22.910 1.00 30.55 621 GLN B O 1
ATOM 2643 N N . PRO B 1 100 ? 66.791 46.930 -22.920 1.00 30.94 622 PRO B N 1
ATOM 2644 C CA . PRO B 1 100 ? 66.756 47.488 -24.280 1.00 30.76 622 PRO B CA 1
ATOM 2645 C C . PRO B 1 100 ? 67.441 48.854 -24.413 1.00 29.78 622 PRO B C 1
ATOM 2646 O O . PRO B 1 100 ? 68.099 49.109 -25.429 1.00 29.43 622 PRO B O 1
ATOM 2650 N N . TRP B 1 101 ? 67.317 49.709 -23.401 1.00 22.80 623 TRP B N 1
ATOM 2651 C CA . TRP B 1 101 ? 67.920 51.033 -23.494 1.00 27.40 623 TRP B CA 1
ATOM 2652 C C . TRP B 1 101 ? 69.437 50.900 -23.497 1.00 28.45 623 TRP B C 1
ATOM 2653 O O . TRP B 1 101 ? 70.134 51.619 -24.205 1.00 24.42 623 TRP B O 1
ATOM 2664 N N . ILE B 1 102 ? 69.942 49.982 -22.683 1.00 24.89 624 ILE B N 1
ATOM 2665 C CA . ILE B 1 102 ? 71.381 49.701 -22.666 1.00 23.40 624 ILE B CA 1
ATOM 2666 C C . ILE B 1 102 ? 71.843 49.040 -23.965 1.00 24.25 624 ILE B C 1
ATOM 2667 O O . ILE B 1 102 ? 72.867 49.442 -24.544 1.00 25.62 624 ILE B O 1
ATOM 2672 N N . ASN B 1 103 ? 71.081 48.059 -24.445 1.00 24.83 625 ASN B N 1
ATOM 2673 C CA . ASN B 1 103 ? 71.392 47.379 -25.706 1.00 27.78 625 ASN B CA 1
ATOM 2674 C C . ASN B 1 103 ? 71.533 48.323 -26.892 1.00 27.78 625 ASN B C 1
ATOM 2675 O O . ASN B 1 103 ? 72.268 48.018 -27.820 1.00 28.61 625 ASN B O 1
ATOM 2680 N N . SER B 1 104 ? 70.810 49.448 -26.866 1.00 26.34 626 SER B N 1
ATOM 2681 C CA . SER B 1 104 ? 70.911 50.481 -27.910 1.00 27.31 626 SER B CA 1
ATOM 2682 C C . SER B 1 104 ? 72.332 50.999 -28.134 1.00 27.56 626 SER B C 1
ATOM 268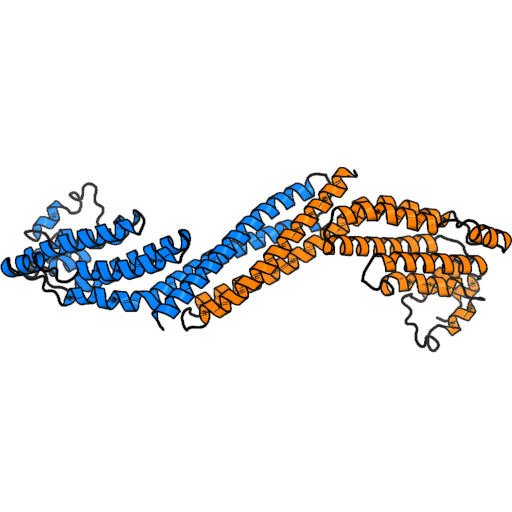3 O O . SER B 1 104 ? 72.648 51.457 -29.228 1.00 24.73 626 SER B O 1
ATOM 2686 N N . PHE B 1 105 ? 73.174 50.948 -27.093 1.00 24.50 627 PHE B N 1
ATOM 2687 C CA . PHE B 1 105 ? 74.589 51.328 -27.204 1.00 23.46 627 PHE B CA 1
ATOM 2688 C C . PHE B 1 105 ? 75.259 50.577 -28.347 1.00 23.29 627 PHE B C 1
ATOM 2689 O O . PHE B 1 105 ? 76.070 51.154 -29.084 1.00 24.45 627 PHE B O 1
ATOM 2697 N N . PHE B 1 106 ? 74.926 49.288 -28.477 1.00 23.27 628 PHE B N 1
ATOM 2698 C CA . PHE B 1 106 ? 75.542 48.410 -29.488 1.00 25.89 628 PHE B CA 1
ATOM 2699 C C . PHE B 1 106 ? 75.371 48.969 -30.901 1.00 25.46 628 PHE B C 1
ATOM 2700 O O . PHE B 1 106 ? 76.268 48.820 -31.743 1.00 27.32 628 PHE B O 1
ATOM 2708 N N . SER B 1 107 ? 74.238 49.622 -31.150 1.00 26.61 629 SER B N 1
ATOM 2709 C CA . SER B 1 107 ? 73.930 50.134 -32.489 1.00 30.13 629 SER B CA 1
ATOM 2710 C C . SER B 1 107 ? 74.505 51.525 -32.782 1.00 29.48 629 SER B C 1
ATOM 2711 O O . SER B 1 107 ? 74.417 52.017 -33.911 1.00 28.22 629 SER B O 1
ATOM 2714 N N . VAL B 1 108 ? 75.119 52.153 -31.778 1.00 22.41 630 VAL B N 1
ATOM 2715 C CA . VAL B 1 108 ? 75.839 53.409 -31.977 1.00 24.98 630 VAL B CA 1
ATOM 2716 C C . VAL B 1 108 ? 77.300 53.070 -32.296 1.00 24.62 630 VAL B C 1
ATOM 2717 O O . VAL B 1 108 ? 78.000 52.472 -31.464 1.00 23.12 630 VAL B O 1
ATOM 2721 N N . SER B 1 109 ? 77.769 53.421 -33.495 1.00 22.09 631 SER B N 1
ATOM 2722 C CA . SER B 1 109 ? 79.164 53.113 -33.835 1.00 21.44 631 SER B CA 1
ATOM 2723 C C . SER B 1 109 ? 80.104 53.830 -32.876 1.00 21.65 631 SER B C 1
ATOM 2724 O O . SER B 1 109 ? 79.950 55.033 -32.630 1.00 21.20 631 SER B O 1
ATOM 2727 N N . HIS B 1 110 ? 81.083 53.091 -32.344 1.00 20.90 632 HIS B N 1
ATOM 2728 C CA . HIS B 1 110 ? 82.211 53.699 -31.611 1.00 18.89 632 HIS B CA 1
ATOM 2729 C C . HIS B 1 110 ? 83.531 53.450 -32.381 1.00 19.52 632 HIS B C 1
ATOM 2730 O O . HIS B 1 110 ? 84.625 53.523 -31.831 1.00 21.91 632 HIS B O 1
ATOM 2737 N N . ASN B 1 111 ? 83.390 53.173 -33.676 1.00 20.78 633 ASN B N 1
ATOM 2738 C CA . ASN B 1 111 ? 84.528 53.086 -34.586 1.00 23.24 633 ASN B CA 1
ATOM 2739 C C . ASN B 1 111 ? 84.321 54.205 -35.592 1.00 22.73 633 ASN B C 1
ATOM 2740 O O . ASN B 1 111 ? 83.682 54.003 -36.611 1.00 23.00 633 ASN B O 1
ATOM 2745 N N . ILE B 1 112 ? 84.839 55.390 -35.267 1.00 21.65 634 ILE B N 1
ATOM 2746 C CA . ILE B 1 112 ? 84.380 56.621 -35.886 1.00 22.56 634 ILE B CA 1
ATOM 2747 C C . ILE B 1 112 ? 85.517 57.553 -36.303 1.00 21.93 634 ILE B C 1
ATOM 2748 O O . ILE B 1 112 ? 86.607 57.516 -35.735 1.00 24.27 634 ILE B O 1
ATOM 2753 N N . GLU B 1 113 ? 85.229 58.387 -37.302 1.00 25.98 635 GLU B N 1
ATOM 2754 C CA . GLU B 1 113 ? 86.116 59.484 -37.743 1.00 28.55 635 GLU B CA 1
ATOM 2755 C C . GLU B 1 113 ? 85.556 60.820 -37.227 1.00 28.46 635 GLU B C 1
ATOM 2756 O O . GLU B 1 113 ? 84.480 60.818 -36.614 1.00 24.82 635 GLU B O 1
ATOM 2762 N N . GLU B 1 114 ? 86.275 61.939 -37.425 1.00 26.24 636 GLU B N 1
ATOM 2763 C CA . GLU B 1 114 ? 85.873 63.232 -36.828 1.00 26.55 636 GLU B CA 1
ATOM 2764 C C . GLU B 1 114 ? 84.509 63.706 -37.316 1.00 24.56 636 GLU B C 1
ATOM 2765 O O . GLU B 1 114 ? 83.795 64.389 -36.574 1.00 26.04 636 GLU B O 1
ATOM 2771 N N . GLU B 1 115 ? 84.136 63.365 -38.546 1.00 25.29 637 GLU B N 1
ATOM 2772 C CA . GLU B 1 115 ? 82.829 63.808 -39.041 1.00 28.05 637 GLU B CA 1
ATOM 2773 C C . GLU B 1 115 ? 81.700 63.239 -38.182 1.00 26.92 637 GLU B C 1
ATOM 2774 O O . GLU B 1 115 ? 80.762 63.958 -37.848 1.00 26.90 637 GLU B O 1
ATOM 2780 N N . GLU B 1 116 ? 81.801 61.956 -37.833 1.00 27.39 638 GLU B N 1
ATOM 2781 C CA . GLU B 1 116 ? 80.779 61.299 -36.984 1.00 27.40 638 GLU B CA 1
ATOM 2782 C C . GLU B 1 116 ? 80.851 61.776 -35.551 1.00 23.03 638 GLU B C 1
ATOM 2783 O O . GLU B 1 116 ? 79.822 61.927 -34.888 1.00 23.45 638 GLU B O 1
ATOM 2789 N N . PHE B 1 117 ? 82.071 61.958 -35.053 1.00 23.29 639 PHE B N 1
ATOM 2790 C CA . PHE B 1 117 ? 82.286 62.495 -33.711 1.00 23.21 639 PHE B CA 1
ATOM 2791 C C . PHE B 1 117 ? 81.652 63.867 -33.588 1.00 26.68 639 PHE B C 1
ATOM 2792 O O . PHE B 1 117 ? 81.039 64.185 -32.569 1.00 23.61 639 PHE B O 1
ATOM 2800 N N . ASN B 1 118 ? 81.819 64.699 -34.623 1.00 24.06 640 ASN B N 1
ATOM 2801 C CA . ASN B 1 118 ? 81.186 66.020 -34.624 1.00 24.30 640 ASN B CA 1
ATOM 2802 C C . ASN B 1 118 ? 79.657 65.944 -34.723 1.00 21.12 640 ASN B C 1
ATOM 2803 O O . ASN B 1 118 ? 78.947 66.690 -34.042 1.00 24.93 640 ASN B O 1
ATOM 2808 N N . ASP B 1 119 ? 79.158 65.009 -35.521 1.00 22.14 641 ASP B N 1
ATOM 2809 C CA . ASP B 1 119 ? 77.716 64.713 -35.546 1.00 24.55 641 ASP B CA 1
ATOM 2810 C C . ASP B 1 119 ? 77.188 64.360 -34.149 1.00 23.74 641 ASP B C 1
ATOM 2811 O O . ASP B 1 119 ? 76.141 64.866 -33.727 1.00 20.97 641 ASP B O 1
ATOM 2816 N N . TYR B 1 120 ? 77.904 63.471 -33.450 1.00 21.84 642 TYR B N 1
ATOM 2817 C CA . TYR B 1 120 ? 77.551 63.116 -32.063 1.00 21.65 642 TYR B CA 1
ATOM 2818 C C . TYR B 1 120 ? 77.598 64.290 -31.088 1.00 22.80 642 TYR B C 1
ATOM 2819 O O . TYR B 1 120 ? 76.827 64.315 -30.122 1.00 22.24 642 TYR B O 1
ATOM 2828 N N . GLU B 1 121 ? 78.524 65.237 -31.294 1.00 23.16 643 GLU B N 1
ATOM 2829 C CA . GLU B 1 121 ? 78.605 66.423 -30.433 1.00 27.12 643 GLU B CA 1
ATOM 2830 C C . GLU B 1 121 ? 77.372 67.298 -30.612 1.00 29.00 643 GLU B C 1
ATOM 2831 O O . GLU B 1 121 ? 76.853 67.846 -29.629 1.00 26.64 643 GLU B O 1
ATOM 2837 N N . ALA B 1 122 ? 76.884 67.376 -31.851 1.00 27.57 644 ALA B N 1
ATOM 2838 C CA . ALA B 1 122 ? 75.705 68.193 -32.204 1.00 30.24 644 ALA B CA 1
ATOM 2839 C C . ALA B 1 122 ? 74.386 67.514 -31.837 1.00 29.98 644 ALA B C 1
ATOM 2840 O O . ALA B 1 122 ? 73.457 68.186 -31.397 1.00 29.65 644 ALA B O 1
ATOM 2842 N N . ASN B 1 123 ? 74.306 66.196 -32.034 1.00 26.63 645 ASN B N 1
ATOM 2843 C CA . ASN B 1 123 ? 73.130 65.411 -31.688 1.00 26.81 645 ASN B CA 1
ATOM 2844 C C . ASN B 1 123 ? 73.548 64.108 -31.017 1.00 25.15 645 ASN B C 1
ATOM 2845 O O . ASN B 1 123 ? 73.928 63.144 -31.689 1.00 22.36 645 ASN B O 1
ATOM 2850 N N . ASP B 1 124 ? 73.466 64.099 -29.693 1.00 26.06 646 ASP B N 1
ATOM 2851 C CA . ASP B 1 124 ? 73.948 62.970 -28.908 1.00 24.28 646 ASP B CA 1
ATOM 2852 C C . ASP B 1 124 ? 73.214 61.682 -29.281 1.00 24.37 646 ASP B C 1
ATOM 2853 O O . ASP B 1 124 ? 71.974 61.677 -29.344 1.00 27.49 646 ASP B O 1
ATOM 2858 N N . PRO B 1 125 ? 73.972 60.596 -29.587 1.00 22.06 647 PRO B N 1
ATOM 2859 C CA . PRO B 1 125 ? 73.327 59.404 -30.109 1.00 21.73 647 PRO B CA 1
ATOM 2860 C C . PRO B 1 125 ? 72.724 58.415 -29.098 1.00 22.11 647 PRO B C 1
ATOM 2861 O O . PRO B 1 125 ? 71.979 57.534 -29.512 1.00 22.31 647 PRO B O 1
ATOM 2865 N N . TRP B 1 126 ? 73.067 58.515 -27.821 1.00 21.24 648 TRP B N 1
ATOM 2866 C CA . TRP B 1 126 ? 72.613 57.483 -26.874 1.00 22.48 648 TRP B CA 1
ATOM 2867 C C . TRP B 1 126 ? 72.412 57.938 -25.438 1.00 22.99 648 TRP B C 1
ATOM 2868 O O . TRP B 1 126 ? 71.326 57.728 -24.863 1.00 22.54 648 TRP B O 1
ATOM 2879 N N . VAL B 1 127 ? 73.451 58.519 -24.844 1.00 20.61 649 VAL B N 1
ATOM 2880 C CA . VAL B 1 127 ? 73.458 58.700 -23.388 1.00 22.59 649 VAL B CA 1
ATOM 2881 C C . VAL B 1 127 ? 72.397 59.680 -22.893 1.00 24.91 649 VAL B C 1
ATOM 2882 O O . VAL B 1 127 ? 71.790 59.470 -21.845 1.00 19.93 649 VAL B O 1
ATOM 2886 N N . GLN B 1 128 ? 72.158 60.749 -23.646 1.00 24.21 650 GLN B N 1
ATOM 2887 C CA . GLN B 1 128 ? 71.202 61.749 -23.161 1.00 22.02 650 GLN B CA 1
ATOM 2888 C C . GLN B 1 128 ? 69.780 61.179 -23.122 1.00 19.74 650 GLN B C 1
ATOM 2889 O O . GLN B 1 128 ? 69.052 61.418 -22.145 1.00 25.15 650 GLN B O 1
ATOM 2895 N N . GLN B 1 129 ? 69.392 60.417 -24.140 1.00 20.61 651 GLN B N 1
ATOM 2896 C CA . GLN B 1 129 ? 68.067 59.762 -24.150 1.00 23.08 651 GLN B CA 1
ATOM 2897 C C . GLN B 1 129 ? 67.994 58.653 -23.083 1.00 26.60 651 GLN B C 1
ATOM 2898 O O . GLN B 1 129 ? 66.969 58.454 -22.442 1.00 23.70 651 GLN B O 1
ATOM 2904 N N . PHE B 1 130 ? 69.098 57.942 -22.894 1.00 23.21 652 PHE B N 1
ATOM 2905 C CA . PHE B 1 130 ? 69.176 56.948 -21.820 1.00 20.72 652 PHE B CA 1
ATOM 2906 C C . PHE B 1 130 ? 68.884 57.607 -20.462 1.00 20.18 652 PHE B C 1
ATOM 2907 O O . PHE B 1 130 ? 68.084 57.087 -19.670 1.00 24.35 652 PHE B O 1
ATOM 2915 N N . ILE B 1 131 ? 69.523 58.739 -20.195 1.00 21.65 653 ILE B N 1
ATOM 2916 C CA . ILE B 1 131 ? 69.325 59.489 -18.945 1.00 23.64 653 ILE B CA 1
ATOM 2917 C C . ILE B 1 131 ? 67.858 59.937 -18.793 1.00 27.62 653 ILE B C 1
ATOM 2918 O O . ILE B 1 131 ? 67.247 59.778 -17.722 1.00 23.29 653 ILE B O 1
ATOM 2923 N N . LEU B 1 132 ? 67.283 60.472 -19.868 1.00 26.26 654 LEU B N 1
ATOM 2924 C CA . LEU B 1 132 ? 65.860 60.815 -19.844 1.00 27.11 654 LEU B CA 1
ATOM 2925 C C . LEU B 1 132 ? 64.976 59.610 -19.510 1.00 25.79 654 LEU B C 1
ATOM 2926 O O . LEU B 1 132 ? 64.003 59.755 -18.766 1.00 27.12 654 LEU B O 1
ATOM 2931 N N . ASN B 1 133 ? 65.294 58.443 -20.073 1.00 23.90 655 ASN B N 1
ATOM 2932 C CA . ASN B 1 133 ? 64.531 57.215 -19.810 1.00 27.24 655 ASN B CA 1
ATOM 2933 C C . ASN B 1 133 ? 64.610 56.789 -18.331 1.00 28.95 655 ASN B C 1
ATOM 2934 O O . ASN B 1 133 ? 63.600 56.437 -17.715 1.00 27.00 655 ASN B O 1
ATOM 2939 N N . LEU B 1 134 ? 65.819 56.818 -17.772 1.00 27.90 656 LEU B N 1
ATOM 2940 C CA . LEU B 1 134 ? 66.026 56.558 -16.345 1.00 29.33 656 LEU B CA 1
ATOM 2941 C C . LEU B 1 134 ? 65.258 57.547 -15.458 1.00 28.96 656 LEU B C 1
ATOM 2942 O O . LEU B 1 134 ? 64.649 57.147 -14.462 1.00 25.99 656 LEU B O 1
ATOM 2947 N N . GLU B 1 135 ? 65.317 58.831 -15.812 1.00 29.21 657 GLU B N 1
ATOM 2948 C CA . GLU B 1 135 ? 64.611 59.899 -15.071 1.00 31.37 657 GLU B CA 1
ATOM 2949 C C . GLU B 1 135 ? 63.100 59.638 -15.002 1.00 29.11 657 GLU B C 1
ATOM 2950 O O . GLU B 1 135 ? 62.501 59.719 -13.927 1.00 31.47 657 GLU B O 1
ATOM 2956 N N . GLN B 1 136 ? 62.494 59.330 -16.144 1.00 28.10 658 GLN B N 1
ATOM 2957 C CA . GLN B 1 136 ? 61.064 59.045 -16.194 1.00 33.09 658 GLN B CA 1
ATOM 2958 C C . GLN B 1 136 ? 60.722 57.810 -15.366 1.00 34.06 658 GLN B C 1
ATOM 2959 O O . GLN B 1 136 ? 59.807 57.834 -14.543 1.00 30.77 658 GLN B O 1
ATOM 2965 N N . GLN B 1 137 ? 61.465 56.733 -15.594 1.00 31.33 659 GLN B N 1
ATOM 2966 C CA . GLN B 1 137 ? 61.308 55.508 -14.832 1.00 32.91 659 GLN B CA 1
ATOM 2967 C C . GLN B 1 137 ? 61.388 55.748 -13.316 1.00 32.19 659 GLN B C 1
ATOM 2968 O O . GLN B 1 137 ? 60.491 55.329 -12.584 1.00 35.20 659 GLN B O 1
ATOM 2974 N N . MET B 1 138 ? 62.438 56.431 -12.855 1.00 30.08 660 MET B N 1
ATOM 2975 C CA . MET B 1 138 ? 62.615 56.700 -11.425 1.00 36.19 660 MET B CA 1
ATOM 2976 C C . MET B 1 138 ? 61.582 57.651 -10.816 1.00 38.50 660 MET B C 1
ATOM 2977 O O . MET B 1 138 ? 61.316 57.593 -9.608 1.00 36.30 660 MET B O 1
ATOM 2982 N N . ALA B 1 139 ? 61.016 58.535 -11.641 1.00 35.95 661 ALA B N 1
ATOM 2983 C CA . ALA B 1 139 ? 59.996 59.485 -11.178 1.00 35.06 661 ALA B CA 1
ATOM 2984 C C . ALA B 1 139 ? 58.748 58.762 -10.667 1.00 33.51 661 ALA B C 1
ATOM 2985 O O . ALA B 1 139 ? 58.128 59.208 -9.709 1.00 37.47 661 ALA B O 1
ATOM 2987 N N . GLU B 1 140 ? 58.383 57.657 -11.311 1.00 32.58 662 GLU B N 1
ATOM 2988 C CA . GLU B 1 140 ? 57.249 56.850 -10.864 1.00 37.71 662 GLU B CA 1
ATOM 2989 C C . GLU B 1 140 ? 57.449 56.321 -9.432 1.00 39.56 662 GLU B C 1
ATOM 2990 O O . GLU B 1 140 ? 56.481 56.152 -8.685 1.00 41.08 662 GLU B O 1
ATOM 2996 N N . PHE B 1 141 ? 58.702 56.069 -9.056 1.00 39.67 663 PHE B N 1
ATOM 2997 C CA . PHE B 1 141 ? 59.005 55.465 -7.749 1.00 38.74 663 PHE B CA 1
ATOM 2998 C C . PHE B 1 141 ? 59.127 56.514 -6.636 1.00 39.71 663 PHE B C 1
ATOM 2999 O O . PHE B 1 141 ? 58.664 56.291 -5.516 1.00 40.34 663 PHE B O 1
ATOM 3007 N N . LYS B 1 142 ? 59.738 57.660 -6.941 1.00 41.80 664 LYS B N 1
ATOM 3008 C CA . LYS B 1 142 ? 59.976 58.685 -5.924 1.00 41.39 664 LYS B CA 1
ATOM 3009 C C . LYS B 1 142 ? 58.665 59.216 -5.364 1.00 42.75 664 LYS B C 1
ATOM 3010 O O . LYS B 1 142 ? 58.568 59.570 -4.183 1.00 41.76 664 LYS B O 1
ATOM 3016 N N . ALA B 1 143 ? 57.655 59.247 -6.223 1.00 45.81 665 ALA B N 1
ATOM 3017 C CA . ALA B 1 143 ? 56.323 59.688 -5.839 1.00 46.63 665 ALA B CA 1
ATOM 3018 C C . ALA B 1 143 ? 55.659 58.765 -4.806 1.00 47.44 665 ALA B C 1
ATOM 3019 O O . ALA B 1 143 ? 54.927 59.234 -3.936 1.00 48.70 665 ALA B O 1
ATOM 3021 N N . SER B 1 144 ? 55.937 57.462 -4.870 1.00 46.04 666 SER B N 1
ATOM 3022 C CA . SER B 1 144 ? 55.165 56.496 -4.077 1.00 45.10 666 SER B CA 1
ATOM 3023 C C . SER B 1 144 ? 55.882 55.840 -2.892 1.00 43.88 666 SER B C 1
ATOM 3024 O O . SER B 1 144 ? 55.240 55.147 -2.096 1.00 44.73 666 SER B O 1
ATOM 3027 N N . LEU B 1 145 ? 57.195 56.038 -2.779 1.00 36.84 667 LEU B N 1
ATOM 3028 C CA . LEU B 1 145 ? 57.992 55.289 -1.807 1.00 35.36 667 LEU B CA 1
ATOM 3029 C C . LEU B 1 145 ? 58.697 56.187 -0.798 1.00 32.60 667 LEU B C 1
ATOM 3030 O O . LEU B 1 145 ? 59.011 57.333 -1.100 1.00 34.22 667 LEU B O 1
ATOM 3035 N N . SER B 1 146 ? 58.958 55.660 0.399 1.00 30.55 668 SER B N 1
ATOM 3036 C CA . SER B 1 146 ? 59.738 56.391 1.397 1.00 32.33 668 SER B CA 1
ATOM 3037 C C . SER B 1 146 ? 61.160 56.578 0.863 1.00 32.61 668 SER B C 1
ATOM 3038 O O . SER B 1 146 ? 61.585 55.807 -0.007 1.00 30.61 668 SER B O 1
ATOM 3041 N N . PRO B 1 147 ? 61.896 57.597 1.359 1.00 35.92 669 PRO B N 1
ATOM 3042 C CA . PRO B 1 147 ? 63.307 57.780 0.969 1.00 35.38 669 PRO B CA 1
ATOM 3043 C C . PRO B 1 147 ? 64.188 56.541 1.100 1.00 34.66 669 PRO B C 1
ATOM 3044 O O . PRO B 1 147 ? 64.946 56.252 0.181 1.00 33.69 669 PRO B O 1
ATOM 3048 N N . VAL B 1 148 ? 64.110 55.824 2.221 1.00 31.27 670 VAL B N 1
ATOM 3049 C CA . VAL B 1 148 ? 64.948 54.629 2.425 1.00 32.52 670 VAL B CA 1
ATOM 3050 C C . VAL B 1 148 ? 64.702 53.578 1.330 1.00 27.84 670 VAL B C 1
ATOM 3051 O O . VAL B 1 148 ? 65.632 52.926 0.839 1.00 29.17 670 VAL B O 1
ATOM 3055 N N . ILE B 1 149 ? 63.449 53.414 0.937 1.00 26.32 671 ILE B N 1
ATOM 3056 C CA . ILE B 1 149 ? 63.105 52.411 -0.075 1.00 24.85 671 ILE B CA 1
ATOM 3057 C C . ILE B 1 149 ? 63.494 52.913 -1.463 1.00 24.87 671 ILE B C 1
ATOM 3058 O O . ILE B 1 149 ? 64.094 52.170 -2.261 1.00 22.55 671 ILE B O 1
ATOM 3063 N N . TYR B 1 150 ? 63.146 54.171 -1.744 1.00 23.00 672 TYR B N 1
ATOM 3064 C CA . TYR B 1 150 ? 63.508 54.810 -3.008 1.00 26.03 672 TYR B CA 1
ATOM 3065 C C . TYR B 1 150 ? 65.040 54.786 -3.218 1.00 25.87 672 TYR B C 1
ATOM 3066 O O . TYR B 1 150 ? 65.515 54.424 -4.296 1.00 24.39 672 TYR B O 1
ATOM 3075 N N . ASP B 1 151 ? 65.793 55.142 -2.181 1.00 23.13 673 ASP B N 1
ATOM 3076 C CA . ASP B 1 151 ? 67.255 55.132 -2.261 1.00 27.06 673 ASP B CA 1
ATOM 3077 C C . ASP B 1 151 ? 67.812 53.744 -2.512 1.00 23.76 673 ASP B C 1
ATOM 3078 O O . ASP B 1 151 ? 68.721 53.581 -3.340 1.00 22.71 673 ASP B O 1
ATOM 3083 N N . SER B 1 152 ? 67.287 52.738 -1.812 1.00 22.59 674 SER B N 1
ATOM 3084 C CA . SER B 1 152 ? 67.786 51.375 -1.995 1.00 23.51 674 SER B CA 1
ATOM 3085 C C . SER B 1 152 ? 67.478 50.901 -3.389 1.00 24.20 674 SER B C 1
ATOM 3086 O O . SER B 1 152 ? 68.292 50.218 -4.016 1.00 20.55 674 SER B O 1
ATOM 3089 N N . LEU B 1 153 ? 66.290 51.245 -3.884 1.00 21.94 675 LEU B N 1
ATOM 3090 C CA . LEU B 1 153 ? 65.894 50.782 -5.205 1.00 23.21 675 LEU B CA 1
ATOM 3091 C C . LEU B 1 153 ? 66.743 51.453 -6.282 1.00 23.75 675 LEU B C 1
ATOM 3092 O O . LEU B 1 153 ? 67.155 50.794 -7.250 1.00 22.88 675 LEU B O 1
ATOM 3097 N N . THR B 1 154 ? 66.993 52.752 -6.096 1.00 22.42 676 THR B N 1
ATOM 3098 C CA . THR B 1 154 ? 67.870 53.540 -6.977 1.00 25.38 676 THR B CA 1
ATOM 3099 C C . THR B 1 154 ? 69.296 52.972 -7.001 1.00 23.53 676 THR B C 1
ATOM 3100 O O . THR B 1 154 ? 69.952 52.915 -8.057 1.00 23.12 676 THR B O 1
ATOM 3104 N N . GLY B 1 155 ? 69.764 52.532 -5.841 1.00 21.54 677 GLY B N 1
ATOM 3105 C CA . GLY B 1 155 ? 71.068 51.869 -5.724 1.00 20.99 677 GLY B CA 1
ATOM 3106 C C . GLY B 1 155 ? 71.140 50.580 -6.514 1.00 20.65 677 GLY B C 1
ATOM 3107 O O . GLY B 1 155 ? 72.162 50.290 -7.143 1.00 18.98 677 GLY B O 1
ATOM 3108 N N . LEU B 1 156 ? 70.068 49.785 -6.468 1.00 18.72 678 LEU B N 1
ATOM 3109 C CA . LEU B 1 156 ? 69.982 48.542 -7.236 1.00 18.43 678 LEU B CA 1
ATOM 3110 C C . LEU B 1 156 ? 69.942 48.815 -8.743 1.00 20.82 678 LEU B C 1
ATOM 3111 O O . LEU B 1 156 ? 70.619 48.152 -9.535 1.00 19.35 678 LEU B O 1
ATOM 3116 N N . MET B 1 157 ? 69.139 49.794 -9.136 1.00 18.72 679 MET B N 1
ATOM 3117 C CA . MET B 1 157 ? 69.086 50.216 -10.540 1.00 21.31 679 MET B CA 1
ATOM 3118 C C . MET B 1 157 ? 70.449 50.663 -11.045 1.00 20.86 679 MET B C 1
ATOM 3119 O O . MET B 1 157 ? 70.826 50.344 -12.173 1.00 21.17 679 MET B O 1
ATOM 3124 N N . THR B 1 158 ? 71.181 51.376 -10.197 1.00 21.00 680 THR B N 1
ATOM 3125 C CA . THR B 1 158 ? 72.513 51.892 -10.538 1.00 21.34 680 THR B CA 1
ATOM 3126 C C . THR B 1 158 ? 73.502 50.741 -10.768 1.00 22.03 680 THR B C 1
ATOM 3127 O O . THR B 1 158 ? 74.264 50.741 -11.748 1.00 21.01 680 THR B O 1
ATOM 3131 N N . SER B 1 159 ? 73.468 49.746 -9.879 1.00 18.37 681 SER B N 1
ATOM 3132 C CA . SER B 1 159 ? 74.265 48.538 -10.062 1.00 19.28 681 SER B CA 1
ATOM 3133 C C . SER B 1 159 ? 73.883 47.802 -11.337 1.00 18.92 681 SER B C 1
ATOM 3134 O O . SER B 1 159 ? 74.758 47.309 -12.043 1.00 20.96 681 SER B O 1
ATOM 3137 N N . LEU B 1 160 ? 72.585 47.731 -11.631 1.00 19.56 682 LEU B N 1
ATOM 3138 C CA . LEU B 1 160 ? 72.097 47.049 -12.833 1.00 20.01 682 LEU B CA 1
ATOM 3139 C C . LEU B 1 160 ? 72.669 47.714 -14.086 1.00 17.41 682 LEU B C 1
ATOM 3140 O O . LEU B 1 160 ? 73.149 47.041 -15.017 1.00 19.70 682 LEU B O 1
ATOM 3145 N N . VAL B 1 161 ? 72.607 49.035 -14.097 1.00 19.74 683 VAL B N 1
ATOM 3146 C CA . VAL B 1 161 ? 73.166 49.836 -15.178 1.00 20.62 683 VAL B CA 1
ATOM 3147 C C . VAL B 1 161 ? 74.675 49.599 -15.366 1.00 20.71 683 VAL B C 1
ATOM 3148 O O . VAL B 1 161 ? 75.126 49.384 -16.497 1.00 20.19 683 VAL B O 1
ATOM 3152 N N . ALA B 1 162 ? 75.450 49.632 -14.277 1.00 19.19 684 ALA B N 1
ATOM 3153 C CA . ALA B 1 162 ? 76.894 49.324 -14.395 1.00 18.55 684 ALA B CA 1
ATOM 3154 C C . ALA B 1 162 ? 77.160 47.932 -14.959 1.00 21.57 684 ALA B C 1
ATOM 3155 O O . ALA B 1 162 ? 78.006 47.759 -15.848 1.00 20.77 684 ALA B O 1
ATOM 3157 N N . VAL B 1 163 ? 76.444 46.932 -14.456 1.00 21.32 685 VAL B N 1
ATOM 3158 C CA . VAL B 1 163 ? 76.605 45.557 -14.960 1.00 19.78 685 VAL B CA 1
ATOM 3159 C C . VAL B 1 163 ? 76.232 45.426 -16.447 1.00 21.27 685 VAL B C 1
ATOM 3160 O O . VAL B 1 163 ? 76.980 44.845 -17.257 1.00 21.03 685 VAL B O 1
ATOM 3164 N N . GLU B 1 164 ? 75.070 45.958 -16.815 1.00 19.24 686 GLU B N 1
ATOM 3165 C CA . GLU B 1 164 ? 74.598 45.764 -18.177 1.00 21.55 686 GLU B CA 1
ATOM 3166 C C . GLU B 1 164 ? 75.388 46.612 -19.186 1.00 19.80 686 GLU B C 1
ATOM 3167 O O . GLU B 1 164 ? 75.617 46.185 -20.311 1.00 19.96 686 GLU B O 1
ATOM 3173 N N . LEU B 1 165 ? 75.791 47.809 -18.781 1.00 19.29 687 LEU B N 1
ATOM 3174 C CA . LEU B 1 165 ? 76.639 48.619 -19.648 1.00 22.29 687 LEU B CA 1
ATOM 3175 C C . LEU B 1 165 ? 77.971 47.920 -19.902 1.00 20.75 687 LEU B C 1
ATOM 3176 O O . LEU B 1 165 ? 78.479 47.940 -21.022 1.00 21.01 687 LEU B O 1
ATOM 3181 N N . GLU B 1 166 ? 78.565 47.326 -18.863 1.00 21.63 688 GLU B N 1
ATOM 3182 C CA . GLU B 1 166 ? 79.807 46.583 -19.075 1.00 21.35 688 GLU B CA 1
ATOM 3183 C C . GLU B 1 166 ? 79.616 45.464 -20.115 1.00 20.88 688 GLU B C 1
ATOM 3184 O O . GLU B 1 166 ? 80.467 45.264 -20.997 1.00 20.49 688 GLU B O 1
ATOM 3190 N N . LYS B 1 167 ? 78.483 44.770 -20.056 1.00 22.14 689 LYS B N 1
ATOM 3191 C CA . LYS B 1 167 ? 78.223 43.678 -20.995 1.00 24.40 689 LYS B CA 1
ATOM 3192 C C . LYS B 1 167 ? 78.113 44.152 -22.444 1.00 22.57 689 LYS B C 1
ATOM 3193 O O . LYS B 1 167 ? 78.671 43.527 -23.343 1.00 23.70 689 LYS B O 1
ATOM 3199 N N . VAL B 1 168 ? 77.400 45.250 -22.674 1.00 20.94 690 VAL B N 1
ATOM 3200 C CA . VAL B 1 168 ? 77.272 45.749 -24.034 1.00 20.42 690 VAL B CA 1
ATOM 3201 C C . VAL B 1 168 ? 78.577 46.370 -24.557 1.00 19.31 690 VAL B C 1
ATOM 3202 O O . VAL B 1 168 ? 78.872 46.244 -25.752 1.00 20.47 690 VAL B O 1
ATOM 3206 N N . VAL B 1 169 ? 79.358 47.021 -23.682 1.00 18.23 691 VAL B N 1
ATOM 3207 C CA . VAL B 1 169 ? 80.705 47.521 -24.075 1.00 19.93 691 VAL B CA 1
ATOM 3208 C C . VAL B 1 169 ? 81.583 46.373 -24.587 1.00 21.88 691 VAL B C 1
ATOM 3209 O O . VAL B 1 169 ? 82.288 46.501 -25.598 1.00 21.51 691 VAL B O 1
ATOM 3213 N N . LEU B 1 170 ? 81.545 45.251 -23.875 1.00 18.89 692 LEU B N 1
ATOM 3214 C CA . LEU B 1 170 ? 82.338 44.069 -24.247 1.00 19.60 692 LEU B CA 1
ATOM 3215 C C . LEU B 1 170 ? 81.872 43.423 -25.555 1.00 22.39 692 LEU B C 1
ATOM 3216 O O . LEU B 1 170 ? 82.553 42.550 -26.091 1.00 25.03 692 LEU B O 1
ATOM 3221 N N . LYS B 1 171 ? 80.727 43.855 -26.082 1.00 20.35 693 LYS B N 1
ATOM 3222 C CA . LYS B 1 171 ? 80.268 43.376 -27.390 1.00 23.34 693 LYS B CA 1
ATOM 3223 C C . LYS B 1 171 ? 80.580 44.384 -28.505 1.00 26.53 693 LYS B C 1
ATOM 3224 O O . LYS B 1 171 ? 80.378 44.101 -29.690 1.00 24.61 693 LYS B O 1
ATOM 3230 N N . SER B 1 172 ? 81.050 45.568 -28.115 1.00 25.66 694 SER B N 1
ATOM 3231 C CA . SER B 1 172 ? 81.193 46.701 -29.033 1.00 21.71 694 SER B CA 1
ATOM 3232 C C . SER B 1 172 ? 82.608 46.815 -29.618 1.00 21.33 694 SER B C 1
ATOM 3233 O O . SER B 1 172 ? 83.562 46.236 -29.093 1.00 22.49 694 SER B O 1
ATOM 3236 N N . THR B 1 173 ? 82.716 47.592 -30.695 1.00 21.17 695 THR B N 1
ATOM 3237 C CA . THR B 1 173 ? 83.963 47.819 -31.416 1.00 23.88 695 THR B CA 1
ATOM 3238 C C . THR B 1 173 ? 84.363 49.286 -31.325 1.00 20.27 695 THR B C 1
ATOM 3239 O O . THR B 1 173 ? 83.539 50.176 -31.582 1.00 24.40 695 THR B O 1
ATOM 3243 N N . PHE B 1 174 ? 85.614 49.528 -30.928 1.00 18.79 696 PHE B N 1
ATOM 3244 C CA . PHE B 1 174 ? 86.132 50.884 -30.727 1.00 21.89 696 PHE B CA 1
ATOM 3245 C C . PHE B 1 174 ? 87.345 51.196 -31.587 1.00 22.07 696 PHE B C 1
ATOM 3246 O O . PHE B 1 174 ? 88.159 50.311 -31.888 1.00 22.61 696 PHE B O 1
ATOM 3254 N N . ASN B 1 175 ? 87.480 52.467 -31.963 1.00 20.94 697 ASN B N 1
ATOM 3255 C CA . ASN B 1 175 ? 88.786 53.003 -32.360 1.00 21.96 697 ASN B CA 1
ATOM 3256 C C . ASN B 1 175 ? 89.123 54.092 -31.351 1.00 22.45 697 ASN B C 1
ATOM 3257 O O . ASN B 1 175 ? 88.414 54.234 -30.353 1.00 21.33 697 ASN B O 1
ATOM 3262 N N . ARG B 1 176 ? 90.201 54.842 -31.579 1.00 20.94 698 ARG B N 1
ATOM 3263 C CA . ARG B 1 176 ? 90.677 55.811 -30.594 1.00 24.14 698 ARG B CA 1
ATOM 3264 C C . ARG B 1 176 ? 89.633 56.900 -30.302 1.00 23.36 698 ARG B C 1
ATOM 3265 O O . ARG B 1 176 ? 89.365 57.245 -29.134 1.00 23.45 698 ARG B O 1
ATOM 3273 N N . LEU B 1 177 ? 89.041 57.423 -31.367 1.00 22.51 699 LEU B N 1
ATOM 3274 C CA . LEU B 1 177 ? 88.067 58.502 -31.237 1.00 24.84 699 LEU B CA 1
ATOM 3275 C C . LEU B 1 177 ? 86.761 57.978 -30.625 1.00 22.74 699 LEU B C 1
ATOM 3276 O O . LEU B 1 177 ? 86.087 58.686 -29.874 1.00 20.73 699 LEU B O 1
ATOM 3281 N N . GLY B 1 178 ? 86.402 56.739 -30.964 1.00 19.44 700 GLY B N 1
ATOM 3282 C CA . GLY B 1 178 ? 85.274 56.059 -30.304 1.00 21.43 700 GLY B CA 1
ATOM 3283 C C . GLY B 1 178 ? 85.484 55.871 -28.814 1.00 22.21 700 GLY B C 1
ATOM 3284 O O . GLY B 1 178 ? 84.532 56.007 -28.013 1.00 19.84 700 GLY B O 1
ATOM 3285 N N . GLY B 1 179 ? 86.724 55.561 -28.426 1.00 21.25 701 GLY B N 1
ATOM 3286 C CA . GLY B 1 179 ? 87.106 55.518 -27.000 1.00 20.80 701 GLY B CA 1
ATOM 3287 C C . GLY B 1 179 ? 86.853 56.881 -26.356 1.00 23.93 701 GLY B C 1
ATOM 3288 O O . GLY B 1 179 ? 86.309 56.963 -25.265 1.00 20.00 701 GLY B O 1
ATOM 3289 N N . LEU B 1 180 ? 87.228 57.954 -27.046 1.00 20.52 702 LEU B N 1
ATOM 3290 C CA . LEU B 1 180 ? 86.979 59.318 -26.553 1.00 22.64 702 LEU B CA 1
ATOM 3291 C C . LEU B 1 180 ? 85.479 59.614 -26.370 1.00 19.67 702 LEU B C 1
ATOM 3292 O O . LEU B 1 180 ? 85.046 60.178 -25.343 1.00 20.61 702 LEU B O 1
ATOM 3297 N N . GLN B 1 181 ? 84.682 59.213 -27.354 1.00 19.96 703 GLN B N 1
ATOM 3298 C CA . GLN B 1 181 ? 83.223 59.312 -27.253 1.00 19.33 703 GLN B CA 1
ATOM 3299 C C . GLN B 1 181 ? 82.715 58.556 -26.022 1.00 19.82 703 GLN B C 1
ATOM 3300 O O . GLN B 1 181 ? 81.909 59.078 -25.246 1.00 19.22 703 GLN B O 1
ATOM 3306 N N . PHE B 1 182 ? 83.195 57.328 -25.838 1.00 18.92 704 PHE B N 1
ATOM 3307 C CA . PHE B 1 182 ? 82.750 56.509 -24.690 1.00 19.02 704 PHE B CA 1
ATOM 3308 C C . PHE B 1 182 ? 83.110 57.175 -23.363 1.00 18.64 704 PHE B C 1
ATOM 3309 O O . PHE B 1 182 ? 82.304 57.195 -22.423 1.00 20.84 704 PHE B O 1
ATOM 3317 N N . ASP B 1 183 ? 84.311 57.737 -23.280 1.00 21.16 705 ASP B N 1
ATOM 3318 C CA . ASP B 1 183 ? 84.721 58.431 -22.061 1.00 23.12 705 ASP B CA 1
ATOM 3319 C C . ASP B 1 183 ? 83.744 59.568 -21.700 1.00 23.56 705 ASP B C 1
ATOM 3320 O O . ASP B 1 183 ? 83.348 59.698 -20.524 1.00 21.50 705 ASP B O 1
ATOM 3325 N N . LYS B 1 184 ? 83.358 60.378 -22.694 1.00 21.62 706 LYS B N 1
ATOM 3326 C CA . LYS B 1 184 ? 82.336 61.435 -22.481 1.00 21.29 706 LYS B CA 1
ATOM 3327 C C . LYS B 1 184 ? 80.971 60.881 -22.051 1.00 18.37 706 LYS B C 1
ATOM 3328 O O . LYS B 1 184 ? 80.314 61.448 -21.157 1.00 18.04 706 LYS B O 1
ATOM 3334 N N . GLU B 1 185 ? 80.523 59.814 -22.718 1.00 16.88 707 GLU B N 1
ATOM 3335 C CA . GLU B 1 185 ? 79.243 59.181 -22.412 1.00 20.80 707 GLU B CA 1
ATOM 3336 C C . GLU B 1 185 ? 79.251 58.644 -20.981 1.00 22.19 707 GLU B C 1
ATOM 3337 O O . GLU B 1 185 ? 78.312 58.889 -20.196 1.00 17.20 707 GLU B O 1
ATOM 3343 N N . LEU B 1 186 ? 80.299 57.885 -20.651 1.00 19.11 708 LEU B N 1
ATOM 3344 C CA . LEU B 1 186 ? 80.421 57.316 -19.291 1.00 20.65 708 LEU B CA 1
ATOM 3345 C C . LEU B 1 186 ? 80.443 58.404 -18.210 1.00 18.90 708 LEU B C 1
ATOM 3346 O O . LEU B 1 186 ? 79.744 58.310 -17.189 1.00 18.54 708 LEU B O 1
ATOM 3351 N N . ARG B 1 187 ? 81.263 59.427 -18.417 1.00 19.75 709 ARG B N 1
ATOM 3352 C CA . ARG B 1 187 ? 81.329 60.515 -17.424 1.00 21.76 709 ARG B CA 1
ATOM 3353 C C . ARG B 1 187 ? 79.969 61.228 -17.278 1.00 23.70 709 ARG B C 1
ATOM 3354 O O . ARG B 1 187 ? 79.546 61.549 -16.162 1.00 24.39 709 ARG B O 1
ATOM 3362 N N . SER B 1 188 ? 79.262 61.430 -18.390 1.00 23.68 710 SER B N 1
ATOM 3363 C CA . SER B 1 188 ? 77.893 61.979 -18.330 1.00 22.69 710 SER B CA 1
ATOM 3364 C C . SER B 1 188 ? 76.920 61.119 -17.541 1.00 24.00 710 SER B C 1
ATOM 3365 O O . SER B 1 188 ? 76.140 61.633 -16.734 1.00 20.15 710 SER B O 1
ATOM 3368 N N . LEU B 1 189 ? 76.955 59.814 -17.791 1.00 20.95 711 LEU B N 1
ATOM 3369 C CA . LEU B 1 189 ? 76.095 58.859 -17.077 1.00 20.02 711 LEU B CA 1
ATOM 3370 C C . LEU B 1 189 ? 76.389 58.822 -15.588 1.00 22.28 711 LEU B C 1
ATOM 3371 O O . LEU B 1 189 ? 75.468 58.856 -14.759 1.00 19.89 711 LEU B O 1
ATOM 3376 N N . ILE B 1 190 ? 77.670 58.757 -15.231 1.00 21.17 712 ILE B N 1
ATOM 3377 C CA . ILE B 1 190 ? 78.062 58.752 -13.804 1.00 20.75 712 ILE B CA 1
ATOM 3378 C C . ILE B 1 190 ? 77.636 60.056 -13.118 1.00 25.30 712 ILE B C 1
ATOM 3379 O O . ILE B 1 190 ? 77.079 60.023 -12.022 1.00 22.60 712 ILE B O 1
ATOM 3384 N N . ALA B 1 191 ? 77.856 61.185 -13.791 1.00 24.04 713 ALA B N 1
ATOM 3385 C CA . ALA B 1 191 ? 77.370 62.479 -13.290 1.00 25.24 713 ALA B CA 1
ATOM 3386 C C . ALA B 1 191 ? 75.869 62.480 -12.982 1.00 22.32 713 ALA B C 1
ATOM 3387 O O . ALA B 1 191 ? 75.483 62.885 -11.887 1.00 25.53 713 ALA B O 1
ATOM 3389 N N . TYR B 1 192 ? 75.029 62.020 -13.916 1.00 21.92 714 TYR B N 1
ATOM 3390 C CA . TYR B 1 192 ? 73.592 61.956 -13.684 1.00 23.35 714 TYR B CA 1
ATOM 3391 C C . TYR B 1 192 ? 73.241 61.045 -12.498 1.00 25.03 714 TYR B C 1
ATOM 3392 O O . TYR B 1 192 ? 72.482 61.432 -11.590 1.00 22.11 714 TYR B O 1
ATOM 3401 N N . LEU B 1 193 ? 73.778 59.824 -12.508 1.00 24.05 715 LEU B N 1
ATOM 3402 C CA . LEU B 1 193 ? 73.435 58.857 -11.447 1.00 23.63 715 LEU B CA 1
ATOM 3403 C C . LEU B 1 193 ? 73.919 59.324 -10.071 1.00 24.07 715 LEU B C 1
ATOM 3404 O O . LEU B 1 193 ? 73.345 58.961 -9.057 1.00 25.66 715 LEU B O 1
ATOM 3409 N N . THR B 1 194 ? 74.956 60.150 -10.048 1.00 22.18 716 THR B N 1
ATOM 3410 C CA . THR B 1 194 ? 75.403 60.748 -8.812 1.00 23.23 716 THR B CA 1
ATOM 3411 C C . THR B 1 194 ? 74.356 61.753 -8.272 1.00 27.14 716 THR B C 1
ATOM 3412 O O . THR B 1 194 ? 74.168 61.877 -7.049 1.00 26.67 716 THR B O 1
ATOM 3416 N N . THR B 1 195 ? 73.666 62.461 -9.165 1.00 25.98 717 THR B N 1
ATOM 3417 C CA . THR B 1 195 ? 72.698 63.472 -8.709 1.00 24.66 717 THR B CA 1
ATOM 3418 C C . THR B 1 195 ? 71.482 62.871 -8.033 1.00 28.94 717 THR B C 1
ATOM 3419 O O . THR B 1 195 ? 70.793 63.569 -7.288 1.00 29.78 717 THR B O 1
ATOM 3423 N N . VAL B 1 196 ? 71.188 61.599 -8.308 1.00 27.17 718 VAL B N 1
ATOM 3424 C CA . VAL B 1 196 ? 69.928 61.002 -7.839 1.00 27.14 718 VAL B CA 1
ATOM 3425 C C . VAL B 1 196 ? 70.043 60.304 -6.484 1.00 28.09 718 VAL B C 1
ATOM 3426 O O . VAL B 1 196 ? 69.047 59.822 -5.942 1.00 29.32 718 VAL B O 1
ATOM 3430 N N . THR B 1 197 ? 71.244 60.309 -5.916 1.00 25.65 719 THR B N 1
ATOM 3431 C CA . THR B 1 197 ? 71.497 59.579 -4.668 1.00 26.62 719 THR B CA 1
ATOM 3432 C C . THR B 1 197 ? 72.360 60.425 -3.744 1.00 27.22 719 THR B C 1
ATOM 3433 O O . THR B 1 197 ? 73.005 61.382 -4.201 1.00 25.08 719 THR B O 1
ATOM 3437 N N . THR B 1 198 ? 72.408 60.066 -2.455 1.00 24.28 720 THR B N 1
ATOM 3438 C CA . THR B 1 198 ? 73.410 60.661 -1.547 1.00 24.26 720 THR B CA 1
ATOM 3439 C C . THR B 1 198 ? 74.716 59.865 -1.536 1.00 24.50 720 THR B C 1
ATOM 3440 O O . THR B 1 198 ? 75.705 60.321 -0.973 1.00 27.38 720 THR B O 1
ATOM 3444 N N . TRP B 1 199 ? 74.714 58.679 -2.138 1.00 21.83 721 TRP B N 1
ATOM 3445 C CA . TRP B 1 199 ? 75.890 57.806 -2.068 1.00 21.99 721 TRP B CA 1
ATOM 3446 C C . TRP B 1 199 ? 76.917 58.106 -3.153 1.00 24.27 721 TRP B C 1
ATOM 3447 O O . TRP B 1 199 ? 76.568 58.641 -4.218 1.00 25.90 721 TRP B O 1
ATOM 3458 N N . THR B 1 200 ? 78.176 57.759 -2.888 1.00 21.97 722 THR B N 1
ATOM 3459 C CA . THR B 1 200 ? 79.170 57.756 -3.962 1.00 22.58 722 THR B CA 1
ATOM 3460 C C . THR B 1 200 ? 78.996 56.470 -4.756 1.00 24.80 722 THR B C 1
ATOM 3461 O O . THR B 1 200 ? 78.792 55.399 -4.170 1.00 24.71 722 THR B O 1
ATOM 3465 N N . ILE B 1 201 ? 79.004 56.588 -6.081 1.00 17.76 723 ILE B N 1
ATOM 3466 C CA . ILE B 1 201 ? 78.851 55.422 -6.950 1.00 21.26 723 ILE B CA 1
ATOM 3467 C C . ILE B 1 201 ? 80.164 55.082 -7.671 1.00 25.05 723 ILE B C 1
ATOM 3468 O O . ILE B 1 201 ? 80.186 54.254 -8.587 1.00 18.82 723 ILE B O 1
ATOM 3473 N N . ARG B 1 202 ? 81.253 55.704 -7.227 1.00 24.13 724 ARG B N 1
ATOM 3474 C CA . ARG B 1 202 ? 82.564 55.504 -7.842 1.00 26.84 724 ARG B CA 1
ATOM 3475 C C . ARG B 1 202 ? 82.994 54.035 -7.870 1.00 25.12 724 ARG B C 1
ATOM 3476 O O . ARG B 1 202 ? 83.499 53.566 -8.884 1.00 25.43 724 ARG B O 1
ATOM 3484 N N . ASP B 1 203 ? 82.820 53.332 -6.753 1.00 24.78 725 ASP B N 1
ATOM 3485 C CA . ASP B 1 203 ? 83.167 51.902 -6.675 1.00 25.83 725 ASP B CA 1
ATOM 3486 C C . ASP B 1 203 ? 82.345 51.048 -7.658 1.00 25.23 725 ASP B C 1
ATOM 3487 O O . ASP B 1 203 ? 82.878 50.147 -8.285 1.00 24.90 725 ASP B O 1
ATOM 3492 N N . LYS B 1 204 ? 81.055 51.346 -7.787 1.00 20.66 726 LYS B N 1
ATOM 3493 C CA . LYS B 1 204 ? 80.182 50.601 -8.690 1.00 19.77 726 LYS B CA 1
ATOM 3494 C C . LYS B 1 204 ? 80.636 50.777 -10.135 1.00 20.77 726 LYS B C 1
ATOM 3495 O O . LYS B 1 204 ? 80.470 49.854 -10.954 1.00 19.77 726 LYS B O 1
ATOM 3501 N N . PHE B 1 205 ? 81.159 51.969 -10.439 1.00 17.28 727 PHE B N 1
ATOM 3502 C CA . PHE B 1 205 ? 81.607 52.301 -11.798 1.00 16.98 727 PHE B CA 1
ATOM 3503 C C . PHE B 1 205 ? 83.109 52.139 -12.035 1.00 19.97 727 PHE B C 1
ATOM 3504 O O . PHE B 1 205 ? 83.593 52.472 -13.129 1.00 19.13 727 PHE B O 1
ATOM 3512 N N . ALA B 1 206 ? 83.832 51.606 -11.043 1.00 21.22 728 ALA B N 1
ATOM 3513 C CA . ALA B 1 206 ? 85.297 51.497 -11.155 1.00 21.84 728 ALA B CA 1
ATOM 3514 C C . ALA B 1 206 ? 85.717 50.620 -12.341 1.00 20.39 728 ALA B C 1
ATOM 3515 O O . ALA B 1 206 ? 86.679 50.951 -13.059 1.00 21.00 728 ALA B O 1
ATOM 3517 N N . ARG B 1 207 ? 85.019 49.501 -12.546 1.00 18.63 729 ARG B N 1
ATOM 3518 C CA . ARG B 1 207 ? 85.382 48.608 -13.663 1.00 19.21 729 ARG B CA 1
ATOM 3519 C C . ARG B 1 207 ? 85.221 49.323 -15.003 1.00 18.88 729 ARG B C 1
ATOM 3520 O O . ARG B 1 207 ? 86.112 49.271 -15.848 1.00 18.08 729 ARG B O 1
ATOM 3528 N N . LEU B 1 208 ? 84.089 50.000 -15.185 1.00 18.82 730 LEU B N 1
ATOM 3529 C CA . LEU B 1 208 ? 83.818 50.749 -16.425 1.00 17.58 730 LEU B CA 1
ATOM 3530 C C . LEU B 1 208 ? 84.805 51.886 -16.639 1.00 16.96 730 LEU B C 1
ATOM 3531 O O . LEU B 1 208 ? 85.230 52.139 -17.779 1.00 18.71 730 LEU B O 1
ATOM 3536 N N . SER B 1 209 ? 85.182 52.557 -15.552 1.00 18.56 731 SER B N 1
ATOM 3537 C CA . SER B 1 209 ? 86.139 53.651 -15.655 1.00 18.25 731 SER B CA 1
ATOM 3538 C C . SER B 1 209 ? 87.517 53.161 -16.106 1.00 20.05 731 SER B C 1
ATOM 3539 O O . SER B 1 209 ? 88.207 53.822 -16.890 1.00 17.80 731 SER B O 1
ATOM 3542 N N . GLN B 1 210 ? 87.893 51.987 -15.602 1.00 20.96 732 GLN B N 1
ATOM 3543 C CA . GLN B 1 210 ? 89.127 51.324 -15.997 1.00 19.79 732 GLN B CA 1
ATOM 3544 C C . GLN B 1 210 ? 89.065 50.818 -17.427 1.00 17.85 732 GLN B C 1
ATOM 3545 O O . GLN B 1 210 ? 90.045 50.918 -18.165 1.00 20.74 732 GLN B O 1
ATOM 3551 N N . MET B 1 211 ? 87.914 50.314 -17.843 1.00 19.20 733 MET B N 1
ATOM 3552 C CA . MET B 1 211 ? 87.736 49.981 -19.252 1.00 19.81 733 MET B CA 1
ATOM 3553 C C . MET B 1 211 ? 87.866 51.209 -20.145 1.00 21.70 733 MET B C 1
ATOM 3554 O O . MET B 1 211 ? 88.476 51.129 -21.203 1.00 17.15 733 MET B O 1
ATOM 3559 N N . ALA B 1 212 ? 87.295 52.346 -19.733 1.00 19.16 734 ALA B N 1
ATOM 3560 C CA . ALA B 1 212 ? 87.439 53.582 -20.510 1.00 18.20 734 ALA B CA 1
ATOM 3561 C C . ALA B 1 212 ? 88.897 53.994 -20.648 1.00 17.35 734 ALA B C 1
ATOM 3562 O O . ALA B 1 212 ? 89.321 54.436 -21.732 1.00 19.03 734 ALA B O 1
ATOM 3564 N N . THR B 1 213 ? 89.672 53.850 -19.572 1.00 20.88 735 THR B N 1
ATOM 3565 C CA . THR B 1 213 ? 91.117 54.096 -19.646 1.00 20.84 735 THR B CA 1
ATOM 3566 C C . THR B 1 213 ? 91.777 53.266 -20.746 1.00 19.90 735 THR B C 1
ATOM 3567 O O . THR B 1 213 ? 92.505 53.810 -21.578 1.00 19.17 735 THR B O 1
ATOM 3571 N N . ILE B 1 214 ? 91.519 51.958 -20.742 1.00 17.85 736 ILE B N 1
ATOM 3572 C CA . ILE B 1 214 ? 92.080 51.039 -21.756 1.00 18.30 736 ILE B CA 1
ATOM 3573 C C . ILE B 1 214 ? 91.653 51.427 -23.174 1.00 21.68 736 ILE B C 1
ATOM 3574 O O . ILE B 1 214 ? 92.471 51.487 -24.098 1.00 21.65 736 ILE B O 1
ATOM 3579 N N . LEU B 1 215 ? 90.368 51.725 -23.335 1.00 17.98 737 LEU B N 1
ATOM 3580 C CA . LEU B 1 215 ? 89.813 52.084 -24.634 1.00 19.75 737 LEU B CA 1
ATOM 3581 C C . LEU B 1 215 ? 90.281 53.442 -25.178 1.00 18.45 737 LEU B C 1
ATOM 3582 O O . LEU B 1 215 ? 90.064 53.740 -26.366 1.00 19.30 737 LEU B O 1
ATOM 3587 N N . ASN B 1 216 ? 90.932 54.243 -24.322 1.00 20.23 738 ASN B N 1
ATOM 3588 C CA . ASN B 1 216 ? 91.521 55.523 -24.751 1.00 19.33 738 ASN B CA 1
ATOM 3589 C C . ASN B 1 216 ? 93.039 55.543 -24.939 1.00 21.02 738 ASN B C 1
ATOM 3590 O O . ASN B 1 216 ? 93.617 56.600 -25.217 1.00 21.67 738 ASN B O 1
ATOM 3595 N N . LEU B 1 217 ? 93.671 54.385 -24.794 1.00 19.51 739 LEU B N 1
ATOM 3596 C CA . LEU B 1 217 ? 95.122 54.268 -24.997 1.00 22.52 739 LEU B CA 1
ATOM 3597 C C . LEU B 1 217 ? 95.497 54.599 -26.433 1.00 23.66 739 LEU B C 1
ATOM 3598 O O . LEU B 1 217 ? 94.748 54.300 -27.375 1.00 23.21 739 LEU B O 1
ATOM 3603 N N . GLU B 1 218 ? 96.658 55.217 -26.608 1.00 22.88 740 GLU B N 1
ATOM 3604 C CA . GLU B 1 218 ? 97.147 55.504 -27.968 1.00 25.36 740 GLU B CA 1
ATOM 3605 C C . GLU B 1 218 ? 97.667 54.257 -28.692 1.00 24.88 740 GLU B C 1
ATOM 3606 O O . GLU B 1 218 ? 97.601 54.182 -29.915 1.00 27.41 740 GLU B O 1
ATOM 3612 N N . ARG B 1 219 ? 98.189 53.297 -27.934 1.00 26.47 741 ARG B N 1
ATOM 3613 C CA . ARG B 1 219 ? 98.741 52.055 -28.484 1.00 28.51 741 ARG B CA 1
ATOM 3614 C C . ARG B 1 219 ? 98.726 50.966 -27.414 1.00 24.73 741 ARG B C 1
ATOM 3615 O O . ARG B 1 219 ? 98.700 51.270 -26.214 1.00 24.18 741 ARG B O 1
ATOM 3623 N N . VAL B 1 220 ? 98.720 49.697 -27.841 1.00 27.58 742 VAL B N 1
ATOM 3624 C CA . VAL B 1 220 ? 98.597 48.572 -26.894 1.00 28.41 742 VAL B CA 1
ATOM 3625 C C . VAL B 1 220 ? 99.573 48.674 -25.734 1.00 30.08 742 VAL B C 1
ATOM 3626 O O . VAL B 1 220 ? 99.195 48.521 -24.561 1.00 29.87 742 VAL B O 1
ATOM 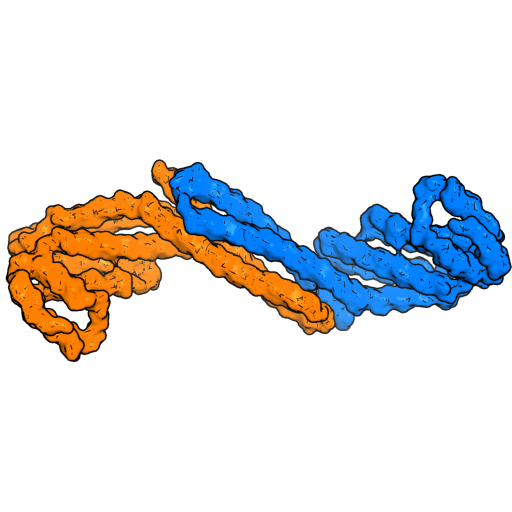3630 N N . THR B 1 221 ? 100.835 48.952 -26.058 1.00 31.29 743 THR B N 1
ATOM 3631 C CA . THR B 1 221 ? 101.902 48.849 -25.069 1.00 30.96 743 THR B CA 1
ATOM 3632 C C . THR B 1 221 ? 101.799 49.929 -24.015 1.00 31.20 743 THR B C 1
ATOM 3633 O O . THR B 1 221 ? 102.367 49.800 -22.928 1.00 33.21 743 THR B O 1
ATOM 3637 N N . GLU B 1 222 ? 101.024 50.973 -24.315 1.00 32.81 744 GLU B N 1
ATOM 3638 C CA . GLU B 1 222 ? 100.809 52.063 -23.368 1.00 28.41 744 GLU B CA 1
ATOM 3639 C C . GLU B 1 222 ? 100.148 51.630 -22.053 1.00 29.23 744 GLU B C 1
ATOM 3640 O O . GLU B 1 222 ? 100.329 52.298 -21.039 1.00 33.03 744 GLU B O 1
ATOM 3646 N N . ILE B 1 223 ? 99.457 50.489 -22.050 1.00 28.07 745 ILE B N 1
ATOM 3647 C CA . ILE B 1 223 ? 98.893 49.936 -20.812 1.00 31.69 745 ILE B CA 1
ATOM 3648 C C . ILE B 1 223 ? 99.983 49.723 -19.750 1.00 35.24 745 ILE B C 1
ATOM 3649 O O . ILE B 1 223 ? 99.726 49.878 -18.552 1.00 34.69 745 ILE B O 1
ATOM 3654 N N . LEU B 1 224 ? 101.197 49.401 -20.197 1.00 35.92 746 LEU B N 1
ATOM 3655 C CA . LEU B 1 224 ? 102.303 49.121 -19.264 1.00 39.50 746 LEU B CA 1
ATOM 3656 C C . LEU B 1 224 ? 102.690 50.344 -18.433 1.00 40.37 746 LEU B C 1
ATOM 3657 O O . LEU B 1 224 ? 103.264 50.199 -17.351 1.00 44.45 746 LEU B O 1
ATOM 3662 N N . ASP B 1 225 ? 102.353 51.537 -18.928 1.00 41.63 747 ASP B N 1
ATOM 3663 C CA . ASP B 1 225 ? 102.549 52.787 -18.195 1.00 43.26 747 ASP B CA 1
ATOM 3664 C C . ASP B 1 225 ? 101.625 52.926 -16.975 1.00 45.59 747 ASP B C 1
ATOM 3665 O O . ASP B 1 225 ? 101.857 53.783 -16.117 1.00 45.73 747 ASP B O 1
ATOM 3670 N N . TYR B 1 226 ? 100.565 52.118 -16.918 1.00 43.76 748 TYR B N 1
ATOM 3671 C CA . TYR B 1 226 ? 99.561 52.212 -15.842 1.00 45.16 748 TYR B CA 1
ATOM 3672 C C . TYR B 1 226 ? 99.461 50.907 -15.062 1.00 42.57 748 TYR B C 1
ATOM 3673 O O . TYR B 1 226 ? 98.617 50.773 -14.176 1.00 42.76 748 TYR B O 1
ATOM 3682 N N . TRP B 1 227 ? 100.326 49.951 -15.396 1.00 42.73 749 TRP B N 1
ATOM 3683 C CA . TRP B 1 227 ? 100.183 48.574 -14.938 1.00 45.12 749 TRP B CA 1
ATOM 3684 C C . TRP B 1 227 ? 101.378 48.075 -14.131 1.00 50.36 749 TRP B C 1
ATOM 3685 O O . TRP B 1 227 ? 102.521 48.474 -14.384 1.00 52.34 749 TRP B O 1
ATOM 3696 N N . GLY B 1 228 ? 101.105 47.193 -13.167 1.00 59.24 750 GLY B N 1
ATOM 3697 C CA . GLY B 1 228 ? 102.153 46.530 -12.378 1.00 66.87 750 GLY B CA 1
ATOM 3698 C C . GLY B 1 228 ? 102.881 47.479 -11.443 1.00 71.59 750 GLY B C 1
ATOM 3699 O O . GLY B 1 228 ? 102.244 48.126 -10.612 1.00 71.29 750 GLY B O 1
ATOM 3700 N N . PRO B 1 229 ? 104.224 47.568 -11.573 1.00 76.10 751 PRO B N 1
ATOM 3701 C CA . PRO B 1 229 ? 105.034 48.531 -10.806 1.00 77.38 751 PRO B CA 1
ATOM 3702 C C . PRO B 1 229 ? 104.613 49.981 -11.052 1.00 78.16 751 PRO B C 1
ATOM 3703 O O . PRO B 1 229 ? 104.645 50.797 -10.127 1.00 77.65 751 PRO B O 1
ATOM 3707 N N . ASN B 1 230 ? 104.212 50.279 -12.289 1.00 79.65 752 ASN B N 1
ATOM 3708 C CA . ASN B 1 230 ? 103.773 51.621 -12.684 1.00 79.73 752 ASN B CA 1
ATOM 3709 C C . ASN B 1 230 ? 102.311 51.884 -12.345 1.00 79.72 752 ASN B C 1
ATOM 3710 O O . ASN B 1 230 ? 101.778 52.953 -12.661 1.00 80.22 752 ASN B O 1
ATOM 3715 N N . SER B 1 231 ? 101.672 50.907 -11.700 1.00 78.63 753 SER B N 1
ATOM 3716 C CA . SER B 1 231 ? 100.281 51.022 -11.259 1.00 79.36 753 SER B CA 1
ATOM 3717 C C . SER B 1 231 ? 100.075 52.283 -10.416 1.00 79.86 753 SER B C 1
ATOM 3718 O O . SER B 1 231 ? 99.066 52.979 -10.564 1.00 79.31 753 SER B O 1
ATOM 3721 N N . GLY B 1 232 ? 101.051 52.568 -9.550 1.00 80.50 754 GLY B N 1
ATOM 3722 C CA . GLY B 1 232 ? 101.049 53.763 -8.711 1.00 80.88 754 GLY B CA 1
ATOM 3723 C C . GLY B 1 232 ? 99.809 53.850 -7.841 1.00 81.64 754 GLY B C 1
ATOM 3724 O O . GLY B 1 232 ? 99.569 52.964 -7.016 1.00 82.01 754 GLY B O 1
ATOM 3725 N N . PRO B 1 233 ? 99.004 54.914 -8.030 1.00 81.49 755 PRO B N 1
ATOM 3726 C CA . PRO B 1 233 ? 97.758 55.088 -7.281 1.00 81.48 755 PRO B CA 1
ATOM 3727 C C . PRO B 1 233 ? 96.716 54.010 -7.609 1.00 80.41 755 PRO B C 1
ATOM 3728 O O . PRO B 1 233 ? 96.314 53.255 -6.716 1.00 80.12 755 PRO B O 1
ATOM 3732 N N . LEU B 1 234 ? 96.317 53.934 -8.881 1.00 77.87 756 LEU B N 1
ATOM 3733 C CA . LEU B 1 234 ? 95.189 53.108 -9.328 1.00 74.21 756 LEU B CA 1
ATOM 3734 C C . LEU B 1 234 ? 95.280 51.628 -8.967 1.00 70.86 756 LEU B C 1
ATOM 3735 O O . LEU B 1 234 ? 96.264 50.960 -9.291 1.00 72.41 756 LEU B O 1
ATOM 3740 N N . THR B 1 235 ? 94.248 51.128 -8.290 1.00 65.74 757 THR B N 1
ATOM 3741 C CA . THR B 1 235 ? 94.133 49.699 -7.992 1.00 62.65 757 THR B CA 1
ATOM 3742 C C . THR B 1 235 ? 93.209 49.035 -9.017 1.00 56.10 757 THR B C 1
ATOM 3743 O O . THR B 1 235 ? 91.980 49.209 -8.970 1.00 54.17 757 THR B O 1
ATOM 3747 N N . TRP B 1 236 ? 93.802 48.272 -9.933 1.00 46.16 758 TRP B N 1
ATOM 3748 C CA . TRP B 1 236 ? 93.047 47.667 -11.022 1.00 40.42 758 TRP B CA 1
ATOM 3749 C C . TRP B 1 236 ? 92.069 46.630 -10.499 1.00 39.26 758 TRP B C 1
ATOM 3750 O O . TRP B 1 236 ? 92.424 45.761 -9.707 1.00 42.06 758 TRP B O 1
ATOM 3761 N N . ARG B 1 237 ? 90.826 46.750 -10.929 1.00 35.07 759 ARG B N 1
ATOM 3762 C CA . ARG B 1 237 ? 89.772 45.798 -10.598 1.00 37.54 759 ARG B CA 1
ATOM 3763 C C . ARG B 1 237 ? 89.671 44.706 -11.674 1.00 35.59 759 ARG B C 1
ATOM 3764 O O . ARG B 1 237 ? 88.900 43.748 -11.543 1.00 39.22 759 ARG B O 1
ATOM 3772 N N . LEU B 1 238 ? 90.433 44.862 -12.748 1.00 30.81 760 LEU B N 1
ATOM 3773 C CA . LEU B 1 238 ? 90.359 43.946 -13.880 1.00 28.48 760 LEU B CA 1
ATOM 3774 C C . LEU B 1 238 ? 91.529 42.954 -13.798 1.00 27.58 760 LEU B C 1
ATOM 3775 O O . LEU B 1 238 ? 92.641 43.359 -13.473 1.00 29.47 760 LEU B O 1
ATOM 3780 N N . THR B 1 239 ? 91.271 41.680 -14.105 1.00 30.92 761 THR B N 1
ATOM 3781 C CA . THR B 1 239 ? 92.334 40.657 -14.226 1.00 31.25 761 THR B CA 1
ATOM 3782 C C . THR B 1 239 ? 93.123 40.866 -15.518 1.00 34.33 761 THR B C 1
ATOM 3783 O O . THR B 1 239 ? 92.597 41.492 -16.456 1.00 33.37 761 THR B O 1
ATOM 3787 N N . PRO B 1 240 ? 94.364 40.326 -15.603 1.00 34.98 762 PRO B N 1
ATOM 3788 C CA . PRO B 1 240 ? 95.063 40.403 -16.898 1.00 31.98 762 PRO B CA 1
ATOM 3789 C C . PRO B 1 240 ? 94.205 39.887 -18.057 1.00 27.71 762 PRO B C 1
ATOM 3790 O O . PRO B 1 240 ? 94.195 40.506 -19.110 1.00 27.85 762 PRO B O 1
ATOM 3794 N N . ALA B 1 241 ? 93.460 38.798 -17.863 1.00 27.45 763 ALA B N 1
ATOM 3795 C CA . ALA B 1 241 ? 92.571 38.289 -18.917 1.00 29.72 763 ALA B CA 1
ATOM 3796 C C . ALA B 1 241 ? 91.521 39.331 -19.333 1.00 28.02 763 ALA B C 1
ATOM 3797 O O . ALA B 1 241 ? 91.226 39.501 -20.526 1.00 26.12 763 ALA B O 1
ATOM 3799 N N . GLU B 1 242 ? 90.948 40.010 -18.345 1.00 26.23 764 GLU B N 1
ATOM 3800 C CA . GLU B 1 242 ? 89.952 41.041 -18.629 1.00 25.39 764 GLU B CA 1
ATOM 3801 C C . GLU B 1 242 ? 90.584 42.240 -19.331 1.00 25.88 764 GLU B C 1
ATOM 3802 O O . GLU B 1 242 ? 89.981 42.788 -20.253 1.00 24.38 764 GLU B O 1
ATOM 3808 N N . VAL B 1 243 ? 91.779 42.652 -18.897 1.00 22.72 765 VAL B N 1
ATOM 3809 C CA . VAL B 1 243 ? 92.502 43.723 -19.589 1.00 22.99 765 VAL B CA 1
ATOM 3810 C C . VAL B 1 243 ? 92.710 43.357 -21.069 1.00 26.30 765 VAL B C 1
ATOM 3811 O O . VAL B 1 243 ? 92.515 44.190 -21.962 1.00 23.10 765 VAL B O 1
ATOM 3815 N N . ARG B 1 244 ? 93.078 42.102 -21.347 1.00 23.92 766 ARG B N 1
ATOM 3816 C CA . ARG B 1 244 ? 93.258 41.690 -22.749 1.00 26.52 766 ARG B CA 1
ATOM 3817 C C . ARG B 1 244 ? 91.949 41.676 -23.546 1.00 22.38 766 ARG B C 1
ATOM 3818 O O . ARG B 1 244 ? 91.929 42.015 -24.736 1.00 22.79 766 ARG B O 1
ATOM 3826 N N . GLN B 1 245 ? 90.862 41.276 -22.889 1.00 21.34 767 GLN B N 1
ATOM 3827 C CA . GLN B 1 245 ? 89.545 41.281 -23.514 1.00 21.61 767 GLN B CA 1
ATOM 3828 C C . GLN B 1 245 ? 89.147 42.712 -23.918 1.00 20.87 767 GLN B C 1
ATOM 3829 O O . GLN B 1 245 ? 88.540 42.920 -24.978 1.00 20.43 767 GLN B O 1
ATOM 3835 N N . VAL B 1 246 ? 89.474 43.684 -23.067 1.00 22.02 768 VAL B N 1
ATOM 3836 C CA . VAL B 1 246 ? 89.073 45.083 -23.338 1.00 23.30 768 VAL B CA 1
ATOM 3837 C C . VAL B 1 246 ? 89.962 45.690 -24.426 1.00 21.49 768 VAL B C 1
ATOM 3838 O O . VAL B 1 246 ? 89.464 46.347 -25.335 1.00 19.78 768 VAL B O 1
ATOM 3842 N N . LEU B 1 247 ? 91.275 45.457 -24.341 1.00 21.01 769 LEU B N 1
ATOM 3843 C CA . LEU B 1 247 ? 92.200 45.875 -25.404 1.00 21.42 769 LEU B CA 1
ATOM 3844 C C . LEU B 1 247 ? 91.746 45.368 -26.771 1.00 20.79 769 LEU B C 1
ATOM 3845 O O . LEU B 1 247 ? 91.845 46.082 -27.768 1.00 21.55 769 LEU B O 1
ATOM 3850 N N . ALA B 1 248 ? 91.251 44.129 -26.810 1.00 20.88 770 ALA B N 1
ATOM 3851 C CA . ALA B 1 248 ? 90.782 43.531 -28.051 1.00 20.15 770 ALA B CA 1
ATOM 3852 C C . ALA B 1 248 ? 89.572 44.250 -28.675 1.00 22.53 770 ALA B C 1
ATOM 3853 O O . ALA B 1 248 ? 89.326 44.114 -29.866 1.00 20.92 770 ALA B O 1
ATOM 3855 N N . LEU B 1 249 ? 88.830 45.042 -27.881 1.00 20.33 771 LEU B N 1
ATOM 3856 C CA . LEU B 1 249 ? 87.673 45.774 -28.416 1.00 20.00 771 LEU B CA 1
ATOM 3857 C C . LEU B 1 249 ? 88.125 46.893 -29.351 1.00 21.59 771 LEU B C 1
ATOM 3858 O O . LEU B 1 249 ? 87.348 47.386 -30.171 1.00 21.52 771 LEU B O 1
ATOM 3863 N N . ARG B 1 250 ? 89.373 47.313 -29.190 1.00 19.96 772 ARG B N 1
ATOM 3864 C CA . ARG B 1 250 ? 89.963 48.299 -30.089 1.00 22.58 772 ARG B CA 1
ATOM 3865 C C . ARG B 1 250 ? 90.357 47.602 -31.381 1.00 24.60 772 ARG B C 1
ATOM 3866 O O . ARG B 1 250 ? 91.251 46.752 -31.395 1.00 25.53 772 ARG B O 1
ATOM 3874 N N . ILE B 1 251 ? 89.648 47.942 -32.453 1.00 21.00 773 ILE B N 1
ATOM 3875 C CA . ILE B 1 251 ? 89.846 47.303 -33.762 1.00 24.21 773 ILE B CA 1
ATOM 3876 C C . ILE B 1 251 ? 91.254 47.539 -34.341 1.00 22.89 773 ILE B C 1
ATOM 3877 O O . ILE B 1 251 ? 91.729 46.760 -35.171 1.00 23.95 773 ILE B O 1
ATOM 3882 N N . ASP B 1 252 ? 91.913 48.602 -33.870 1.00 20.33 774 ASP B N 1
ATOM 3883 C CA . ASP B 1 252 ? 93.254 48.972 -34.293 1.00 23.48 774 ASP B CA 1
ATOM 3884 C C . ASP B 1 252 ? 94.376 48.339 -33.433 1.00 22.30 774 ASP B C 1
ATOM 3885 O O . ASP B 1 252 ? 95.568 48.532 -33.692 1.00 25.39 774 ASP B O 1
ATOM 3890 N N . PHE B 1 253 ? 93.982 47.565 -32.426 1.00 19.63 775 PHE B N 1
ATOM 3891 C CA . PHE B 1 253 ? 94.935 46.889 -31.542 1.00 23.20 775 PHE B CA 1
ATOM 3892 C C . PHE B 1 253 ? 95.049 45.424 -31.989 1.00 23.73 775 PHE B C 1
ATOM 3893 O O . PHE B 1 253 ? 94.067 44.679 -32.007 1.00 22.99 775 PHE B O 1
ATOM 3901 N N . ARG B 1 254 ? 96.260 45.039 -32.382 1.00 23.81 776 ARG B N 1
ATOM 3902 C CA . ARG B 1 254 ? 96.505 43.715 -32.966 1.00 23.33 776 ARG B CA 1
ATOM 3903 C C . ARG B 1 254 ? 96.419 42.594 -31.936 1.00 21.32 776 ARG B C 1
ATOM 3904 O O . ARG B 1 254 ? 97.072 42.642 -30.910 1.00 22.31 776 ARG B O 1
ATOM 3912 N N . SER B 1 255 ? 95.604 41.593 -32.228 1.00 23.95 777 SER B N 1
ATOM 3913 C CA . SER B 1 255 ? 95.454 40.419 -31.387 1.00 27.73 777 SER B CA 1
ATOM 3914 C C . SER B 1 255 ? 96.803 39.841 -30.908 1.00 29.22 777 SER B C 1
ATOM 3915 O O . SER B 1 255 ? 96.994 39.609 -29.716 1.00 24.73 777 SER B O 1
ATOM 3918 N N . GLU B 1 256 ? 97.742 39.644 -31.838 1.00 26.07 778 GLU B N 1
ATOM 3919 C CA . GLU B 1 256 ? 99.049 39.062 -31.515 1.00 28.32 778 GLU B CA 1
ATOM 3920 C C . GLU B 1 256 ? 99.781 39.888 -30.469 1.00 29.37 778 GLU B C 1
ATOM 3921 O O . GLU B 1 256 ? 100.398 39.343 -29.534 1.00 28.10 778 GLU B O 1
ATOM 3927 N N . ASP B 1 257 ? 99.686 41.208 -30.605 1.00 24.45 779 ASP B N 1
ATOM 3928 C CA . ASP B 1 257 ? 100.378 42.111 -29.698 1.00 25.60 779 ASP B CA 1
ATOM 3929 C C . ASP B 1 257 ? 99.755 42.065 -28.311 1.00 25.56 779 ASP B C 1
ATOM 3930 O O . ASP B 1 257 ? 100.467 42.111 -27.303 1.00 24.36 779 ASP B O 1
ATOM 3935 N N . ILE B 1 258 ? 98.420 42.015 -28.269 1.00 24.26 780 ILE B N 1
ATOM 3936 C CA . ILE B 1 258 ? 97.695 41.914 -26.998 1.00 23.63 780 ILE B CA 1
ATOM 3937 C C . ILE B 1 258 ? 98.052 40.616 -26.263 1.00 26.96 780 ILE B C 1
ATOM 3938 O O . ILE B 1 258 ? 98.287 40.626 -25.061 1.00 25.81 780 ILE B O 1
ATOM 3943 N N . LYS B 1 259 ? 98.120 39.508 -26.996 1.00 26.07 781 LYS B N 1
ATOM 3944 C CA . LYS B 1 259 ? 98.405 38.215 -26.366 1.00 30.05 781 LYS B CA 1
ATOM 3945 C C . LYS B 1 259 ? 99.820 38.162 -25.784 1.00 30.04 781 LYS B C 1
ATOM 3946 O O . LYS B 1 259 ? 100.045 37.541 -24.756 1.00 30.25 781 LYS B O 1
ATOM 3952 N N . ARG B 1 260 ? 100.757 38.848 -26.427 1.00 29.10 782 ARG B N 1
ATOM 3953 C CA . ARG B 1 260 ? 102.159 38.820 -26.027 1.00 30.96 782 ARG B CA 1
ATOM 3954 C C . ARG B 1 260 ? 102.534 39.849 -24.979 1.00 32.68 782 ARG B C 1
ATOM 3955 O O . ARG B 1 260 ? 103.666 39.867 -24.495 1.00 30.62 782 ARG B O 1
ATOM 3963 N N . LEU B 1 261 ? 101.589 40.710 -24.626 1.00 30.41 783 LEU B N 1
ATOM 3964 C CA . LEU B 1 261 ? 101.832 41.760 -23.659 1.00 32.93 783 LEU B CA 1
ATOM 3965 C C . LEU B 1 261 ? 102.167 41.117 -22.305 1.00 31.33 783 LEU B C 1
ATOM 3966 O O . LEU B 1 261 ? 101.485 40.195 -21.864 1.00 29.73 783 LEU B O 1
ATOM 3971 N N . ARG B 1 262 ? 103.215 41.601 -21.652 1.00 32.77 784 ARG B N 1
ATOM 3972 C CA . ARG B 1 262 ? 103.586 41.046 -20.348 1.00 38.51 784 ARG B CA 1
ATOM 3973 C C . ARG B 1 262 ? 102.853 41.721 -19.178 1.00 38.95 784 ARG B C 1
ATOM 3974 O O . ARG B 1 262 ? 103.259 42.773 -18.701 1.00 43.64 784 ARG B O 1
ATOM 3982 N N . LEU B 1 263 ? 101.747 41.109 -18.759 1.00 40.27 785 LEU B N 1
ATOM 3983 C CA . LEU B 1 263 ? 100.892 41.652 -17.703 1.00 44.82 785 LEU B CA 1
ATOM 3984 C C . LEU B 1 263 ? 100.996 40.815 -16.435 1.00 49.62 785 LEU B C 1
ATOM 3985 O O . LEU B 1 263 ? 100.904 41.352 -15.327 1.00 50.23 785 LEU B O 1
#

Secondary structure (DSSP, 8-state):
-HHHHHHHHHHHHHHHHHHHHHHHHHHHHHHHHHHHHTTTS---HHHHHHHHHHHHHHHHHHHHHHHHHHHHHHHHIIIIIHHHHHHHHHGGGGS-BS--HHHHHHHHHS--SHHHHHHHHHHHHHHHHHHS-HHHHHHHHHHHHHHHHHHHHHHHTT--B-HHHHHHHHHHHHHHHHHHHTTS-TTHHHHTHHHHHHHHHHT-SSGGGGGGTSGGGGTT----S-HHHHHHHHTTBTTS-HHHHHH---/-HHHHHHHHHHHHHHHHHHHHHHHHHHHHHHHHHHHHTTS---HHHHHHHHHHHHHHHHHHHHHHHHHHHHHHHHIIIIIHHHHHHHHHGGGGS-BS--HHHHHHHHHS--SHHHHHHHHHHHHHHHHTTS-HHHHHHHHHHHHHHHHHHHHHHHTT--B-HHHHHHHHHHHHHHHHHHHHT-SS--TTTTHHHHHHHHHHT-SSGGGGGGSSGGGGTT----S-HHHHHHHHTTBTTS-HHHHHH---

Solvent-accessible surface area: 24423 Å² total; per-residue (Å²): 113,122,77,89,11,7,25,22,3,0,74,10,0,21,49,0,12,83,4,14,86,52,1,56,82,17,48,156,60,0,68,71,12,12,101,93,4,46,74,85,79,18,32,32,127,91,0,68,46,46,0,72,39,0,14,72,46,0,41,55,2,29,108,75,1,108,64,0,2,66,31,0,1,47,27,0,11,70,69,18,0,72,73,49,0,56,74,58,0,70,56,0,126,101,20,60,3,68,4,127,94,131,58,26,85,82,32,124,80,118,58,47,11,3,86,105,3,14,100,31,0,68,130,14,4,64,50,0,138,93,51,17,27,102,76,3,17,76,24,0,0,13,42,1,0,39,21,1,10,78,8,0,26,102,3,0,46,141,11,64,0,28,68,32,0,0,68,4,0,41,59,2,5,139,37,0,34,60,30,0,62,104,21,26,75,173,45,0,172,64,64,1,14,72,2,46,9,1,5,56,0,0,26,2,116,176,7,77,42,0,69,84,84,28,39,137,84,25,65,143,76,106,32,106,8,73,54,62,44,0,81,88,0,0,64,20,2,112,77,21,171,57,128,44,7,144,186,16,209,62,150,72,127,17,11,26,17,4,0,64,1,0,25,49,0,11,83,5,11,95,50,1,46,70,17,35,153,56,0,69,73,15,16,103,109,4,38,69,64,74,14,13,35,153,109,0,80,55,50,0,88,40,0,22,68,45,0,48,57,2,26,110,67,0,103,57,0,2,68,30,0,0,53,26,0,9,65,72,11,0,75,77,71,0,44,71,64,0,72,51,0,129,97,20,57,3,64,4,130,100,136,57,12,75,82,32,103,81,119,58,46,11,3,86,104,3,13,99,32,2,75,146,14,6,62,62,1,138,93,49,15,28,101,71,2,19,36,10,1,2,7,31,4,2,37,20,0,9,78,7,0,25,109,7,0,46,154,11,63,0,30,74,30,0,0,67,5,1,45,83,3,5,165,40,0,38,58,24,4,63,105,33,22,125,121,117,9,193,96,84,1,12,74,2,47,9,1,5,52,0,0,29,5,97,140,11,81,28,0,62,92,85,30,40,138,90,28,60,137,66,106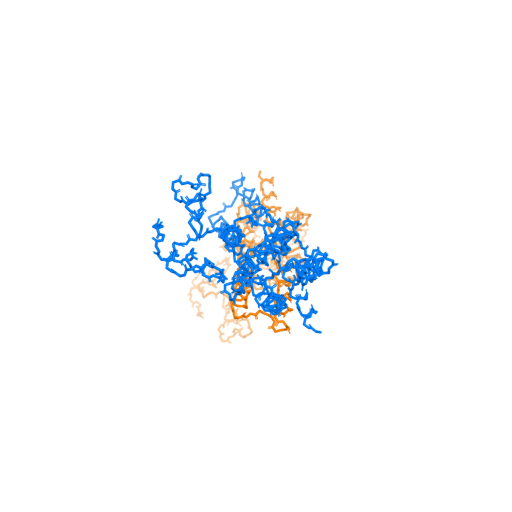,36,107,9,72,56,74,48,0,63,88,3,0,61,18,2,112,82,17,140,72,75,63,8,150,170,12,220,62

CATH classification: 1.10.287.1060 (+1 more: 1.20.58.1970)